Protein AF-A0A7C4WJW2-F1 (afdb_monomer)

Mean predicted aligned error: 5.15 Å

Foldseek 3Di:
DFWALLLLVLLQQFWDDDPLADIPGGRRVSVVCNVVVNGDDDDDDPDDPDDFDPLLVVLVVVLLVLLLPQPLLVVLQVQNQQQVVVLQQQLLWQCALLNQTSHDPCCCVQQHRVNVVVFQPDQDDPDVPDSRSNWTWGADPDDPLHGDIHIPLRHNQLCRLQCGRQVARHSSLSRVLVSLCSNLRGRSNQLSNLLSLVQVCQVVVLDDCVQLVHNGRHRNPSVSSSVLSVCLSNVNRLSVLSSHTQCSSDVVSDVVSQLSRFWFLRGHATDTHCLRFFPLQSLLCLVPLSIRDRVLQDQPCLQPDPVQNVSDPVNVVCQLVSQQVSLVLAPDDPVLQCQQQNVVGGDDRRDLRSSLSSSLQSNLFVQLCVVVVDDCVCVSSRSDGLQSSQSSVCSRVVHRGDSVNSSLNSLLSVLVSVVVVVVVPDWPVSSDGRCCQAPPAHCDDPRGRRGDDPVSSLVSLQVNLVSSCADSGGSHRDQVSCVVSVNDDD

Radius of gyration: 22.29 Å; Cα contacts (8 Å, |Δi|>4): 935; chains: 1; bounding box: 52×57×65 Å

pLDDT: mean 90.55, std 10.62, range [42.06, 98.88]

Sequence (490 aa):
MAIGPAGENLVAFACLINERCHAAARGGAGAVWGAKKLKAIAVDTQFRPLPASGRFRKVCAATAERIKTNETCQAYSRFGSLPVSDSWFEMGCLPGLNFQKGVLPRWRETRGTERIKSFVTKPDGTCYHCAMPCFNRVEVVGGDYDGLRITSGTFVQVVIEFGAKLGIESLPAIWRCKEICHRLGMDYGSTSGVIAFATELFQRGLLTGRDLEAEGLGWGDAEGIFHLLHKIAYRQGIGAVLAEGSARASAKLGPETSRFVMAVKGMEMIGADARSGPRAWCLGSLTSPRGGDNVRSTHMKGETIPDLSLLKEENVSSWDAYSRAFVSKLDIFPEMKRAIYGEPPRVDPFTFHGKALLTKWFEDLFAAVNALGVCTFPADKLALGPTDYAGMLSALLEEEISPKEFMTIGERIFNLQRLFNMREGVTRKDDSWPDRFFEEPLTEGPSRGAILSRETVENVLDEYYDTRGWDRLTGAPTRDTLKRLDLAAD

Structure (mmCIF, N/CA/C/O backbone):
data_AF-A0A7C4WJW2-F1
#
_entry.id   AF-A0A7C4WJW2-F1
#
loop_
_atom_site.group_PDB
_atom_site.id
_atom_site.type_symbol
_atom_site.label_atom_id
_atom_site.label_alt_id
_atom_site.label_comp_id
_atom_site.label_asym_id
_atom_site.label_entity_id
_atom_site.label_seq_id
_atom_site.pdbx_PDB_ins_code
_atom_site.Cartn_x
_atom_site.Cartn_y
_atom_site.Cartn_z
_atom_site.occupancy
_atom_site.B_iso_or_equiv
_atom_site.auth_seq_id
_atom_site.auth_comp_id
_atom_site.auth_asym_id
_atom_site.auth_atom_id
_atom_site.pdbx_PDB_model_num
ATOM 1 N N . MET A 1 1 ? -2.661 -22.440 -0.118 1.00 95.44 1 MET A N 1
ATOM 2 C CA . MET A 1 1 ? -3.346 -21.136 0.066 1.00 95.44 1 MET A CA 1
ATOM 3 C C . MET A 1 1 ? -4.802 -21.360 0.469 1.00 95.44 1 MET A C 1
ATOM 5 O O . MET A 1 1 ? -5.423 -22.267 -0.077 1.00 95.44 1 MET A O 1
ATOM 9 N N . ALA A 1 2 ? -5.339 -20.591 1.420 1.00 97.50 2 ALA A N 1
ATOM 10 C CA . ALA A 1 2 ? -6.694 -20.775 1.955 1.00 97.50 2 ALA A CA 1
ATOM 11 C C . ALA A 1 2 ? -7.349 -19.459 2.408 1.00 97.50 2 ALA A C 1
ATOM 13 O O . ALA A 1 2 ? -6.654 -18.475 2.671 1.00 97.50 2 ALA A O 1
ATOM 14 N N . ILE A 1 3 ? -8.677 -19.475 2.546 1.00 98.44 3 ILE A N 1
ATOM 15 C CA . ILE A 1 3 ? -9.451 -18.438 3.247 1.00 98.44 3 ILE A CA 1
ATOM 16 C C . ILE A 1 3 ? -9.677 -18.813 4.714 1.00 98.44 3 ILE A C 1
ATOM 18 O O . ILE A 1 3 ? -9.760 -19.994 5.063 1.00 98.44 3 ILE A O 1
ATOM 22 N N . GLY A 1 4 ? -9.822 -17.808 5.576 1.00 97.94 4 GLY A N 1
ATOM 23 C CA . GLY A 1 4 ? -10.349 -17.972 6.934 1.00 97.94 4 GLY A CA 1
ATOM 24 C C . GLY A 1 4 ? -11.865 -17.721 7.008 1.00 97.94 4 GLY A C 1
ATOM 25 O O . GLY A 1 4 ? -12.501 -17.525 5.967 1.00 97.94 4 GLY A O 1
ATOM 26 N N . PRO A 1 5 ? -12.442 -17.700 8.224 1.00 98.69 5 PRO A N 1
ATOM 27 C CA . PRO A 1 5 ? -13.852 -17.379 8.457 1.00 98.69 5 PRO A CA 1
ATOM 28 C C . PRO A 1 5 ? -14.348 -16.095 7.784 1.00 98.69 5 PRO A C 1
ATOM 30 O O . PRO A 1 5 ? -15.473 -16.054 7.301 1.00 98.69 5 PRO A O 1
ATOM 33 N N . ALA A 1 6 ? -13.517 -15.055 7.674 1.00 98.81 6 ALA A N 1
ATOM 34 C CA . ALA A 1 6 ? -13.921 -13.820 7.005 1.00 98.81 6 ALA A CA 1
ATOM 35 C C . ALA A 1 6 ? -14.213 -14.033 5.511 1.00 98.81 6 ALA A C 1
ATOM 37 O O . ALA A 1 6 ? -15.138 -13.431 4.971 1.00 98.81 6 ALA A O 1
ATOM 38 N N . GLY A 1 7 ? -13.458 -14.916 4.845 1.00 98.75 7 GLY A N 1
ATOM 39 C CA . GLY A 1 7 ? -13.741 -15.306 3.465 1.00 98.75 7 GLY A CA 1
ATOM 40 C C . GLY A 1 7 ? -15.034 -16.108 3.364 1.00 98.75 7 GLY A C 1
ATOM 41 O O . GLY A 1 7 ? -15.864 -15.799 2.518 1.00 98.75 7 GLY A O 1
ATOM 42 N N . GLU A 1 8 ? -15.246 -17.076 4.261 1.00 98.88 8 GLU A N 1
ATOM 43 C CA . GLU A 1 8 ? -16.479 -17.885 4.324 1.00 98.88 8 GLU A CA 1
ATOM 44 C C . GLU A 1 8 ? -17.726 -17.016 4.521 1.00 98.88 8 GLU A C 1
ATOM 46 O O . GLU A 1 8 ? -18.747 -17.240 3.875 1.00 98.88 8 GLU A O 1
ATOM 51 N N . ASN A 1 9 ? -17.606 -15.977 5.348 1.00 98.88 9 ASN A N 1
ATOM 52 C CA . ASN A 1 9 ? -18.666 -15.013 5.626 1.00 98.88 9 ASN A CA 1
ATOM 53 C C . ASN A 1 9 ? -18.677 -13.825 4.654 1.00 98.88 9 ASN A C 1
ATOM 55 O O . ASN A 1 9 ? -19.393 -12.859 4.891 1.00 98.88 9 ASN A O 1
ATOM 59 N N . LEU A 1 10 ? -17.915 -13.862 3.558 1.00 98.75 10 LEU A N 1
ATOM 60 C CA . LEU A 1 10 ? -17.925 -12.841 2.503 1.00 98.75 10 LEU A CA 1
ATOM 61 C C . LEU A 1 10 ? -17.602 -11.417 2.988 1.00 98.75 10 LEU A C 1
ATOM 63 O O . LEU A 1 10 ? -18.154 -10.451 2.463 1.00 98.75 10 LEU A O 1
ATOM 67 N N . VAL A 1 11 ? -16.752 -11.248 4.002 1.00 98.88 11 VAL A N 1
ATOM 68 C CA . VAL A 1 11 ? -16.260 -9.918 4.409 1.00 98.88 11 VAL A CA 1
ATOM 69 C C . VAL A 1 11 ? -15.578 -9.262 3.208 1.00 98.88 11 VAL A C 1
ATOM 71 O O . VAL A 1 11 ? -14.707 -9.872 2.594 1.00 98.88 11 VAL A O 1
ATOM 74 N N . ALA A 1 12 ? -15.943 -8.027 2.861 1.00 98.50 12 ALA A N 1
ATOM 75 C CA . ALA A 1 12 ? -15.556 -7.403 1.592 1.00 98.50 12 ALA A CA 1
ATOM 76 C C . ALA A 1 12 ? -14.036 -7.259 1.394 1.00 98.50 12 ALA A C 1
ATOM 78 O O . ALA A 1 12 ? -13.550 -7.200 0.267 1.00 98.50 12 ALA A O 1
ATOM 79 N N . PHE A 1 13 ? -13.285 -7.228 2.492 1.00 98.50 13 PHE A N 1
ATOM 80 C CA . PHE A 1 13 ? -11.825 -7.170 2.536 1.00 98.50 13 PHE A CA 1
ATOM 81 C C . PHE A 1 13 ? -11.205 -8.470 3.086 1.00 98.50 13 PHE A C 1
ATOM 83 O O . PHE A 1 13 ? -10.107 -8.468 3.647 1.00 98.50 13 PHE A O 1
ATOM 90 N N . ALA A 1 14 ? -11.894 -9.603 2.923 1.00 98.69 14 ALA A N 1
ATOM 91 C CA . ALA A 1 14 ? -11.327 -10.920 3.182 1.00 98.69 14 ALA A CA 1
ATOM 92 C C . ALA A 1 14 ? -10.203 -11.248 2.190 1.00 98.69 14 ALA A C 1
ATOM 94 O O . ALA A 1 14 ? -10.271 -10.930 0.997 1.00 98.69 14 ALA A O 1
ATOM 95 N N . CYS A 1 15 ? -9.182 -11.941 2.681 1.00 97.69 15 CYS A N 1
ATOM 96 C CA . CYS A 1 15 ? -7.950 -12.209 1.961 1.00 97.69 15 CYS A CA 1
ATOM 97 C C . CYS A 1 15 ? -7.596 -13.697 1.898 1.00 97.69 15 CYS A C 1
ATOM 99 O O . CYS A 1 15 ? -8.199 -14.539 2.568 1.00 97.69 15 CYS A O 1
ATOM 101 N N . LEU A 1 16 ? -6.599 -14.012 1.070 1.00 97.94 16 LEU A N 1
ATOM 102 C CA . LEU A 1 16 ? -6.036 -15.356 0.957 1.00 97.94 16 LEU A CA 1
ATOM 103 C C . LEU A 1 16 ? -4.733 -15.429 1.743 1.00 97.94 16 LEU A C 1
ATOM 105 O O . LEU A 1 16 ? -3.850 -14.594 1.544 1.00 97.94 16 LEU A O 1
ATOM 109 N N . ILE A 1 17 ? -4.586 -16.460 2.572 1.00 95.75 17 ILE A N 1
ATOM 110 C CA . ILE A 1 17 ? -3.381 -16.706 3.366 1.00 95.75 17 ILE A CA 1
ATOM 111 C C . ILE A 1 17 ? -2.662 -17.958 2.856 1.00 95.75 17 ILE A C 1
ATOM 113 O O . ILE A 1 17 ? -3.271 -18.995 2.574 1.00 95.75 17 ILE A O 1
ATOM 117 N N . ASN A 1 18 ? -1.340 -17.872 2.736 1.00 92.62 18 ASN A N 1
ATOM 118 C CA . ASN A 1 18 ? -0.455 -18.971 2.373 1.00 92.62 18 ASN A CA 1
ATOM 119 C C . ASN A 1 18 ? 0.685 -19.099 3.391 1.00 92.62 18 ASN A C 1
ATOM 121 O O . ASN A 1 18 ? 1.170 -18.094 3.904 1.00 92.62 18 ASN A O 1
ATOM 125 N N . GLU A 1 19 ? 1.074 -20.337 3.715 1.00 84.19 19 GLU A N 1
ATOM 126 C CA . GLU A 1 19 ? 2.169 -20.644 4.659 1.00 84.19 19 GLU A CA 1
ATOM 127 C C . GLU A 1 19 ? 2.080 -19.887 5.999 1.00 84.19 19 GLU A C 1
ATOM 129 O O . GLU A 1 19 ? 3.080 -19.563 6.628 1.00 84.19 19 GLU A O 1
ATOM 134 N N . ARG A 1 20 ? 0.851 -19.606 6.461 1.00 77.81 20 ARG A N 1
ATOM 135 C CA . ARG A 1 20 ? 0.521 -18.865 7.699 1.00 77.81 20 ARG A CA 1
ATOM 136 C C . ARG A 1 20 ? 0.930 -17.380 7.714 1.00 77.81 20 ARG A C 1
ATOM 138 O O . ARG A 1 20 ? 0.388 -16.625 8.522 1.00 77.81 20 ARG A O 1
ATOM 145 N N . CYS A 1 21 ? 1.837 -16.932 6.846 1.00 78.25 21 CYS A N 1
ATOM 146 C CA . CYS A 1 21 ? 2.416 -15.586 6.907 1.00 78.25 21 CYS A CA 1
ATOM 147 C C . CYS A 1 21 ? 2.311 -14.763 5.614 1.00 78.25 21 CYS A C 1
ATOM 149 O O . CYS A 1 21 ? 2.386 -13.536 5.704 1.00 78.25 21 CYS A O 1
ATOM 151 N N . HIS A 1 22 ? 2.095 -15.382 4.450 1.00 88.25 22 HIS A N 1
ATOM 152 C CA . HIS A 1 22 ? 1.947 -14.681 3.172 1.00 88.25 22 HIS A CA 1
ATOM 153 C C . HIS A 1 22 ? 0.479 -14.392 2.878 1.00 88.25 22 HIS A C 1
ATOM 155 O O . HIS A 1 22 ? -0.368 -15.267 3.049 1.00 88.25 22 HIS A O 1
ATOM 161 N N . ALA A 1 23 ? 0.180 -13.182 2.409 1.00 92.00 23 ALA A N 1
ATOM 162 C CA . ALA A 1 23 ? -1.186 -12.756 2.143 1.00 92.00 23 ALA A CA 1
ATOM 163 C C . ALA A 1 23 ? -1.328 -12.163 0.738 1.00 92.00 23 ALA A C 1
ATOM 165 O O . ALA A 1 23 ? -0.664 -11.180 0.408 1.00 92.00 23 ALA A O 1
ATOM 166 N N . ALA A 1 24 ? -2.260 -12.695 -0.057 1.00 94.75 24 ALA A N 1
ATOM 167 C CA . ALA A 1 24 ? -2.867 -11.927 -1.143 1.00 94.75 24 ALA A CA 1
ATOM 168 C C . ALA A 1 24 ? -3.985 -11.089 -0.509 1.00 94.75 24 ALA A C 1
ATOM 170 O O . ALA A 1 24 ? -5.140 -11.510 -0.437 1.00 94.75 24 ALA A O 1
ATOM 171 N N . ALA A 1 25 ? -3.564 -9.972 0.093 1.00 93.25 25 ALA A N 1
ATOM 172 C CA . ALA A 1 25 ? -4.319 -9.279 1.130 1.00 93.25 25 ALA A CA 1
ATOM 173 C C . ALA A 1 25 ? -5.552 -8.537 0.595 1.00 93.25 25 ALA A C 1
ATOM 175 O O . ALA A 1 25 ? -6.687 -8.879 0.911 1.00 93.25 25 ALA A O 1
ATOM 176 N N . ARG A 1 26 ? -5.334 -7.484 -0.190 1.00 94.50 26 ARG A N 1
ATOM 177 C CA . ARG A 1 26 ? -6.363 -6.461 -0.412 1.00 94.50 26 ARG A CA 1
ATOM 178 C C . ARG A 1 26 ? -7.189 -6.719 -1.667 1.00 94.50 26 ARG A C 1
ATOM 180 O O . ARG A 1 26 ? -6.755 -7.430 -2.569 1.00 94.50 26 ARG A O 1
ATOM 187 N N . GLY A 1 27 ? -8.364 -6.095 -1.730 1.00 92.88 27 GLY A N 1
ATOM 188 C CA . GLY A 1 27 ? -9.285 -6.201 -2.867 1.00 92.88 27 GLY A CA 1
ATOM 189 C C . GLY A 1 27 ? -10.307 -7.336 -2.761 1.00 92.88 27 GLY A C 1
ATOM 190 O O . GLY A 1 27 ? -11.027 -7.583 -3.720 1.00 92.88 27 GLY A O 1
ATOM 191 N N . GLY A 1 28 ? -10.388 -8.026 -1.617 1.00 97.19 28 GLY A N 1
ATOM 192 C CA . GLY A 1 28 ? -11.500 -8.942 -1.337 1.00 97.19 28 GLY A CA 1
ATOM 193 C C . GLY A 1 28 ? -11.416 -10.306 -2.025 1.00 97.19 28 GLY A C 1
ATOM 194 O O . GLY A 1 28 ? -12.428 -10.994 -2.150 1.00 97.19 28 GLY A O 1
ATOM 195 N N . ALA A 1 29 ? -10.228 -10.739 -2.463 1.00 97.62 29 ALA A N 1
ATOM 196 C CA . ALA A 1 29 ? -10.055 -12.037 -3.123 1.00 97.62 29 ALA A CA 1
ATOM 197 C C . ALA A 1 29 ? -10.553 -13.219 -2.263 1.00 97.62 29 ALA A C 1
ATOM 199 O O . ALA A 1 29 ? -11.083 -14.195 -2.798 1.00 97.62 29 ALA A O 1
ATOM 200 N N . GLY A 1 30 ? -10.442 -13.118 -0.933 1.00 98.50 30 GLY A N 1
ATOM 201 C CA . GLY A 1 30 ? -10.970 -14.125 -0.012 1.00 98.50 30 GLY A CA 1
ATOM 202 C C . GLY A 1 30 ? -12.499 -14.200 -0.013 1.00 98.50 30 GLY A C 1
ATOM 203 O O . GLY A 1 30 ? -13.051 -15.296 0.063 1.00 98.50 30 GLY A O 1
ATOM 204 N N . ALA A 1 31 ? -13.190 -13.071 -0.186 1.00 98.69 31 ALA A N 1
ATOM 205 C CA . ALA A 1 31 ? -14.648 -13.044 -0.316 1.00 98.69 31 ALA A CA 1
ATOM 206 C C . ALA A 1 31 ? -15.095 -13.702 -1.625 1.00 98.69 31 ALA A C 1
ATOM 208 O O . ALA A 1 31 ? -16.064 -14.455 -1.647 1.00 98.69 31 ALA A O 1
ATOM 209 N N . VAL A 1 32 ? -14.348 -13.479 -2.713 1.00 98.62 32 VAL A N 1
ATOM 210 C CA . VAL A 1 32 ? -14.602 -14.130 -4.007 1.00 98.62 32 VAL A CA 1
ATOM 211 C C . VAL A 1 32 ? -14.452 -15.650 -3.896 1.00 98.62 32 VAL A C 1
ATOM 213 O O . VAL A 1 32 ? -15.286 -16.389 -4.420 1.00 98.62 32 VAL A O 1
ATOM 216 N N . TRP A 1 33 ? -13.419 -16.134 -3.199 1.00 98.56 33 TRP A N 1
ATOM 217 C CA . TRP A 1 33 ? -13.245 -17.568 -2.932 1.00 98.56 33 TRP A CA 1
ATOM 218 C C . TRP A 1 33 ? -14.384 -18.131 -2.078 1.00 98.56 33 TRP A C 1
ATOM 220 O O . TRP A 1 33 ? -14.955 -19.165 -2.431 1.00 98.56 33 TRP A O 1
ATOM 230 N N . GLY A 1 34 ? -14.773 -17.429 -1.012 1.00 98.75 34 GLY A N 1
ATOM 231 C CA . GLY A 1 34 ? -15.903 -17.816 -0.167 1.00 98.75 34 GLY A CA 1
ATOM 232 C C . GLY A 1 34 ? -17.227 -17.886 -0.925 1.00 98.75 34 GLY A C 1
ATOM 233 O O . GLY A 1 34 ? -17.948 -18.875 -0.805 1.00 98.75 34 GLY A O 1
ATOM 234 N N . ALA A 1 35 ? -17.502 -16.914 -1.800 1.00 98.75 35 ALA A N 1
ATOM 235 C CA . ALA A 1 35 ? -18.701 -16.897 -2.643 1.00 98.75 35 ALA A CA 1
ATOM 236 C C . ALA A 1 35 ? -18.756 -18.101 -3.594 1.00 98.75 35 ALA A C 1
ATOM 238 O O . ALA A 1 35 ? -19.830 -18.600 -3.926 1.00 98.75 35 ALA A O 1
ATOM 239 N N . LYS A 1 36 ? -17.588 -18.607 -4.002 1.00 98.69 36 LYS A N 1
ATOM 240 C CA . LYS A 1 36 ? -17.440 -19.824 -4.812 1.00 98.69 36 LYS A CA 1
ATOM 241 C C . LYS A 1 36 ? -17.360 -21.105 -3.974 1.00 98.69 36 LYS A C 1
ATOM 243 O O . LYS A 1 36 ? -17.138 -22.172 -4.540 1.00 98.69 36 LYS A O 1
ATOM 248 N N . LYS A 1 37 ? -17.537 -21.017 -2.650 1.00 98.50 37 LYS A N 1
ATOM 249 C CA . LYS A 1 37 ? -17.386 -22.122 -1.687 1.00 98.50 37 LYS A CA 1
ATOM 250 C C . LYS A 1 37 ? -16.018 -22.818 -1.782 1.00 98.50 37 LYS A C 1
ATOM 252 O O . LYS A 1 37 ? -15.901 -24.014 -1.526 1.00 98.50 37 LYS A O 1
ATOM 257 N N . LEU A 1 38 ? -14.973 -22.069 -2.140 1.00 98.62 38 LEU A N 1
ATOM 258 C CA . LEU A 1 38 ? -13.604 -22.563 -2.262 1.00 98.62 38 LEU A CA 1
ATOM 259 C C . LEU A 1 38 ? -12.817 -22.260 -0.982 1.00 98.62 38 LEU A C 1
ATOM 261 O O . LEU A 1 38 ? -12.371 -21.135 -0.767 1.00 98.62 38 LEU A O 1
ATOM 265 N N . LYS A 1 39 ? -12.613 -23.276 -0.136 1.00 98.38 39 LYS A N 1
ATOM 266 C CA . LYS A 1 39 ? -11.882 -23.116 1.134 1.00 98.38 39 LYS A CA 1
ATOM 267 C C . LYS A 1 39 ? -10.372 -22.959 0.940 1.00 98.38 39 LYS A C 1
ATOM 269 O O . LYS A 1 39 ? -9.735 -22.131 1.592 1.00 98.38 39 LYS A O 1
ATOM 274 N N . ALA A 1 40 ? -9.786 -23.788 0.085 1.00 98.12 40 ALA A N 1
ATOM 275 C CA . ALA A 1 40 ? -8.348 -23.836 -0.115 1.00 98.12 40 ALA A CA 1
ATOM 276 C C . ALA A 1 40 ? -7.994 -24.416 -1.482 1.00 98.12 40 ALA A C 1
ATOM 278 O O . ALA A 1 40 ? -8.737 -25.223 -2.037 1.00 98.12 40 ALA A O 1
ATOM 279 N N . ILE A 1 41 ? -6.810 -24.047 -1.964 1.00 96.62 41 ILE A N 1
ATOM 280 C CA . ILE A 1 41 ? -6.099 -24.763 -3.020 1.00 96.62 41 ILE A CA 1
ATOM 281 C C . ILE A 1 41 ? -4.798 -25.278 -2.403 1.00 96.62 41 ILE A C 1
ATOM 283 O O . ILE A 1 41 ? -3.979 -24.498 -1.891 1.00 96.62 41 ILE A O 1
ATOM 287 N N . ALA A 1 42 ? -4.636 -26.599 -2.440 1.00 94.62 42 ALA A N 1
ATOM 288 C CA . ALA A 1 42 ? -3.402 -27.293 -2.117 1.00 94.62 42 ALA A CA 1
ATOM 289 C C . ALA A 1 42 ? -2.771 -27.766 -3.427 1.00 94.62 42 ALA A C 1
ATOM 291 O O . ALA A 1 42 ? -3.439 -28.394 -4.244 1.00 94.62 42 ALA A O 1
ATOM 292 N N . VAL A 1 43 ? -1.502 -27.424 -3.627 1.00 91.50 43 VAL A N 1
ATOM 293 C CA . VAL A 1 43 ? -0.732 -27.840 -4.796 1.00 91.50 43 VAL A CA 1
ATOM 294 C C . VAL A 1 43 ? 0.469 -28.607 -4.279 1.00 91.50 43 VAL A C 1
ATOM 296 O O . VAL A 1 43 ? 1.255 -28.062 -3.508 1.00 91.50 43 VAL A O 1
ATOM 299 N N . ASP A 1 44 ? 0.587 -29.855 -4.707 1.00 89.12 44 ASP A N 1
ATOM 300 C CA . ASP A 1 44 ? 1.813 -30.636 -4.627 1.00 89.12 44 ASP A CA 1
ATOM 301 C C . ASP A 1 44 ? 2.191 -30.992 -6.062 1.00 89.12 44 ASP A C 1
ATOM 303 O O . ASP A 1 44 ? 1.345 -31.433 -6.844 1.00 89.12 44 ASP A O 1
ATOM 307 N N . THR A 1 45 ? 3.430 -30.709 -6.443 1.00 82.62 45 THR A N 1
ATOM 308 C CA . THR A 1 45 ? 3.878 -30.890 -7.816 1.00 82.62 45 THR A CA 1
ATOM 309 C C . THR A 1 45 ? 5.217 -31.599 -7.850 1.00 82.62 45 THR A C 1
ATOM 311 O O . THR A 1 45 ? 6.188 -31.183 -7.224 1.00 82.62 45 THR A O 1
ATOM 314 N N . GLN A 1 46 ? 5.271 -32.668 -8.642 1.00 82.56 46 GLN A N 1
ATOM 315 C CA . GLN A 1 46 ? 6.516 -33.339 -9.015 1.00 82.56 46 GLN A CA 1
ATOM 316 C C . GLN A 1 46 ? 7.147 -32.714 -10.271 1.00 82.56 46 GLN A C 1
ATOM 318 O O . GLN A 1 46 ? 8.171 -33.196 -10.760 1.00 82.56 46 GLN A O 1
ATOM 323 N N . PHE A 1 47 ? 6.535 -31.652 -10.812 1.00 75.19 47 PHE A N 1
ATOM 324 C CA . PHE A 1 47 ? 7.016 -30.957 -11.997 1.00 75.19 47 PHE A CA 1
ATOM 325 C C . PHE A 1 47 ? 8.405 -30.372 -11.744 1.00 75.19 47 PHE A C 1
ATOM 327 O O . PHE A 1 47 ? 8.605 -29.547 -10.851 1.00 75.19 47 PHE A O 1
ATOM 334 N N . ARG A 1 48 ? 9.370 -30.783 -12.567 1.00 72.81 48 ARG A N 1
ATOM 335 C CA . ARG A 1 48 ? 10.684 -30.147 -12.615 1.00 72.81 48 ARG A CA 1
ATOM 336 C C . ARG A 1 48 ? 10.614 -28.985 -13.604 1.00 72.81 48 ARG A C 1
ATOM 338 O O . ARG A 1 48 ? 10.224 -29.223 -14.747 1.00 72.81 48 ARG A O 1
ATOM 345 N N . PRO A 1 49 ? 11.006 -27.760 -13.208 1.00 73.19 49 PRO A N 1
ATOM 346 C CA . PRO A 1 49 ? 11.137 -26.655 -14.147 1.00 73.19 49 PRO A CA 1
ATOM 347 C C . PRO A 1 49 ? 12.034 -27.048 -15.322 1.00 73.19 49 PRO A C 1
ATOM 349 O O . PRO A 1 49 ? 12.962 -27.849 -15.155 1.00 73.19 49 PRO A O 1
ATOM 352 N N . LEU A 1 50 ? 11.787 -26.456 -16.494 1.00 75.31 50 LEU A N 1
ATOM 353 C CA . LEU A 1 50 ? 12.690 -26.602 -17.633 1.00 75.31 50 LEU A CA 1
ATOM 354 C C . LEU A 1 50 ? 14.127 -26.244 -17.208 1.00 75.31 50 LEU A C 1
ATOM 356 O O . LEU A 1 50 ? 14.318 -25.298 -16.433 1.00 75.31 50 LEU A O 1
ATOM 360 N N . PRO A 1 51 ? 15.151 -26.985 -17.674 1.00 78.50 51 PRO A N 1
ATOM 361 C CA . PRO A 1 51 ? 16.530 -26.675 -17.339 1.00 78.50 51 PRO A CA 1
ATOM 362 C C . PRO A 1 51 ? 16.878 -25.244 -17.753 1.00 78.50 51 PRO A C 1
ATOM 364 O O . PRO A 1 51 ? 16.888 -24.911 -18.931 1.00 78.50 51 PRO A O 1
ATOM 367 N N . ALA A 1 52 ? 17.203 -24.409 -16.769 1.00 83.62 52 ALA A N 1
ATOM 368 C CA . ALA A 1 52 ? 17.703 -23.063 -17.011 1.00 83.62 52 ALA A CA 1
ATOM 369 C C . ALA A 1 52 ? 18.928 -23.078 -17.942 1.00 83.62 52 ALA A C 1
ATOM 371 O O . ALA A 1 52 ? 19.899 -23.800 -17.675 1.00 83.62 52 ALA A O 1
ATOM 372 N N . SER A 1 53 ? 18.916 -22.234 -18.977 1.00 91.19 53 SER A N 1
ATOM 373 C CA . SER A 1 53 ? 20.067 -22.042 -19.859 1.00 91.19 53 SER A CA 1
ATOM 374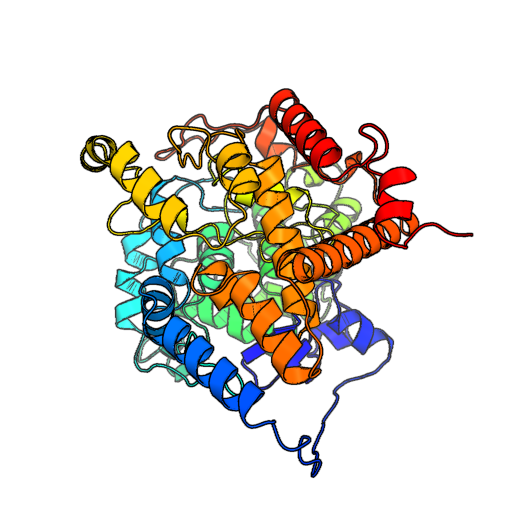 C C . SER A 1 53 ? 21.283 -21.528 -19.073 1.00 91.19 53 SER A C 1
ATOM 376 O O . SER A 1 53 ? 21.169 -20.905 -18.009 1.00 91.19 53 SER A O 1
ATOM 378 N N . GLY A 1 54 ? 22.492 -21.779 -19.588 1.00 93.69 54 GLY A N 1
ATOM 379 C CA . GLY A 1 54 ? 23.721 -21.267 -18.969 1.00 93.69 54 GLY A CA 1
ATOM 380 C C . GLY A 1 54 ? 23.739 -19.736 -18.887 1.00 93.69 54 GLY A C 1
ATOM 381 O O . GLY A 1 54 ? 24.230 -19.176 -17.906 1.00 93.69 54 GLY A O 1
ATOM 382 N N . ARG A 1 55 ? 23.147 -19.065 -19.886 1.00 94.12 55 ARG A N 1
ATOM 383 C CA . ARG A 1 55 ? 22.942 -17.612 -19.907 1.00 94.12 55 ARG A CA 1
ATOM 384 C C . ARG A 1 55 ? 22.004 -17.175 -18.782 1.00 94.12 55 ARG A C 1
ATOM 386 O O . ARG A 1 55 ? 22.388 -16.305 -18.006 1.00 94.12 55 ARG A O 1
ATOM 393 N N . PHE A 1 56 ? 20.839 -17.811 -18.641 1.00 94.12 56 PHE A N 1
ATOM 394 C CA . PHE A 1 56 ? 19.867 -17.477 -17.595 1.00 94.12 56 PHE A CA 1
ATOM 395 C C . PHE A 1 56 ? 20.465 -17.596 -16.192 1.00 94.12 56 PHE A C 1
ATOM 397 O O . PHE A 1 56 ? 20.397 -16.650 -15.411 1.00 94.12 56 PHE A O 1
ATOM 404 N N . ARG A 1 57 ? 21.163 -18.702 -15.894 1.00 93.69 57 ARG A N 1
ATOM 405 C CA . ARG A 1 57 ? 21.816 -18.883 -14.584 1.00 93.69 57 ARG A CA 1
ATOM 406 C C . ARG A 1 57 ? 22.833 -17.783 -14.273 1.00 93.69 57 ARG A C 1
ATOM 408 O O . ARG A 1 57 ? 22.874 -17.310 -13.141 1.00 93.69 57 ARG A O 1
ATOM 415 N N . LYS A 1 58 ? 23.641 -17.375 -15.260 1.00 95.81 58 LYS A N 1
ATOM 416 C CA . LYS A 1 58 ? 24.624 -16.291 -15.095 1.00 95.81 58 LYS A CA 1
ATOM 417 C C . LYS A 1 58 ? 23.944 -14.956 -14.795 1.00 95.81 58 LYS A C 1
ATOM 419 O O . LYS A 1 58 ? 24.372 -14.268 -13.872 1.00 95.81 58 LYS A O 1
ATOM 424 N N . VAL A 1 59 ? 22.880 -14.621 -15.530 1.00 95.44 59 VAL A N 1
ATOM 425 C CA . VAL A 1 59 ? 22.110 -13.389 -15.297 1.00 95.44 59 VAL A CA 1
ATOM 426 C C . VAL A 1 59 ? 21.483 -13.409 -13.903 1.00 95.44 59 VAL A C 1
ATOM 428 O O . VAL A 1 59 ? 21.723 -12.487 -13.131 1.00 95.44 59 VAL A O 1
ATOM 431 N N . CYS A 1 60 ? 20.791 -14.486 -13.518 1.00 93.75 60 CYS A N 1
ATOM 432 C CA . CYS A 1 60 ? 20.202 -14.604 -12.181 1.00 93.75 60 CYS A CA 1
ATOM 433 C C . CYS A 1 60 ? 21.242 -14.497 -11.057 1.00 93.75 60 CYS A C 1
ATOM 435 O O . CYS A 1 60 ? 20.965 -13.876 -10.032 1.00 93.75 60 CYS A O 1
ATOM 437 N N . ALA A 1 61 ? 22.435 -15.078 -11.231 1.00 94.88 61 ALA A N 1
ATOM 438 C CA . ALA A 1 61 ? 23.512 -14.971 -10.249 1.00 94.88 61 ALA A CA 1
ATOM 439 C C . ALA A 1 61 ? 23.997 -13.519 -10.091 1.00 94.88 61 ALA A C 1
ATOM 441 O O . ALA A 1 61 ? 24.136 -13.047 -8.964 1.00 94.88 61 ALA A O 1
ATOM 442 N N . ALA A 1 62 ? 24.185 -12.795 -11.199 1.00 95.38 62 ALA A N 1
ATOM 443 C CA . ALA A 1 62 ? 24.565 -11.383 -11.171 1.00 95.38 62 ALA A CA 1
ATOM 444 C C . ALA A 1 62 ? 23.472 -10.504 -10.534 1.00 95.38 62 ALA A C 1
ATOM 446 O O . ALA A 1 62 ? 23.768 -9.667 -9.681 1.00 95.38 62 ALA A O 1
ATOM 447 N N . THR A 1 63 ? 22.202 -10.734 -10.880 1.00 94.69 63 THR A N 1
ATOM 448 C CA . THR A 1 63 ? 21.053 -10.049 -10.269 1.00 94.69 63 THR A CA 1
ATOM 449 C C . THR A 1 63 ? 20.984 -10.308 -8.763 1.00 94.69 63 THR A C 1
ATOM 451 O O . THR A 1 63 ? 20.808 -9.375 -7.978 1.00 94.69 63 THR A O 1
ATOM 454 N N . ALA A 1 64 ? 21.156 -11.561 -8.334 1.00 94.50 64 ALA A N 1
ATOM 455 C CA . ALA A 1 64 ? 21.174 -11.912 -6.918 1.00 94.50 64 ALA A CA 1
ATOM 456 C C . ALA A 1 64 ? 22.321 -11.212 -6.176 1.00 94.50 64 ALA A C 1
ATOM 458 O O . ALA A 1 64 ? 22.125 -10.759 -5.050 1.00 94.50 64 ALA A O 1
ATOM 459 N N . GLU A 1 65 ? 23.491 -11.079 -6.801 1.00 95.19 65 GLU A N 1
ATOM 460 C CA . GLU A 1 65 ? 24.628 -10.375 -6.207 1.00 95.19 65 GLU A CA 1
ATOM 461 C C . GLU A 1 65 ? 24.376 -8.871 -6.067 1.00 95.19 65 GLU A C 1
ATOM 463 O O . GLU A 1 65 ? 24.663 -8.294 -5.017 1.00 95.19 65 GLU A O 1
ATOM 468 N N . ARG A 1 66 ? 23.738 -8.236 -7.058 1.00 92.88 66 ARG A N 1
ATOM 469 C CA . ARG A 1 66 ? 23.301 -6.832 -6.948 1.00 92.88 66 ARG A CA 1
ATOM 470 C C . ARG A 1 66 ? 22.358 -6.613 -5.768 1.00 92.88 66 ARG A C 1
ATOM 472 O O . ARG A 1 66 ? 22.491 -5.629 -5.049 1.00 92.88 66 ARG A O 1
ATOM 479 N N . ILE A 1 67 ? 21.425 -7.535 -5.535 1.00 92.25 67 ILE A N 1
ATOM 480 C CA . ILE A 1 67 ? 20.519 -7.472 -4.378 1.00 92.25 67 ILE A CA 1
ATOM 481 C C . ILE A 1 67 ? 21.301 -7.612 -3.063 1.00 92.25 67 ILE A C 1
ATOM 483 O O . ILE A 1 67 ? 21.078 -6.854 -2.117 1.00 92.25 67 ILE A O 1
ATOM 487 N N . LYS A 1 68 ? 22.228 -8.573 -2.994 1.00 91.06 68 LYS A N 1
ATOM 488 C CA . LYS A 1 68 ? 23.026 -8.851 -1.789 1.00 91.06 68 LYS A CA 1
ATOM 489 C C . LYS A 1 68 ? 23.978 -7.713 -1.422 1.00 91.06 68 LYS A C 1
ATOM 491 O O . LYS A 1 68 ? 24.201 -7.467 -0.243 1.00 91.06 68 LYS A O 1
ATOM 496 N N . THR A 1 69 ? 24.505 -7.008 -2.414 1.00 89.75 69 THR A N 1
ATOM 497 C CA . THR A 1 69 ? 25.458 -5.907 -2.214 1.00 89.75 69 THR A CA 1
ATOM 498 C C . THR A 1 69 ? 24.787 -4.538 -2.095 1.00 89.75 69 THR A C 1
ATOM 500 O O . THR A 1 69 ? 25.422 -3.583 -1.657 1.00 89.75 69 THR A O 1
ATOM 503 N N . ASN A 1 70 ? 23.495 -4.418 -2.423 1.00 86.50 70 ASN A N 1
ATOM 504 C CA . ASN A 1 70 ? 22.757 -3.167 -2.277 1.00 86.50 70 ASN A CA 1
ATOM 505 C C . ASN A 1 70 ? 22.429 -2.862 -0.802 1.00 86.50 70 ASN A C 1
ATOM 507 O O . ASN A 1 70 ? 21.664 -3.577 -0.152 1.00 86.50 70 ASN A O 1
ATOM 511 N N . GLU A 1 71 ? 22.940 -1.738 -0.298 1.00 80.88 71 GLU A N 1
ATOM 512 C CA . GLU A 1 71 ? 22.785 -1.287 1.095 1.00 80.88 71 GLU A CA 1
ATOM 513 C C . GLU A 1 71 ? 21.320 -1.177 1.542 1.00 80.88 71 GLU A C 1
ATOM 515 O O . GLU A 1 71 ? 20.957 -1.574 2.652 1.00 80.88 71 GLU A O 1
ATOM 520 N N . THR A 1 72 ? 20.443 -0.688 0.661 1.00 78.12 72 THR A N 1
ATOM 521 C CA . THR A 1 72 ? 19.022 -0.508 0.979 1.00 78.12 72 THR A CA 1
ATOM 522 C C . THR A 1 72 ? 18.307 -1.850 1.129 1.00 78.12 72 THR A C 1
ATOM 524 O O . THR A 1 72 ? 17.469 -2.003 2.027 1.00 78.12 72 THR A O 1
ATOM 527 N N . CYS A 1 73 ? 18.654 -2.828 0.289 1.00 82.12 73 CYS A N 1
ATOM 528 C CA . CYS A 1 73 ? 18.175 -4.200 0.423 1.00 82.12 73 CYS A CA 1
ATOM 529 C C . CYS A 1 73 ? 18.667 -4.825 1.733 1.00 82.12 73 CYS A C 1
ATOM 531 O O . CYS A 1 73 ? 17.864 -5.407 2.462 1.00 82.12 73 CYS A O 1
ATOM 533 N N . GLN A 1 74 ? 19.944 -4.641 2.085 1.00 80.62 74 GLN A N 1
ATOM 534 C CA . GLN A 1 74 ? 20.515 -5.189 3.322 1.00 80.62 74 GLN A CA 1
ATOM 535 C C . GLN A 1 74 ? 19.905 -4.582 4.591 1.00 80.62 74 GLN A C 1
ATOM 537 O O . GLN A 1 74 ? 19.624 -5.306 5.549 1.00 80.62 74 GLN A O 1
ATOM 542 N N . ALA A 1 75 ? 19.602 -3.282 4.591 1.00 76.94 75 ALA A N 1
ATOM 543 C CA . ALA A 1 75 ? 18.891 -2.646 5.700 1.00 76.94 75 ALA A CA 1
ATOM 544 C C . ALA A 1 75 ? 17.511 -3.289 5.944 1.00 76.94 75 ALA A C 1
ATOM 546 O O . ALA A 1 75 ? 17.122 -3.530 7.090 1.00 76.94 75 ALA A O 1
ATOM 547 N N . TYR A 1 76 ? 16.791 -3.618 4.867 1.00 78.31 76 TYR A N 1
ATOM 548 C CA . TYR A 1 76 ? 15.503 -4.311 4.941 1.00 78.31 76 TYR A CA 1
ATOM 549 C C . TYR A 1 76 ? 15.642 -5.770 5.367 1.00 78.31 76 TYR A C 1
ATOM 551 O O . TYR A 1 76 ? 14.795 -6.266 6.105 1.00 78.31 76 TYR A O 1
ATOM 559 N N . SER A 1 77 ? 16.708 -6.452 4.953 1.00 77.50 77 SER A N 1
ATOM 560 C CA . SER A 1 77 ? 16.990 -7.807 5.426 1.00 77.50 77 SER A CA 1
ATOM 561 C C . SER A 1 77 ? 17.146 -7.861 6.948 1.00 77.50 77 SER A C 1
ATOM 563 O O . SER A 1 77 ? 16.719 -8.812 7.592 1.00 77.50 77 SER A O 1
ATOM 565 N N . ARG A 1 78 ? 17.714 -6.808 7.549 1.00 73.38 78 ARG A N 1
ATOM 566 C CA . ARG A 1 78 ? 17.967 -6.754 8.995 1.00 73.38 78 ARG A CA 1
ATOM 567 C C . ARG A 1 78 ? 16.755 -6.329 9.827 1.00 73.38 78 ARG A C 1
ATOM 569 O O . ARG A 1 78 ? 16.566 -6.850 10.921 1.00 73.38 78 ARG A O 1
ATOM 576 N N . PHE A 1 79 ? 15.970 -5.363 9.349 1.00 71.56 79 PHE A N 1
ATOM 577 C CA . PHE A 1 79 ? 14.915 -4.727 10.156 1.00 71.56 79 PHE A CA 1
ATOM 578 C C . PHE A 1 79 ? 13.520 -4.793 9.526 1.00 71.56 79 PHE A C 1
ATOM 580 O O . PHE A 1 79 ? 12.546 -4.312 10.104 1.00 71.56 79 PHE A O 1
ATOM 587 N N . GLY A 1 80 ? 13.382 -5.406 8.352 1.00 78.50 80 GLY A N 1
ATOM 588 C CA . GLY A 1 80 ? 12.180 -5.295 7.537 1.00 78.50 80 GLY A CA 1
ATOM 589 C C . GLY A 1 80 ? 11.984 -3.854 7.070 1.00 78.50 80 GLY A C 1
ATOM 590 O O . GLY A 1 80 ? 12.931 -3.074 6.957 1.00 78.50 80 GLY A O 1
ATOM 591 N N . SER A 1 81 ? 10.736 -3.481 6.804 1.00 80.62 81 SER A N 1
ATOM 592 C CA . SER A 1 81 ? 10.410 -2.126 6.356 1.00 80.62 81 SER A CA 1
ATOM 593 C C . SER A 1 81 ? 10.257 -1.110 7.481 1.00 80.62 81 SER A C 1
ATOM 595 O O . SER A 1 81 ? 10.147 0.079 7.183 1.00 80.62 81 SER A O 1
ATOM 597 N N . LEU A 1 82 ? 10.277 -1.545 8.744 1.00 80.88 82 LEU A N 1
ATOM 598 C CA . LEU A 1 82 ? 9.983 -0.705 9.898 1.00 80.88 82 LEU A CA 1
ATOM 599 C C . LEU A 1 82 ? 10.709 0.644 9.941 1.00 80.88 82 LEU A C 1
ATOM 601 O O . LEU A 1 82 ? 10.014 1.601 10.247 1.00 80.88 82 LEU A O 1
ATOM 605 N N . PRO A 1 83 ? 12.012 0.787 9.616 1.00 80.12 83 PRO A N 1
ATOM 606 C CA . PRO A 1 83 ? 12.692 2.084 9.728 1.00 80.12 83 PRO A CA 1
ATOM 607 C C . PRO A 1 83 ? 11.990 3.255 9.022 1.00 80.12 83 PRO A C 1
ATOM 609 O O . PRO A 1 83 ? 12.182 4.409 9.389 1.00 80.12 83 PRO A O 1
ATOM 612 N N . VAL A 1 84 ? 11.121 2.964 8.048 1.00 80.94 84 VAL A N 1
ATOM 613 C CA . VAL A 1 84 ? 10.245 3.950 7.400 1.00 80.94 84 VAL A CA 1
ATOM 614 C C . VAL A 1 84 ? 9.302 4.659 8.392 1.00 80.94 84 VAL A C 1
ATOM 616 O O . VAL A 1 84 ? 9.001 5.834 8.191 1.00 80.94 84 VAL A O 1
ATOM 619 N N . SER A 1 85 ? 8.858 4.009 9.477 1.00 85.12 85 SER A N 1
ATOM 620 C CA . SER A 1 85 ? 7.979 4.629 10.482 1.00 85.12 85 SER A CA 1
ATOM 621 C C . SER A 1 85 ? 8.631 5.798 11.205 1.00 85.12 85 SER A C 1
ATOM 623 O O . SER A 1 85 ? 7.936 6.734 11.592 1.00 85.12 85 SER A O 1
ATOM 625 N N . ASP A 1 86 ? 9.948 5.745 11.405 1.00 84.50 86 ASP A N 1
ATOM 626 C CA . ASP A 1 86 ? 10.675 6.822 12.072 1.00 84.50 86 ASP A CA 1
ATOM 627 C C . ASP A 1 86 ? 10.763 8.038 11.149 1.00 84.50 86 ASP A C 1
ATOM 629 O O . ASP A 1 86 ? 10.471 9.148 11.586 1.00 84.50 86 ASP A O 1
ATOM 633 N N . SER A 1 87 ? 11.030 7.825 9.855 1.00 80.75 87 SER A N 1
ATOM 634 C CA . SER A 1 87 ? 10.983 8.889 8.845 1.00 80.75 87 SER A CA 1
ATOM 635 C C . SER A 1 87 ? 9.591 9.517 8.734 1.00 80.75 87 SER A C 1
ATOM 637 O O . SER A 1 87 ? 9.468 10.728 8.590 1.00 80.75 87 SER A O 1
ATOM 639 N N . TRP A 1 88 ? 8.522 8.723 8.825 1.00 87.00 88 TRP A N 1
ATOM 640 C CA . TRP A 1 88 ? 7.154 9.253 8.782 1.00 87.00 88 TRP A CA 1
ATOM 641 C C . TRP A 1 88 ? 6.788 10.048 10.031 1.00 87.00 88 TRP A C 1
ATOM 643 O O . TRP A 1 88 ? 6.096 11.059 9.936 1.00 87.00 88 TRP A O 1
ATOM 653 N N . PHE A 1 89 ? 7.281 9.627 11.195 1.00 89.12 89 PHE A N 1
ATOM 654 C CA . PHE A 1 89 ? 7.155 10.409 12.418 1.00 89.12 89 PHE A CA 1
ATOM 655 C C . PHE A 1 89 ? 7.935 11.731 12.329 1.00 89.12 89 PHE A C 1
ATOM 657 O O . PHE A 1 89 ? 7.397 12.768 12.705 1.00 89.12 89 PHE A O 1
ATOM 664 N N . GLU A 1 90 ? 9.158 11.718 11.783 1.00 85.62 90 GLU A N 1
ATOM 665 C CA . GLU A 1 90 ? 9.966 12.928 11.538 1.00 85.62 90 GLU A CA 1
ATOM 666 C C . GLU A 1 90 ? 9.298 13.901 10.567 1.00 85.62 90 GLU A C 1
ATOM 668 O O . GLU A 1 90 ? 9.321 15.103 10.803 1.00 85.62 90 GLU A O 1
ATOM 673 N N . MET A 1 91 ? 8.669 13.396 9.502 1.00 85.12 91 MET A N 1
ATOM 674 C CA . MET A 1 91 ? 7.891 14.229 8.578 1.00 85.12 91 MET A CA 1
ATOM 675 C C . MET A 1 91 ? 6.588 14.735 9.205 1.00 85.12 91 MET A C 1
ATOM 677 O O . MET A 1 91 ? 6.019 15.719 8.745 1.00 85.12 91 MET A O 1
ATOM 681 N N . GLY A 1 92 ? 6.076 14.072 10.242 1.00 91.81 92 GLY A N 1
ATOM 682 C CA . GLY A 1 92 ? 4.730 14.319 10.747 1.00 91.81 92 GLY A CA 1
ATOM 683 C C . GLY A 1 92 ? 3.650 13.863 9.764 1.00 91.81 92 GLY A C 1
ATOM 684 O O . GLY A 1 92 ? 2.683 14.587 9.530 1.00 91.81 92 GLY A O 1
ATOM 685 N N . CYS A 1 93 ? 3.829 12.685 9.163 1.00 92.94 93 CYS A N 1
ATOM 686 C CA . CYS A 1 93 ? 2.899 12.081 8.206 1.00 92.94 93 CYS A CA 1
ATOM 687 C C . CYS A 1 93 ? 2.403 10.690 8.635 1.00 92.94 93 CYS A C 1
ATOM 689 O O . CYS A 1 93 ? 2.058 9.862 7.790 1.00 92.94 93 CYS A O 1
ATOM 691 N N . LEU A 1 94 ? 2.380 10.387 9.937 1.00 95.31 94 LEU A N 1
ATOM 692 C CA . LEU A 1 94 ? 1.699 9.187 10.428 1.00 95.31 94 LEU A CA 1
ATOM 693 C C . LEU A 1 94 ? 0.183 9.297 10.171 1.00 95.31 94 LEU A C 1
ATOM 695 O O . LEU A 1 94 ? -0.366 10.386 10.300 1.00 95.31 94 LEU A O 1
ATOM 699 N N . PRO A 1 95 ? -0.530 8.195 9.884 1.00 96.44 95 PRO A N 1
ATOM 700 C CA . PRO A 1 95 ? -1.988 8.194 9.753 1.00 96.44 95 PRO A CA 1
ATOM 701 C C . PRO A 1 95 ? -2.672 8.127 11.129 1.00 96.44 95 PRO A C 1
ATOM 703 O O . PRO A 1 95 ? -3.546 7.293 11.354 1.00 96.44 95 PRO A O 1
ATOM 706 N N . GLY A 1 96 ? -2.230 8.937 12.090 1.00 97.56 96 GLY A N 1
ATOM 707 C CA . GLY A 1 96 ? -2.586 8.817 13.502 1.00 97.56 96 GLY A CA 1
ATOM 708 C C . GLY A 1 96 ? -4.077 9.015 13.769 1.00 97.56 96 GLY A C 1
ATOM 709 O O . GLY A 1 96 ? -4.636 10.028 13.356 1.00 97.56 96 GLY A O 1
ATOM 710 N N . LEU A 1 97 ? -4.694 8.075 14.494 1.00 98.12 97 LEU A N 1
ATOM 711 C CA . LEU A 1 97 ? -6.094 8.135 14.951 1.00 98.12 97 LEU A CA 1
ATOM 712 C C . LEU A 1 97 ? -7.077 8.429 13.805 1.00 98.12 97 LEU A C 1
ATOM 714 O O . LEU A 1 97 ? -7.702 9.485 13.763 1.00 98.12 97 LEU A O 1
ATOM 718 N N . ASN A 1 98 ? -7.151 7.527 12.822 1.00 98.31 98 ASN A N 1
ATOM 719 C CA . ASN A 1 98 ? -7.894 7.733 11.570 1.00 98.31 98 ASN A CA 1
ATOM 720 C C . ASN A 1 98 ? -7.502 9.029 10.825 1.00 98.31 98 ASN A C 1
ATOM 722 O O . ASN A 1 98 ? -8.354 9.798 10.379 1.00 98.31 98 ASN A O 1
ATOM 726 N N . PHE A 1 99 ? -6.194 9.282 10.690 1.00 98.12 99 PHE A N 1
ATOM 727 C CA . PHE A 1 99 ? -5.657 10.484 10.035 1.00 98.12 99 PHE A CA 1
ATOM 728 C C . PHE A 1 99 ? -6.088 11.809 10.697 1.00 98.12 99 PHE A C 1
ATOM 730 O O . PHE A 1 99 ? -6.170 12.843 10.041 1.00 98.12 99 PHE A O 1
ATOM 737 N N . GLN A 1 100 ? -6.357 11.830 12.000 1.00 97.88 100 GLN A N 1
ATOM 738 C CA . GLN A 1 100 ? -6.518 13.085 12.745 1.00 97.88 100 GLN A CA 1
ATOM 739 C C . GLN A 1 100 ? -5.162 13.732 13.065 1.00 97.88 100 GLN A C 1
ATOM 741 O O . GLN A 1 100 ? -5.074 14.952 13.200 1.00 97.88 100 GLN A O 1
ATOM 746 N N . LYS A 1 101 ? -4.096 12.929 13.197 1.00 97.12 101 LYS A N 1
ATOM 747 C CA . LYS A 1 101 ? -2.779 13.391 13.658 1.00 97.12 101 LYS A CA 1
ATOM 748 C C . LYS A 1 101 ? -1.631 12.846 12.815 1.00 97.12 101 LYS A C 1
ATOM 750 O O . LYS A 1 101 ? -1.535 11.645 12.610 1.00 97.12 101 LYS A O 1
ATOM 755 N N . GLY A 1 102 ? -0.697 13.725 12.445 1.00 95.38 102 GLY A N 1
ATOM 756 C CA . GLY A 1 102 ? 0.546 13.373 11.746 1.00 95.38 102 GLY A CA 1
ATOM 757 C C . GLY A 1 102 ? 1.663 12.849 12.659 1.00 95.38 102 GLY A C 1
ATOM 758 O O . GLY A 1 102 ? 2.633 12.261 12.185 1.00 95.38 102 GLY A O 1
ATOM 759 N N . VAL A 1 103 ? 1.531 13.044 13.973 1.00 95.50 103 VAL A N 1
ATOM 760 C CA . VAL A 1 103 ? 2.461 12.584 15.015 1.00 95.50 103 VAL A CA 1
ATOM 761 C C . VAL A 1 103 ? 1.685 12.035 16.210 1.00 95.50 103 VAL A C 1
ATOM 763 O O . VAL A 1 103 ? 0.545 12.424 16.450 1.00 95.50 103 VAL A O 1
ATOM 766 N N . LEU A 1 104 ? 2.307 11.141 16.980 1.00 95.81 104 LEU A N 1
ATOM 767 C CA . LEU A 1 104 ? 1.734 10.589 18.209 1.00 95.81 104 LEU A CA 1
ATOM 768 C C . LEU A 1 104 ? 2.743 10.662 19.359 1.00 95.81 104 LEU A C 1
ATOM 770 O O . LEU A 1 104 ? 3.947 10.511 19.123 1.00 95.81 104 LEU A O 1
ATOM 774 N N . PRO A 1 105 ? 2.282 10.874 20.604 1.00 93.62 105 PRO A N 1
ATOM 775 C CA . PRO A 1 105 ? 3.165 10.887 21.762 1.00 93.62 105 PRO A CA 1
ATOM 776 C C . PRO A 1 105 ? 3.877 9.540 21.909 1.00 93.62 105 PRO A C 1
ATOM 778 O O . PRO A 1 105 ? 3.335 8.492 21.557 1.00 93.62 105 PRO A O 1
ATOM 781 N N . ARG A 1 106 ? 5.113 9.573 22.423 1.00 94.19 106 ARG A N 1
ATOM 782 C CA . ARG A 1 106 ? 5.915 8.378 22.747 1.00 94.19 106 ARG A CA 1
ATOM 783 C C . ARG A 1 106 ? 6.122 7.398 21.584 1.00 94.19 106 ARG A C 1
ATOM 785 O O . ARG A 1 106 ? 6.501 6.247 21.812 1.00 94.19 106 ARG A O 1
ATOM 792 N N . TRP A 1 107 ? 5.902 7.823 20.335 1.00 93.25 107 TRP A N 1
ATOM 793 C CA . TRP A 1 107 ? 5.981 6.953 19.157 1.00 93.25 107 TRP A CA 1
ATOM 794 C C . TRP A 1 107 ? 7.318 6.210 19.085 1.00 93.25 107 TRP A C 1
ATOM 796 O O . TRP A 1 107 ? 7.348 4.981 19.055 1.00 93.25 107 TRP A O 1
ATOM 806 N N . ARG A 1 108 ? 8.436 6.945 19.160 1.00 90.12 108 ARG A N 1
ATOM 807 C CA . ARG A 1 108 ? 9.785 6.359 19.100 1.00 90.12 108 ARG A CA 1
ATOM 808 C C . ARG A 1 108 ? 10.070 5.381 20.242 1.00 90.12 108 ARG A C 1
ATOM 810 O O . ARG A 1 108 ? 10.679 4.345 20.006 1.00 90.12 108 ARG A O 1
ATOM 817 N N . GLU A 1 109 ? 9.604 5.692 21.450 1.00 92.75 109 GLU A N 1
ATOM 818 C CA . GLU A 1 109 ? 9.826 4.881 22.658 1.00 92.75 109 GLU A CA 1
ATOM 819 C C . GLU A 1 109 ? 9.109 3.528 22.598 1.00 92.75 109 GLU A C 1
ATOM 821 O O . GLU A 1 109 ? 9.612 2.519 23.086 1.00 92.75 109 GLU A O 1
ATOM 826 N N . THR A 1 110 ? 7.906 3.517 22.025 1.00 93.06 110 THR A N 1
ATOM 827 C CA . THR A 1 110 ? 6.970 2.388 22.144 1.00 93.06 110 THR A CA 1
ATOM 828 C C . THR A 1 110 ? 6.825 1.588 20.852 1.00 93.06 110 THR A C 1
ATOM 830 O O . THR A 1 110 ? 6.579 0.385 20.908 1.00 93.06 110 THR A O 1
ATOM 833 N N . ARG A 1 111 ? 7.012 2.229 19.694 1.00 91.56 111 ARG A N 1
ATOM 834 C CA . ARG A 1 111 ? 6.731 1.673 18.358 1.00 91.56 111 ARG A CA 1
ATOM 835 C C . ARG A 1 111 ? 7.839 1.932 17.330 1.00 91.56 111 ARG A C 1
ATOM 837 O O . ARG A 1 111 ? 7.802 1.343 16.254 1.00 91.56 111 ARG A O 1
ATOM 844 N N . GLY A 1 112 ? 8.806 2.796 17.645 1.00 85.50 112 GLY A N 1
ATOM 845 C CA . GLY A 1 112 ? 9.916 3.133 16.754 1.00 85.50 112 GLY A CA 1
ATOM 846 C C . GLY A 1 112 ? 10.915 1.993 16.552 1.00 85.50 112 GLY A C 1
ATOM 847 O O . GLY A 1 112 ? 10.856 0.949 17.215 1.00 85.50 112 GLY A O 1
ATOM 848 N N . THR A 1 113 ? 11.875 2.211 15.651 1.00 82.50 113 THR A N 1
ATOM 849 C CA . THR A 1 113 ? 12.834 1.169 15.246 1.00 82.50 113 THR A CA 1
ATOM 850 C C . THR A 1 113 ? 13.627 0.601 16.420 1.00 82.50 113 THR A C 1
ATOM 852 O O . THR A 1 113 ? 13.747 -0.620 16.531 1.00 82.50 113 THR A O 1
ATOM 855 N N . GLU A 1 114 ? 14.127 1.448 17.327 1.00 83.38 114 GLU A N 1
ATOM 856 C CA . GLU A 1 114 ? 14.911 0.992 18.489 1.00 83.38 114 GLU A CA 1
ATOM 857 C C . GLU A 1 114 ? 14.112 0.073 19.411 1.00 83.38 114 GLU A C 1
ATOM 859 O O . GLU A 1 114 ? 14.631 -0.938 19.884 1.00 83.38 114 GLU A O 1
ATOM 864 N N . ARG A 1 115 ? 12.826 0.366 19.620 1.00 86.75 115 ARG A N 1
ATOM 865 C CA . ARG A 1 115 ? 11.975 -0.465 20.468 1.00 86.75 115 ARG A CA 1
ATOM 866 C C . ARG A 1 115 ? 11.751 -1.844 19.861 1.00 86.75 115 ARG A C 1
ATOM 868 O O . ARG A 1 115 ? 11.782 -2.832 20.582 1.00 86.75 115 ARG A O 1
ATOM 875 N N . ILE A 1 116 ? 11.558 -1.948 18.550 1.00 81.00 116 ILE A N 1
ATOM 876 C CA . ILE A 1 116 ? 11.367 -3.257 17.911 1.00 81.00 116 ILE A CA 1
ATOM 877 C C . ILE A 1 116 ? 12.640 -4.106 17.959 1.00 81.00 116 ILE A C 1
ATOM 879 O O . ILE A 1 116 ? 12.533 -5.323 18.119 1.00 81.00 116 ILE A O 1
ATOM 883 N N . LYS A 1 117 ? 13.837 -3.502 17.902 1.00 78.62 117 LYS A N 1
ATOM 884 C CA . LYS A 1 117 ? 15.106 -4.246 18.018 1.00 78.62 117 LYS A CA 1
ATOM 885 C C . LYS A 1 117 ? 15.198 -5.075 19.302 1.00 78.62 117 LYS A C 1
ATOM 887 O O . LYS A 1 117 ? 15.862 -6.104 19.278 1.00 78.62 117 LYS A O 1
ATOM 892 N N . SER A 1 118 ? 14.505 -4.697 20.382 1.00 80.81 118 SER A N 1
ATOM 893 C CA . SER A 1 118 ? 14.481 -5.504 21.611 1.00 80.81 118 SER A CA 1
ATOM 894 C C . SER A 1 118 ? 13.685 -6.812 21.488 1.00 80.81 118 SER A C 1
ATOM 896 O O . SER A 1 118 ? 13.799 -7.660 22.363 1.00 80.81 118 SER A O 1
ATOM 898 N N . PHE A 1 119 ? 12.876 -6.982 20.436 1.00 78.69 119 PHE A N 1
ATOM 899 C CA . PHE A 1 119 ? 12.045 -8.172 20.192 1.00 78.69 119 PHE A CA 1
ATOM 900 C C . PHE A 1 119 ? 12.508 -9.017 19.002 1.00 78.69 119 PHE A C 1
ATOM 902 O O . PHE A 1 119 ? 12.070 -10.158 18.842 1.00 78.69 119 PHE A O 1
ATOM 909 N N . VAL A 1 120 ? 13.340 -8.464 18.116 1.00 69.94 120 VAL A N 1
ATOM 910 C CA . VAL A 1 120 ? 13.829 -9.198 16.945 1.00 69.94 120 VAL A CA 1
ATOM 911 C C . VAL A 1 120 ? 14.889 -10.182 17.408 1.00 69.94 120 VAL A C 1
ATOM 913 O O . VAL A 1 120 ? 16.029 -9.813 17.674 1.00 69.94 120 VAL A O 1
ATOM 916 N N . THR A 1 121 ? 14.507 -11.451 17.497 1.00 62.72 121 THR A N 1
ATOM 917 C CA . THR A 1 121 ? 15.403 -12.497 17.988 1.00 62.72 121 THR A CA 1
ATOM 918 C C . THR A 1 121 ? 16.140 -13.209 16.855 1.00 62.72 121 THR A C 1
ATOM 920 O O . THR A 1 121 ? 17.278 -13.622 17.077 1.00 62.72 121 THR A O 1
ATOM 923 N N . LYS A 1 122 ? 15.542 -13.358 15.651 1.00 65.19 122 LYS A N 1
ATOM 924 C CA . LYS A 1 122 ? 16.138 -14.060 14.486 1.00 65.19 122 LYS A CA 1
ATOM 925 C C . LYS A 1 122 ? 15.546 -13.604 13.126 1.00 65.19 122 LYS A C 1
ATOM 927 O O . LYS A 1 122 ? 14.321 -13.490 13.026 1.00 65.19 122 LYS A O 1
ATOM 932 N N . PRO A 1 123 ? 16.359 -13.435 12.059 1.00 65.38 123 PRO A N 1
ATOM 933 C CA . PRO A 1 123 ? 15.864 -13.424 10.675 1.00 65.38 123 PRO A CA 1
ATOM 934 C C . PRO A 1 123 ? 15.119 -14.736 10.360 1.00 65.38 123 PRO A C 1
ATOM 936 O O . PRO A 1 123 ? 15.587 -15.812 10.736 1.00 65.38 123 PRO A O 1
ATOM 939 N N . ASP A 1 124 ? 13.961 -14.663 9.702 1.00 66.19 124 ASP A N 1
ATOM 940 C CA . ASP A 1 124 ? 13.034 -15.791 9.498 1.00 66.19 124 ASP A CA 1
ATOM 941 C C . ASP A 1 124 ? 12.884 -16.109 8.010 1.00 66.19 124 ASP A C 1
ATOM 943 O O . ASP A 1 124 ? 11.871 -15.820 7.379 1.00 66.19 124 ASP A O 1
ATOM 947 N N . GLY A 1 125 ? 13.932 -16.707 7.446 1.00 72.44 125 GLY A N 1
ATOM 948 C CA . GLY A 1 125 ? 13.906 -17.269 6.100 1.00 72.44 125 GLY A CA 1
ATOM 949 C C . GLY A 1 125 ? 13.717 -16.250 4.972 1.00 72.44 125 GLY A C 1
ATOM 950 O O . GLY A 1 125 ? 14.042 -15.069 5.071 1.00 72.44 125 GLY A O 1
ATOM 951 N N . THR A 1 126 ? 13.247 -16.759 3.838 1.00 82.25 126 THR A N 1
ATOM 952 C CA . THR A 1 126 ? 13.079 -16.030 2.576 1.00 82.25 126 THR A CA 1
ATOM 953 C C . THR A 1 126 ? 11.789 -16.492 1.908 1.00 82.25 126 THR A C 1
ATOM 955 O O . THR A 1 126 ? 11.347 -17.616 2.140 1.00 82.25 126 THR A O 1
ATOM 958 N N . CYS A 1 127 ? 11.204 -15.664 1.035 1.00 87.62 127 CYS A N 1
ATOM 959 C CA . CYS A 1 127 ? 10.333 -16.212 -0.008 1.00 87.62 127 CYS A CA 1
ATOM 960 C C . CYS A 1 127 ? 11.136 -17.215 -0.848 1.00 87.62 127 CYS A C 1
ATOM 962 O O . CYS A 1 127 ? 12.364 -17.119 -0.928 1.00 87.62 127 CYS A O 1
ATOM 964 N N . TYR A 1 128 ? 10.442 -18.116 -1.540 1.00 87.75 128 TYR A N 1
ATOM 965 C CA . TYR A 1 128 ? 11.059 -19.075 -2.453 1.00 87.75 128 TYR A CA 1
ATOM 966 C C . TYR A 1 128 ? 12.117 -18.418 -3.365 1.00 87.75 128 TYR A C 1
ATOM 968 O O . TYR A 1 128 ? 11.817 -17.475 -4.095 1.00 87.75 128 TYR A O 1
ATOM 976 N N . HIS A 1 129 ? 13.365 -18.900 -3.286 1.00 87.50 129 HIS A N 1
ATOM 977 C CA . HIS A 1 129 ? 14.522 -18.437 -4.073 1.00 87.50 129 HIS A CA 1
ATOM 978 C C . HIS A 1 129 ? 14.876 -16.937 -3.948 1.00 87.50 129 HIS A C 1
ATOM 980 O O . HIS A 1 129 ? 15.591 -16.394 -4.793 1.00 87.50 129 HIS A O 1
ATOM 986 N N . CYS A 1 130 ? 14.427 -16.246 -2.896 1.00 89.31 130 CYS A N 1
ATOM 987 C CA . CYS A 1 130 ? 14.694 -14.817 -2.740 1.00 89.31 130 CYS A CA 1
ATOM 988 C C . CYS A 1 130 ? 16.137 -14.532 -2.282 1.00 89.31 130 CYS A C 1
ATOM 990 O O . CYS A 1 130 ? 16.618 -15.099 -1.303 1.00 89.31 130 CYS A O 1
ATOM 992 N N . ALA A 1 131 ? 16.801 -13.573 -2.937 1.00 89.62 131 ALA A N 1
ATOM 993 C CA . ALA A 1 131 ? 18.119 -13.062 -2.538 1.00 89.62 131 ALA A CA 1
ATOM 994 C C . ALA A 1 131 ? 18.058 -11.950 -1.465 1.00 89.62 131 ALA A C 1
ATOM 996 O O . ALA A 1 131 ? 19.096 -11.463 -1.022 1.00 89.62 131 ALA A O 1
ATOM 997 N N . MET A 1 132 ? 16.850 -11.549 -1.051 1.00 86.50 132 MET A N 1
ATOM 998 C CA . MET A 1 132 ? 16.576 -10.502 -0.063 1.00 86.50 132 MET A CA 1
ATOM 999 C C . MET A 1 132 ? 15.737 -11.077 1.096 1.00 86.50 132 MET A C 1
ATOM 1001 O O . MET A 1 132 ? 14.506 -11.108 0.997 1.00 86.50 132 MET A O 1
ATOM 1005 N N . PRO A 1 133 ? 16.357 -11.564 2.188 1.00 82.31 133 PRO A N 1
ATOM 1006 C CA . PRO A 1 133 ? 15.646 -12.113 3.347 1.00 82.31 133 PRO A CA 1
ATOM 1007 C C . PRO A 1 133 ? 14.971 -11.009 4.171 1.00 82.31 133 PRO A C 1
ATOM 1009 O O . PRO A 1 133 ? 15.454 -10.628 5.227 1.00 82.31 133 PRO A O 1
ATOM 1012 N N . CYS A 1 134 ? 13.848 -10.471 3.691 1.00 80.81 134 CYS A N 1
ATOM 1013 C CA . CYS A 1 134 ? 13.134 -9.371 4.353 1.00 80.81 134 CYS A CA 1
ATOM 1014 C C . CYS A 1 134 ? 12.243 -9.810 5.531 1.00 80.81 134 CYS A C 1
ATOM 1016 O O . CYS A 1 134 ? 11.670 -8.964 6.223 1.00 80.81 134 CYS A O 1
ATOM 1018 N N . PHE A 1 135 ? 12.091 -11.118 5.754 1.00 79.44 135 PHE A N 1
ATOM 1019 C CA . PHE A 1 135 ? 11.249 -11.651 6.814 1.00 79.44 135 PHE A CA 1
ATOM 1020 C C . PHE A 1 135 ? 11.988 -11.710 8.139 1.00 79.44 135 PHE A C 1
ATOM 1022 O O . PHE A 1 135 ? 12.993 -12.394 8.295 1.00 79.44 135 PHE A O 1
ATOM 1029 N N . ASN A 1 136 ? 11.414 -11.033 9.127 1.00 79.06 136 ASN A N 1
ATOM 1030 C CA . ASN A 1 136 ? 11.841 -11.128 10.511 1.00 79.06 136 ASN A CA 1
ATOM 1031 C C . ASN A 1 136 ? 10.725 -11.757 11.329 1.00 79.06 136 ASN A C 1
ATOM 1033 O O . ASN A 1 136 ? 9.558 -11.360 11.203 1.00 79.06 136 ASN A O 1
ATOM 1037 N N . ARG A 1 137 ? 11.083 -12.724 12.171 1.00 81.56 137 ARG A N 1
ATOM 1038 C CA . ARG A 1 137 ? 10.172 -13.261 13.175 1.00 81.56 137 ARG A CA 1
ATOM 1039 C C . ARG A 1 137 ? 10.386 -12.523 14.474 1.00 81.56 137 ARG A C 1
ATOM 1041 O O . ARG A 1 137 ? 11.505 -12.410 14.966 1.00 81.56 137 ARG A O 1
ATOM 1048 N N . VAL A 1 138 ? 9.280 -12.053 15.022 1.00 85.00 138 VAL A N 1
ATOM 1049 C CA . VAL A 1 138 ? 9.221 -11.545 16.386 1.00 85.00 138 VAL A CA 1
ATOM 1050 C C . VAL A 1 138 ? 8.628 -12.634 17.268 1.00 85.00 138 VAL A C 1
ATOM 1052 O O . VAL A 1 138 ? 7.702 -13.344 16.860 1.00 85.00 138 VAL A O 1
ATOM 1055 N N . GLU A 1 139 ? 9.202 -12.788 18.452 1.00 88.44 139 GLU A N 1
ATOM 1056 C CA . GLU A 1 139 ? 8.710 -13.676 19.499 1.00 88.44 139 GLU A CA 1
ATOM 1057 C C . GLU A 1 139 ? 8.580 -12.855 20.776 1.00 88.44 139 GLU A C 1
ATOM 1059 O O . GLU A 1 139 ? 9.526 -12.179 21.184 1.00 88.44 139 GLU A O 1
ATOM 1064 N N . VAL A 1 140 ? 7.387 -12.869 21.361 1.00 89.69 140 VAL A N 1
ATOM 1065 C CA . VAL A 1 140 ? 7.121 -12.217 22.642 1.00 89.69 140 VAL A CA 1
ATOM 1066 C C . VAL A 1 140 ? 7.517 -13.187 23.750 1.00 89.69 140 VAL A C 1
ATOM 1068 O O . VAL A 1 140 ? 7.073 -14.335 23.747 1.00 89.69 140 VAL A O 1
ATOM 1071 N N . VAL A 1 141 ? 8.368 -12.723 24.666 1.00 87.56 141 VAL A N 1
ATOM 1072 C CA . VAL A 1 141 ? 8.857 -13.494 25.814 1.00 87.56 141 VAL A CA 1
ATOM 1073 C C . VAL A 1 141 ? 8.519 -12.732 27.092 1.00 87.56 141 VAL A C 1
ATOM 1075 O O . VAL A 1 141 ? 9.023 -11.628 27.307 1.00 87.56 141 VAL A O 1
ATOM 1078 N N . GLY A 1 142 ? 7.694 -13.343 27.936 1.00 86.75 142 GLY A N 1
ATOM 1079 C CA . GLY A 1 142 ? 7.177 -12.783 29.179 1.00 86.75 142 GLY A CA 1
ATOM 1080 C C . GLY A 1 142 ? 6.098 -11.710 28.989 1.00 86.75 142 GLY A C 1
ATOM 1081 O O . GLY A 1 142 ? 5.939 -11.126 27.919 1.00 86.75 142 GLY A O 1
ATOM 1082 N N . GLY A 1 143 ? 5.378 -11.430 30.080 1.00 87.88 143 GLY A N 1
ATOM 1083 C CA . GLY A 1 143 ? 4.285 -10.457 30.112 1.00 87.88 143 GLY A CA 1
ATOM 1084 C C . GLY A 1 143 ? 3.033 -10.924 29.369 1.00 87.88 143 GLY A C 1
ATOM 1085 O O . GLY A 1 143 ? 2.847 -12.114 29.106 1.00 87.88 143 GLY A O 1
ATOM 1086 N N . ASP A 1 144 ? 2.169 -9.970 29.033 1.00 86.00 144 ASP A N 1
ATOM 1087 C CA . ASP A 1 144 ? 0.994 -10.244 28.213 1.00 86.00 144 ASP A CA 1
ATOM 1088 C C . ASP A 1 144 ? 1.432 -10.722 26.821 1.00 86.00 144 ASP A C 1
ATOM 1090 O O . ASP A 1 144 ? 2.402 -10.216 26.247 1.00 86.00 144 ASP A O 1
ATOM 1094 N N . TYR A 1 145 ? 0.694 -11.680 26.256 1.00 92.31 145 TYR A N 1
ATOM 1095 C CA . TYR A 1 145 ? 0.978 -12.296 24.951 1.00 92.31 145 TYR A CA 1
ATOM 1096 C C . TYR A 1 145 ? 2.261 -13.151 24.887 1.00 92.31 145 TYR A C 1
ATOM 1098 O O . TYR A 1 145 ? 2.771 -13.384 23.787 1.00 92.31 145 TYR A O 1
ATOM 1106 N N . ASP A 1 146 ? 2.769 -13.644 26.025 1.00 92.31 146 ASP A N 1
ATOM 1107 C CA . ASP A 1 146 ? 3.898 -14.585 26.067 1.00 92.31 146 ASP A CA 1
ATOM 1108 C C . ASP A 1 146 ? 3.711 -15.763 25.089 1.00 92.31 146 ASP A C 1
ATOM 1110 O O . ASP A 1 146 ? 2.629 -16.345 24.958 1.00 92.31 146 ASP A O 1
ATOM 1114 N N . GLY A 1 147 ? 4.771 -16.084 24.346 1.00 90.12 147 GLY A N 1
ATOM 1115 C CA . GLY A 1 147 ? 4.769 -17.135 23.328 1.00 90.12 147 GLY A CA 1
ATOM 1116 C C . GLY A 1 147 ? 4.159 -16.741 21.976 1.00 90.12 147 GLY A C 1
ATOM 1117 O O . GLY A 1 147 ? 4.157 -17.565 21.052 1.00 90.12 147 GLY A O 1
ATOM 1118 N N . LEU A 1 148 ? 3.671 -15.504 21.803 1.00 91.31 148 LEU A N 1
ATOM 1119 C CA . LEU A 1 148 ? 3.220 -15.007 20.501 1.00 91.31 148 LEU A CA 1
ATOM 1120 C C . LEU A 1 148 ? 4.393 -14.967 19.510 1.00 91.31 148 LEU A C 1
ATOM 1122 O O . LEU A 1 148 ? 5.398 -14.294 19.736 1.00 91.31 148 LEU A O 1
ATOM 1126 N N . ARG A 1 149 ? 4.239 -15.654 18.373 1.00 88.69 149 ARG A N 1
ATOM 1127 C CA . ARG A 1 149 ? 5.239 -15.720 17.295 1.00 88.69 149 ARG A CA 1
ATOM 1128 C C . ARG A 1 149 ? 4.661 -15.203 15.993 1.00 88.69 149 ARG A C 1
ATOM 1130 O O . ARG A 1 149 ? 3.677 -15.750 15.497 1.00 88.69 149 ARG A O 1
ATOM 1137 N N . ILE A 1 150 ? 5.301 -14.190 15.413 1.00 88.19 150 ILE A N 1
ATOM 1138 C CA . ILE A 1 150 ? 4.824 -13.537 14.192 1.00 88.19 150 ILE A CA 1
ATOM 1139 C C . ILE A 1 150 ? 5.958 -13.348 13.194 1.00 88.19 150 ILE A C 1
ATOM 1141 O O . ILE A 1 150 ? 6.869 -12.549 13.391 1.00 88.19 150 ILE A O 1
ATOM 1145 N N . THR A 1 151 ? 5.865 -14.042 12.062 1.00 85.69 151 THR A N 1
ATOM 1146 C CA . THR A 1 151 ? 6.676 -13.747 10.875 1.00 85.69 151 THR A CA 1
ATOM 1147 C C . THR A 1 151 ? 6.234 -12.414 10.278 1.00 85.69 151 THR A C 1
ATOM 1149 O O . THR A 1 151 ? 5.042 -12.089 10.286 1.00 85.69 151 THR A O 1
ATOM 1152 N N . SER A 1 152 ? 7.170 -11.644 9.724 1.00 80.25 152 SER A N 1
ATOM 1153 C CA . SER A 1 152 ? 6.906 -10.306 9.174 1.00 80.25 152 SER A CA 1
ATOM 1154 C C . SER A 1 152 ? 6.385 -9.305 10.216 1.00 80.25 152 SER A C 1
ATOM 1156 O O . SER A 1 152 ? 5.655 -8.379 9.870 1.00 80.25 152 SER A O 1
ATOM 1158 N N . GLY A 1 153 ? 6.728 -9.481 11.498 1.00 78.62 153 GLY A N 1
ATOM 1159 C CA . GLY A 1 153 ? 6.303 -8.567 12.569 1.00 78.62 153 GLY A CA 1
ATOM 1160 C C . GLY A 1 153 ? 6.891 -7.157 12.442 1.00 78.62 153 GLY A C 1
ATOM 1161 O O . GLY A 1 153 ? 6.307 -6.198 12.939 1.00 78.62 153 GLY A O 1
ATOM 1162 N N . THR A 1 154 ? 8.011 -7.019 11.727 1.00 79.25 154 THR A N 1
ATOM 1163 C CA . THR A 1 154 ? 8.705 -5.742 11.493 1.00 79.25 154 THR A CA 1
ATOM 1164 C C . THR A 1 154 ? 8.330 -5.080 10.161 1.00 79.25 154 THR A C 1
ATOM 1166 O O . THR A 1 154 ? 9.014 -4.170 9.691 1.00 79.25 154 THR A O 1
ATOM 1169 N N . PHE A 1 155 ? 7.251 -5.525 9.509 1.00 85.00 155 PHE A N 1
ATOM 1170 C CA . PHE A 1 155 ? 6.717 -4.790 8.367 1.00 85.00 155 PHE A CA 1
ATOM 1171 C C . PHE A 1 155 ? 6.042 -3.513 8.861 1.00 85.00 155 PHE A C 1
ATOM 1173 O O . PHE A 1 155 ? 5.099 -3.568 9.650 1.00 85.00 155 PHE A O 1
ATOM 1180 N N . VAL A 1 156 ? 6.503 -2.371 8.347 1.00 86.75 156 VAL A N 1
ATOM 1181 C CA . VAL A 1 156 ? 6.050 -1.032 8.745 1.00 86.75 156 VAL A CA 1
ATOM 1182 C C . VAL A 1 156 ? 4.537 -0.899 8.695 1.00 86.75 156 VAL A C 1
ATOM 1184 O O . VAL A 1 156 ? 3.949 -0.304 9.590 1.00 86.75 156 VAL A O 1
ATOM 1187 N N . GLN A 1 157 ? 3.897 -1.518 7.698 1.00 89.31 157 GLN A N 1
ATOM 1188 C CA . GLN A 1 157 ? 2.458 -1.405 7.518 1.00 89.31 157 GLN A CA 1
ATOM 1189 C C . GLN A 1 157 ? 1.711 -1.897 8.757 1.00 89.31 157 GLN A C 1
ATOM 1191 O O . GLN A 1 157 ? 0.826 -1.216 9.231 1.00 89.31 157 GLN A O 1
ATOM 1196 N N . VAL A 1 158 ? 2.106 -3.015 9.361 1.00 90.69 158 VAL A N 1
ATOM 1197 C CA . VAL A 1 158 ? 1.409 -3.559 10.539 1.00 90.69 158 VAL A CA 1
ATOM 1198 C C . VAL A 1 158 ? 1.476 -2.582 11.717 1.00 90.69 158 VAL A C 1
ATOM 1200 O O . VAL A 1 158 ? 0.472 -2.332 12.384 1.00 90.69 158 VAL A O 1
ATOM 1203 N N . VAL A 1 159 ? 2.658 -2.006 11.946 1.00 92.31 159 VAL A N 1
ATOM 1204 C CA . VAL A 1 159 ? 2.916 -1.074 13.051 1.00 92.31 159 VAL A CA 1
ATOM 1205 C C . VAL A 1 159 ? 2.216 0.259 12.830 1.00 92.31 159 VAL A C 1
ATOM 1207 O O . VAL A 1 159 ? 1.659 0.821 13.765 1.00 92.31 159 VAL A O 1
ATOM 1210 N N . ILE A 1 160 ? 2.182 0.755 11.598 1.00 93.81 160 ILE A N 1
ATOM 1211 C CA . ILE A 1 160 ? 1.463 1.984 11.269 1.00 93.81 160 ILE A CA 1
ATOM 1212 C C . ILE A 1 160 ? -0.053 1.775 11.354 1.00 93.81 160 ILE A C 1
ATOM 1214 O O . ILE A 1 160 ? -0.756 2.588 11.950 1.00 93.81 160 ILE A O 1
ATOM 1218 N N . GLU A 1 161 ? -0.559 0.674 10.807 1.00 95.56 161 GLU A N 1
ATOM 1219 C CA . GLU A 1 161 ? -1.994 0.417 10.711 1.00 95.56 161 GLU A CA 1
ATOM 1220 C C . GLU A 1 161 ? -2.653 0.189 12.074 1.00 95.56 161 GLU A C 1
ATOM 1222 O O . GLU A 1 161 ? -3.697 0.765 12.343 1.00 95.56 161 GLU A O 1
ATOM 1227 N N . PHE A 1 162 ? -2.052 -0.586 12.976 1.00 97.25 162 PHE A N 1
ATOM 1228 C CA . PHE A 1 162 ? -2.620 -0.756 14.322 1.00 97.25 162 PHE A CA 1
ATOM 1229 C C . PHE A 1 162 ? -2.024 0.213 15.348 1.00 97.25 162 PHE A C 1
ATOM 1231 O O . PHE A 1 162 ? -2.715 0.652 16.263 1.00 97.25 162 PHE A O 1
ATOM 1238 N N . GLY A 1 163 ? -0.753 0.585 15.209 1.00 96.44 163 GLY A N 1
ATOM 1239 C CA . GLY A 1 163 ? -0.092 1.463 16.171 1.00 96.44 163 GLY A CA 1
ATOM 1240 C C . GLY A 1 163 ? -0.419 2.937 15.969 1.00 96.44 163 GLY A C 1
ATOM 1241 O O . GLY A 1 163 ? -0.761 3.615 16.935 1.00 96.44 163 GLY A O 1
ATOM 1242 N N . ALA A 1 164 ? -0.329 3.453 14.736 1.00 96.69 164 ALA A N 1
ATOM 1243 C CA . ALA A 1 164 ? -0.641 4.859 14.470 1.00 96.69 164 ALA A CA 1
ATOM 1244 C C . ALA A 1 164 ? -2.142 5.069 14.286 1.00 96.69 164 ALA A C 1
ATOM 1246 O O . ALA A 1 164 ? -2.756 5.850 15.014 1.00 96.69 164 ALA A O 1
ATOM 1247 N N . LYS A 1 165 ? -2.750 4.345 13.342 1.00 97.62 165 LYS A N 1
ATOM 1248 C CA . LYS A 1 165 ? -4.143 4.591 12.953 1.00 97.62 165 LYS A CA 1
ATOM 1249 C C . LYS A 1 165 ? -5.143 4.292 14.062 1.00 97.62 165 LYS A C 1
ATOM 1251 O O . LYS A 1 165 ? -6.140 4.998 14.155 1.00 97.62 165 LYS A O 1
ATOM 1256 N N . LEU A 1 166 ? -4.850 3.310 14.915 1.00 98.31 166 LEU A N 1
ATOM 1257 C CA . LEU A 1 166 ? -5.688 2.931 16.056 1.00 98.31 166 LEU A CA 1
ATOM 1258 C C . LEU A 1 166 ? -5.110 3.343 17.414 1.00 98.31 166 LEU A C 1
ATOM 1260 O O . LEU A 1 166 ? -5.775 3.172 18.429 1.00 98.31 166 LEU A O 1
ATOM 1264 N N . GLY A 1 167 ? -3.900 3.907 17.455 1.00 97.62 167 GLY A N 1
ATOM 1265 C CA . GLY A 1 167 ? -3.294 4.437 18.679 1.00 97.62 167 GLY A CA 1
ATOM 1266 C C . GLY A 1 167 ? -2.724 3.394 19.648 1.00 97.62 167 GLY A C 1
ATOM 1267 O O . GLY A 1 167 ? -2.325 3.770 20.748 1.00 97.62 167 GLY A O 1
ATOM 1268 N N . ILE A 1 168 ? -2.649 2.107 19.283 1.00 97.81 168 ILE A N 1
ATOM 1269 C CA . ILE A 1 168 ? -2.119 1.058 20.172 1.00 97.81 168 ILE A CA 1
ATOM 1270 C C . ILE A 1 168 ? -0.633 1.312 20.457 1.00 97.81 168 ILE A C 1
ATOM 1272 O O . ILE A 1 168 ? 0.161 1.433 19.528 1.00 97.81 168 ILE A O 1
ATOM 1276 N N . GLU A 1 169 ? -0.227 1.360 21.731 1.00 96.19 169 GLU A N 1
ATOM 1277 C CA . GLU A 1 169 ? 1.187 1.562 22.101 1.00 96.19 169 GLU A CA 1
ATOM 1278 C C . GLU A 1 169 ? 1.991 0.262 22.214 1.00 96.19 169 GLU A C 1
ATOM 1280 O O . GLU A 1 169 ? 3.209 0.260 22.033 1.00 96.19 169 GLU A O 1
ATOM 1285 N N . SER A 1 170 ? 1.320 -0.849 22.515 1.00 95.06 170 SER A N 1
ATOM 1286 C CA . SER A 1 170 ? 1.955 -2.146 22.739 1.00 95.06 170 SER A CA 1
ATOM 1287 C C . SER A 1 170 ? 2.223 -2.877 21.422 1.00 95.06 170 SER A C 1
ATOM 1289 O O . SER A 1 170 ? 1.298 -3.282 20.718 1.00 95.06 170 SER A O 1
ATOM 1291 N N . LEU A 1 171 ? 3.501 -3.101 21.105 1.00 93.75 171 LEU A N 1
ATOM 1292 C CA . LEU A 1 171 ? 3.913 -3.922 19.961 1.00 93.75 171 LEU A CA 1
ATOM 1293 C C . LEU A 1 171 ? 3.374 -5.361 20.017 1.00 93.75 171 LEU A C 1
ATOM 1295 O O . LEU A 1 171 ? 2.835 -5.806 19.003 1.00 93.75 171 LEU A O 1
ATOM 1299 N N . PRO A 1 172 ? 3.429 -6.080 21.160 1.00 95.00 172 PRO A N 1
ATOM 1300 C CA . PRO A 1 172 ? 2.745 -7.365 21.299 1.00 95.00 172 PRO A CA 1
ATOM 1301 C C . PRO A 1 172 ? 1.257 -7.322 20.928 1.00 95.00 172 PRO A C 1
ATOM 1303 O O . PRO A 1 172 ? 0.794 -8.188 20.186 1.00 95.00 172 PRO A O 1
ATOM 1306 N N . ALA A 1 173 ? 0.523 -6.284 21.346 1.00 96.81 173 ALA A N 1
ATOM 1307 C CA . ALA A 1 173 ? -0.891 -6.134 20.996 1.00 96.81 173 ALA A CA 1
ATOM 1308 C C . ALA A 1 173 ? -1.097 -5.856 19.492 1.00 96.81 173 ALA A C 1
ATOM 1310 O O . ALA A 1 173 ? -1.954 -6.469 18.856 1.00 96.81 173 ALA A O 1
ATOM 1311 N N . ILE A 1 174 ? -0.259 -5.011 18.880 1.00 96.12 174 ILE A N 1
ATOM 1312 C CA . ILE A 1 174 ? -0.243 -4.778 17.421 1.00 96.12 174 ILE A CA 1
ATOM 1313 C C . ILE A 1 174 ? -0.015 -6.092 16.656 1.00 96.12 174 ILE A C 1
ATOM 1315 O O . ILE A 1 174 ? -0.693 -6.392 15.668 1.00 96.12 174 ILE A O 1
ATOM 1319 N N . TRP A 1 175 ? 0.938 -6.906 17.108 1.00 95.06 175 TRP A N 1
ATOM 1320 C CA . TRP A 1 175 ? 1.225 -8.205 16.506 1.00 95.06 175 TRP A CA 1
ATOM 1321 C C . TRP A 1 175 ? 0.097 -9.207 16.720 1.00 95.06 175 TRP A C 1
ATOM 1323 O O . TRP A 1 175 ? -0.177 -10.005 15.820 1.00 95.06 175 TRP A O 1
ATOM 1333 N N . ARG A 1 176 ? -0.606 -9.127 17.853 1.00 96.75 176 ARG A N 1
ATOM 1334 C CA . ARG A 1 176 ? -1.820 -9.901 18.097 1.00 96.75 176 ARG A CA 1
ATOM 1335 C C . ARG A 1 176 ? -2.938 -9.519 17.123 1.00 96.75 176 ARG A C 1
ATOM 1337 O O . ARG A 1 176 ? -3.547 -10.425 16.560 1.00 96.75 176 ARG A O 1
ATOM 1344 N N . CYS A 1 177 ? -3.137 -8.234 16.809 1.00 97.19 177 CYS A N 1
ATOM 1345 C CA . CYS A 1 177 ? -4.079 -7.817 15.758 1.00 97.19 177 CYS A CA 1
ATOM 1346 C C . CYS A 1 177 ? -3.757 -8.468 14.403 1.00 97.19 177 CYS A C 1
ATOM 1348 O O . CYS A 1 177 ? -4.645 -9.005 13.736 1.00 97.19 177 CYS A O 1
ATOM 1350 N N . LYS A 1 178 ? -2.477 -8.459 13.998 1.00 95.25 178 LYS A N 1
ATOM 1351 C CA . LYS A 1 178 ? -2.026 -9.122 12.761 1.00 95.25 178 LYS A CA 1
ATOM 1352 C C . LYS A 1 178 ? -2.309 -10.619 12.785 1.00 95.25 178 LYS A C 1
ATOM 1354 O O . LYS A 1 178 ? -2.772 -11.169 11.788 1.00 95.25 178 LYS A O 1
ATOM 1359 N N . GLU A 1 179 ? -2.005 -11.273 13.899 1.00 95.31 179 GLU A N 1
ATOM 1360 C CA . GLU A 1 179 ? -2.225 -12.705 14.085 1.00 95.31 179 GLU A CA 1
ATOM 1361 C C . GLU A 1 179 ? -3.701 -13.076 13.918 1.00 95.31 179 GLU A C 1
ATOM 1363 O O . GLU A 1 179 ? -4.021 -13.972 13.134 1.00 95.31 179 GLU A O 1
ATOM 1368 N N . ILE A 1 180 ? -4.589 -12.312 14.559 1.00 97.00 180 ILE A N 1
ATOM 1369 C CA . ILE A 1 180 ? -6.040 -12.464 14.453 1.00 97.00 180 ILE A CA 1
ATOM 1370 C C . ILE A 1 180 ? -6.493 -12.250 13.002 1.00 97.00 180 ILE A C 1
ATOM 1372 O O . ILE A 1 180 ? -7.184 -13.107 12.452 1.00 97.00 180 ILE A O 1
ATOM 1376 N N . CYS A 1 181 ? -6.052 -11.175 12.336 1.00 96.88 181 CYS A N 1
ATOM 1377 C CA . CYS A 1 181 ? -6.389 -10.918 10.929 1.00 96.88 181 CYS A CA 1
ATOM 1378 C C . CYS A 1 181 ? -5.955 -12.071 10.015 1.00 96.88 181 CYS A C 1
ATOM 1380 O O . CYS A 1 181 ? -6.732 -12.520 9.176 1.00 96.88 181 CYS A O 1
ATOM 1382 N N . HIS A 1 182 ? -4.741 -12.595 10.195 1.00 95.19 182 HIS A N 1
ATOM 1383 C CA . HIS A 1 182 ? -4.238 -13.719 9.404 1.00 95.19 182 HIS A CA 1
ATOM 1384 C C . HIS A 1 182 ? -5.029 -15.007 9.665 1.00 95.19 182 HIS A C 1
ATOM 1386 O O . HIS A 1 182 ? -5.362 -15.717 8.720 1.00 95.19 182 HIS A O 1
ATOM 1392 N N . ARG A 1 183 ? -5.369 -15.318 10.922 1.00 95.62 183 ARG A N 1
ATOM 1393 C CA . ARG A 1 183 ? -6.199 -16.495 11.234 1.00 95.62 183 ARG A CA 1
ATOM 1394 C C . ARG A 1 183 ? -7.604 -16.384 10.664 1.00 95.62 183 ARG A C 1
ATOM 1396 O O . ARG A 1 183 ? -8.143 -17.373 10.171 1.00 95.62 183 ARG A O 1
ATOM 1403 N N . LEU A 1 184 ? -8.189 -15.193 10.745 1.00 97.94 184 LEU A N 1
ATOM 1404 C CA . LEU A 1 184 ? -9.538 -14.928 10.260 1.00 97.94 184 LEU A CA 1
ATOM 1405 C C . LEU A 1 184 ? -9.588 -14.766 8.734 1.00 97.94 184 LEU A C 1
ATOM 1407 O O . LEU A 1 184 ? -10.653 -14.945 8.147 1.00 97.94 184 LEU A O 1
ATOM 1411 N N . GLY A 1 185 ? -8.451 -14.504 8.085 1.00 97.75 185 GLY A N 1
ATOM 1412 C CA . GLY A 1 185 ? -8.355 -14.269 6.646 1.00 97.75 185 GLY A CA 1
ATOM 1413 C C . GLY A 1 185 ? -8.853 -12.881 6.250 1.00 97.75 185 GLY A C 1
ATOM 1414 O O . GLY A 1 185 ? -9.667 -12.767 5.338 1.00 97.75 185 GLY A O 1
ATOM 1415 N N . MET A 1 186 ? -8.401 -11.834 6.945 1.00 97.94 186 MET A N 1
ATOM 1416 C CA . MET A 1 186 ? -8.741 -10.433 6.670 1.00 97.94 186 MET A CA 1
ATOM 1417 C C . MET A 1 186 ? -7.511 -9.611 6.278 1.00 97.94 186 MET A C 1
ATOM 1419 O O . MET A 1 186 ? -6.424 -9.786 6.834 1.00 97.94 186 MET A O 1
ATOM 1423 N N . ASP A 1 187 ? -7.685 -8.684 5.336 1.00 96.94 187 ASP A N 1
ATOM 1424 C CA . ASP A 1 187 ? -6.714 -7.623 5.062 1.00 96.94 187 ASP A CA 1
ATOM 1425 C C . ASP A 1 187 ? -6.591 -6.704 6.280 1.00 96.94 187 ASP A C 1
ATOM 1427 O O . ASP A 1 187 ? -7.521 -5.960 6.592 1.00 96.94 187 ASP A O 1
ATOM 1431 N N . TYR A 1 188 ? -5.440 -6.715 6.953 1.00 95.06 188 TYR A N 1
ATOM 1432 C CA . TYR A 1 188 ? -5.245 -5.871 8.127 1.00 95.06 188 TYR A CA 1
ATOM 1433 C C . TYR A 1 188 ? -5.259 -4.368 7.810 1.00 95.06 188 TYR A C 1
ATOM 1435 O O . TYR A 1 188 ? -5.582 -3.598 8.704 1.00 95.06 188 TYR A O 1
ATOM 1443 N N . GLY A 1 189 ? -4.932 -3.940 6.583 1.00 95.75 189 GLY A N 1
ATOM 1444 C CA . GLY A 1 189 ? -4.912 -2.519 6.216 1.00 95.75 189 GLY A CA 1
ATOM 1445 C C . GLY A 1 189 ? -6.314 -1.937 6.050 1.00 95.75 189 GLY A C 1
ATOM 1446 O O . GLY A 1 189 ? -6.595 -0.832 6.508 1.00 95.75 189 GLY A O 1
ATOM 1447 N N . SER A 1 190 ? -7.221 -2.705 5.445 1.00 98.06 190 SER A N 1
ATOM 1448 C CA . SER A 1 190 ? -8.636 -2.323 5.384 1.00 98.06 190 SER A CA 1
ATOM 1449 C C . SER A 1 190 ? -9.325 -2.520 6.731 1.00 98.06 190 SER A C 1
ATOM 1451 O O . SER A 1 190 ? -10.081 -1.664 7.177 1.00 98.06 190 SER A O 1
ATOM 1453 N N . THR A 1 191 ? -8.984 -3.592 7.448 1.00 98.25 191 THR A N 1
ATOM 1454 C CA . THR A 1 191 ? -9.541 -3.856 8.779 1.00 98.25 191 THR A CA 1
ATOM 1455 C C . THR A 1 191 ? -9.181 -2.755 9.782 1.00 98.25 191 THR A C 1
ATOM 1457 O O . THR A 1 191 ? -10.062 -2.281 10.495 1.00 98.25 191 THR A O 1
ATOM 1460 N N . SER A 1 192 ? -7.923 -2.298 9.825 1.00 98.25 192 SER A N 1
ATOM 1461 C CA . SER A 1 192 ? -7.522 -1.176 10.685 1.00 98.25 192 SER A CA 1
ATOM 1462 C C . SER A 1 192 ? -8.260 0.114 10.323 1.00 98.25 192 SER A C 1
ATOM 1464 O O . SER A 1 192 ? -8.684 0.830 11.223 1.00 98.25 192 SER A O 1
ATOM 1466 N N . GLY A 1 193 ? -8.450 0.404 9.030 1.00 98.38 193 GLY A N 1
ATOM 1467 C CA . GLY A 1 193 ? -9.193 1.576 8.563 1.00 98.38 193 GLY A CA 1
ATOM 1468 C C . GLY A 1 19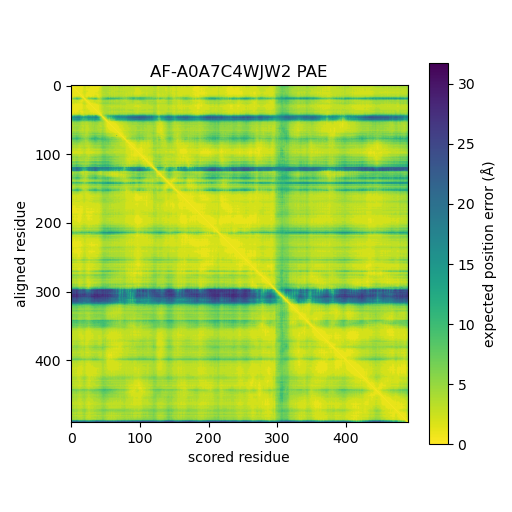3 ? -10.666 1.547 8.967 1.00 98.38 193 GLY A C 1
ATOM 1469 O O . GLY A 1 193 ? -11.179 2.536 9.481 1.00 98.38 193 GLY A O 1
ATOM 1470 N N . VAL A 1 194 ? -11.326 0.398 8.818 1.00 98.69 194 VAL A N 1
ATOM 1471 C CA . VAL A 1 194 ? -12.726 0.201 9.226 1.00 98.69 194 VAL A CA 1
ATOM 1472 C C . VAL A 1 194 ? -12.903 0.333 10.738 1.00 98.69 194 VAL A C 1
ATOM 1474 O O . VAL A 1 194 ? -13.857 0.964 11.192 1.00 98.69 194 VAL A O 1
ATOM 1477 N N . ILE A 1 195 ? -11.991 -0.241 11.526 1.00 98.75 195 ILE A N 1
ATOM 1478 C CA . ILE A 1 195 ? -12.036 -0.114 12.986 1.00 98.75 195 ILE A CA 1
ATOM 1479 C C . ILE A 1 195 ? -11.751 1.334 13.391 1.00 98.75 195 ILE A C 1
ATOM 1481 O O . ILE A 1 195 ? -12.467 1.859 14.230 1.00 98.75 195 ILE A O 1
ATOM 1485 N N . ALA A 1 196 ? -10.787 2.010 12.760 1.00 98.81 196 ALA A N 1
ATOM 1486 C CA . ALA A 1 196 ? -10.461 3.399 13.081 1.00 98.81 196 ALA A CA 1
ATOM 1487 C C . ALA A 1 196 ? -11.624 4.346 12.752 1.00 98.81 196 ALA A C 1
ATOM 1489 O O . ALA A 1 196 ? -11.914 5.252 13.528 1.00 98.81 196 ALA A O 1
ATOM 1490 N N . PHE A 1 197 ? -12.336 4.086 11.653 1.00 98.81 197 PHE A N 1
ATOM 1491 C CA . PHE A 1 197 ? -13.605 4.735 11.340 1.00 98.81 197 PHE A CA 1
ATOM 1492 C C . PHE A 1 197 ? -14.628 4.527 12.466 1.00 98.81 197 PHE A C 1
ATOM 1494 O O . PHE A 1 197 ? -15.153 5.505 12.991 1.00 98.81 197 PHE A O 1
ATOM 1501 N N . ALA A 1 198 ? -14.864 3.285 12.905 1.00 98.62 198 ALA A N 1
ATOM 1502 C CA . ALA A 1 198 ? -15.799 2.996 13.997 1.00 98.62 198 ALA A CA 1
ATOM 1503 C C . ALA A 1 198 ? -15.388 3.647 15.335 1.00 98.62 198 ALA A C 1
ATOM 1505 O O . ALA A 1 198 ? -16.238 4.201 16.032 1.00 98.62 198 ALA A O 1
ATOM 1506 N N . THR A 1 199 ? -14.095 3.631 15.675 1.00 98.75 199 THR A N 1
ATOM 1507 C CA . THR A 1 199 ? -13.545 4.301 16.864 1.00 98.75 199 THR A CA 1
ATOM 1508 C C . THR A 1 199 ? -13.770 5.809 16.800 1.00 98.75 199 THR A C 1
ATOM 1510 O O . THR A 1 199 ? -14.185 6.407 17.792 1.00 98.75 199 THR A O 1
ATOM 1513 N N . GLU A 1 200 ? -13.563 6.436 15.637 1.00 98.69 200 GLU A N 1
ATOM 1514 C CA . GLU A 1 200 ? -13.845 7.862 15.477 1.00 98.69 200 GLU A CA 1
ATOM 1515 C C . GLU A 1 200 ? -15.347 8.157 15.569 1.00 98.69 200 GLU A C 1
ATOM 1517 O O . GLU A 1 200 ? -15.732 9.104 16.250 1.00 98.69 200 GLU A O 1
ATOM 1522 N N . LEU A 1 201 ? -16.220 7.342 14.972 1.00 98.56 201 LEU A N 1
ATOM 1523 C CA . LEU A 1 201 ? -17.666 7.531 15.127 1.00 98.56 201 LEU A CA 1
ATOM 1524 C C . LEU A 1 201 ? -18.099 7.452 16.596 1.00 98.56 201 LEU A C 1
ATOM 1526 O O . LEU A 1 201 ? -18.898 8.279 17.035 1.00 98.56 201 LEU A O 1
ATOM 1530 N N . PHE A 1 202 ? -17.543 6.517 17.368 1.00 98.19 202 PHE A N 1
ATOM 1531 C CA . PHE A 1 202 ? -17.793 6.433 18.807 1.00 98.19 202 PHE A CA 1
ATOM 1532 C C . PHE A 1 202 ? -17.265 7.670 19.550 1.00 98.19 202 PHE A C 1
ATOM 1534 O O . PHE A 1 202 ? -18.002 8.285 20.319 1.00 98.19 202 PHE A O 1
ATOM 1541 N N . GLN A 1 203 ? -16.035 8.114 19.256 1.00 98.00 203 GLN A N 1
ATOM 1542 C CA . GLN A 1 203 ? -15.459 9.357 19.794 1.00 98.00 203 GLN A CA 1
ATOM 1543 C C . GLN A 1 203 ? -16.362 10.578 19.534 1.00 98.00 203 GLN A C 1
ATOM 1545 O O . GLN A 1 203 ? -16.411 11.497 20.352 1.00 98.00 203 GLN A O 1
ATOM 1550 N N . ARG A 1 204 ? -17.062 10.607 18.394 1.00 97.62 204 ARG A N 1
ATOM 1551 C CA . ARG A 1 204 ? -17.974 11.692 17.993 1.00 97.62 204 ARG A CA 1
ATOM 1552 C C . ARG A 1 204 ? -19.414 11.504 18.489 1.00 97.62 204 ARG A C 1
ATOM 1554 O O . ARG A 1 204 ? -20.238 12.375 18.231 1.00 97.62 204 ARG A O 1
ATOM 1561 N N . GLY A 1 205 ? -19.725 10.400 19.172 1.00 96.94 205 GLY A N 1
ATOM 1562 C CA . GLY A 1 205 ? -21.080 10.070 19.628 1.00 96.94 205 GLY A CA 1
ATOM 1563 C C . GLY A 1 205 ? -22.044 9.637 18.515 1.00 96.94 205 GLY A C 1
ATOM 1564 O O . GLY A 1 205 ? -23.250 9.624 18.734 1.00 96.94 205 GLY A O 1
ATOM 1565 N N . LEU A 1 206 ? -21.523 9.298 17.330 1.00 97.31 206 LEU A N 1
ATOM 1566 C CA . LEU A 1 206 ? -22.289 8.776 16.188 1.00 97.31 206 LEU A CA 1
ATOM 1567 C C . LEU A 1 206 ? -22.467 7.252 16.247 1.00 97.31 206 LEU A C 1
ATOM 1569 O O . LEU A 1 206 ? -23.345 6.705 15.590 1.00 97.31 206 LEU A O 1
ATOM 1573 N N . LEU A 1 207 ? -21.641 6.571 17.045 1.00 96.75 207 LEU A N 1
ATOM 1574 C CA . LEU A 1 207 ? -21.887 5.212 17.522 1.00 96.75 207 LEU A CA 1
ATOM 1575 C C . LEU A 1 207 ? -21.939 5.224 19.048 1.00 96.75 207 LEU A C 1
ATOM 1577 O O . LEU A 1 207 ? -21.204 5.967 19.700 1.00 96.75 207 LEU A O 1
ATOM 1581 N N . THR A 1 208 ? -22.779 4.370 19.618 1.00 96.06 208 THR A N 1
ATOM 1582 C CA . THR A 1 208 ? -22.935 4.201 21.065 1.00 96.06 208 THR A CA 1
ATOM 1583 C C . THR A 1 208 ? -22.446 2.826 21.518 1.00 96.06 208 THR A C 1
ATOM 1585 O O . THR A 1 208 ? -22.274 1.909 20.714 1.00 96.06 208 THR A O 1
ATOM 1588 N N . GLY A 1 209 ? -22.269 2.639 22.831 1.00 92.94 209 GLY A N 1
ATOM 1589 C CA . GLY A 1 209 ? -21.929 1.323 23.389 1.00 92.94 209 GLY A CA 1
ATOM 1590 C C . GLY A 1 209 ? -22.991 0.260 23.080 1.00 92.94 209 GLY A C 1
ATOM 1591 O O . GLY A 1 209 ? -22.678 -0.913 22.895 1.00 92.94 209 GLY A O 1
ATOM 1592 N N . ARG A 1 210 ? -24.252 0.682 22.911 1.00 93.88 210 ARG A N 1
ATOM 1593 C CA . ARG A 1 210 ? -25.339 -0.201 22.479 1.00 93.88 210 ARG A CA 1
ATOM 1594 C C . ARG A 1 210 ? -25.127 -0.713 21.055 1.00 93.88 210 ARG A C 1
ATOM 1596 O O . ARG A 1 210 ? -25.340 -1.896 20.825 1.00 93.88 210 ARG A O 1
ATOM 1603 N N . ASP A 1 211 ? -24.699 0.148 20.133 1.00 93.69 211 ASP A N 1
ATOM 1604 C CA . ASP A 1 211 ? -24.423 -0.247 18.744 1.00 93.69 211 ASP A CA 1
ATOM 1605 C C . ASP A 1 211 ? -23.231 -1.206 18.672 1.00 93.69 211 ASP A C 1
ATOM 1607 O O . ASP A 1 211 ? -23.233 -2.163 17.901 1.00 93.69 211 ASP A O 1
ATOM 1611 N N . LEU A 1 212 ? -22.220 -0.967 19.511 1.00 91.88 212 LEU A N 1
ATOM 1612 C CA . LEU A 1 212 ? -21.020 -1.797 19.604 1.00 91.88 212 LEU A CA 1
ATOM 1613 C C . LEU A 1 212 ? -21.243 -3.113 20.365 1.00 91.88 212 LEU A C 1
ATOM 1615 O O . LEU A 1 212 ? -20.428 -4.028 20.233 1.00 91.88 212 LEU A O 1
ATOM 1619 N N . GLU A 1 213 ? -22.332 -3.212 21.135 1.00 91.62 213 GLU A N 1
ATOM 1620 C CA . GLU A 1 213 ? -22.558 -4.258 22.141 1.00 91.62 213 GLU A CA 1
ATOM 1621 C C . GLU A 1 213 ? -21.371 -4.365 23.121 1.00 91.62 213 GLU A C 1
ATOM 1623 O O . GLU A 1 213 ? -20.920 -5.458 23.462 1.00 91.62 213 GLU A O 1
ATOM 1628 N N . ALA A 1 214 ? -20.839 -3.213 23.537 1.00 89.88 214 ALA A N 1
ATOM 1629 C CA . ALA A 1 214 ? -19.669 -3.079 24.402 1.00 89.88 214 ALA A CA 1
ATOM 1630 C C . ALA A 1 214 ? -19.774 -1.812 25.270 1.00 89.88 214 ALA A C 1
ATOM 1632 O O . ALA A 1 214 ? -20.543 -0.902 24.963 1.00 89.88 214 ALA A O 1
ATOM 1633 N N . GLU A 1 215 ? -18.978 -1.720 26.338 1.00 84.81 215 GLU A N 1
ATOM 1634 C CA . GLU A 1 215 ? -18.936 -0.515 27.187 1.00 84.81 215 GLU A CA 1
ATOM 1635 C C . GLU A 1 215 ? -18.429 0.720 26.420 1.00 84.81 215 GLU A C 1
ATOM 1637 O O . GLU A 1 215 ? -18.870 1.841 26.675 1.00 84.81 215 GLU A O 1
ATOM 1642 N N . GLY A 1 216 ? -17.560 0.517 25.426 1.00 89.69 216 GLY A N 1
ATOM 1643 C CA . GLY A 1 216 ? -17.095 1.553 24.511 1.00 89.69 216 GLY A CA 1
ATOM 1644 C C . GLY A 1 216 ? -16.033 1.043 23.539 1.00 89.69 216 GLY A C 1
ATOM 1645 O O . GLY A 1 216 ? -15.735 -0.148 23.505 1.00 89.69 216 GLY A O 1
ATOM 1646 N N . LEU A 1 217 ? -15.478 1.956 22.737 1.00 94.62 217 LEU A N 1
ATOM 1647 C CA . LEU A 1 217 ? -14.348 1.691 21.842 1.00 94.62 217 LEU A CA 1
ATOM 1648 C C . LEU A 1 217 ? -13.431 2.918 21.803 1.00 94.62 217 LEU A C 1
ATOM 1650 O O . LEU A 1 217 ? -13.773 3.940 21.208 1.00 94.62 217 LEU A O 1
ATOM 1654 N N . GLY A 1 218 ? -12.277 2.823 22.463 1.00 95.56 218 GLY A N 1
ATOM 1655 C CA . GLY A 1 218 ? -11.311 3.919 22.580 1.00 95.56 218 GLY A CA 1
ATOM 1656 C C . GLY A 1 218 ? -10.105 3.791 21.647 1.00 95.56 218 GLY A C 1
ATOM 1657 O O . GLY A 1 218 ? -9.769 2.711 21.164 1.00 95.56 218 GLY A O 1
ATOM 1658 N N . TRP A 1 219 ? -9.394 4.900 21.431 1.00 98.19 219 TRP A N 1
ATOM 1659 C CA . TRP A 1 219 ? -8.066 4.856 20.816 1.00 98.19 219 TRP A CA 1
ATOM 1660 C C . TRP A 1 219 ? -7.087 4.106 21.724 1.00 98.19 219 TRP A C 1
ATOM 1662 O O . TRP A 1 219 ? -7.002 4.388 22.917 1.00 98.19 219 TRP A O 1
ATOM 1672 N N . GLY A 1 220 ? -6.335 3.168 21.155 1.00 97.31 220 GLY A N 1
ATOM 1673 C CA . GLY A 1 220 ? -5.385 2.326 21.881 1.00 97.31 220 GLY A CA 1
ATOM 1674 C C . GLY A 1 220 ? -6.005 1.163 22.662 1.00 97.31 220 GLY A C 1
ATOM 1675 O O . GLY A 1 220 ? -5.251 0.391 23.253 1.00 97.31 220 GLY A O 1
ATOM 1676 N N . ASP A 1 221 ? -7.332 0.998 22.636 1.00 96.75 221 ASP A N 1
ATOM 1677 C CA . ASP A 1 221 ? -8.046 -0.104 23.294 1.00 96.75 221 ASP A CA 1
ATOM 1678 C C . ASP A 1 221 ? -7.861 -1.426 22.533 1.00 96.75 221 ASP A C 1
ATOM 1680 O O . ASP A 1 221 ? -8.644 -1.793 21.655 1.00 96.75 221 ASP A O 1
ATOM 1684 N N . ALA A 1 222 ? -6.782 -2.141 22.850 1.00 96.69 222 ALA A N 1
ATOM 1685 C CA . ALA A 1 222 ? -6.436 -3.386 22.173 1.00 96.69 222 ALA A CA 1
ATOM 1686 C C . ALA A 1 222 ? -7.517 -4.472 22.316 1.00 96.69 222 ALA A C 1
ATOM 1688 O O . ALA A 1 222 ? -7.822 -5.146 21.332 1.00 96.69 222 ALA A O 1
ATOM 1689 N N . GLU A 1 223 ? -8.124 -4.623 23.495 1.00 95.69 223 GLU A N 1
ATOM 1690 C CA . GLU A 1 223 ? -9.120 -5.672 23.750 1.00 95.69 223 GLU A CA 1
ATOM 1691 C C . GLU A 1 223 ? -10.428 -5.402 22.997 1.00 95.69 223 GLU A C 1
ATOM 1693 O O . GLU A 1 223 ? -10.950 -6.299 22.323 1.00 95.69 223 GLU A O 1
ATOM 1698 N N . GLY A 1 224 ? -10.914 -4.154 23.011 1.00 96.56 224 GLY A N 1
ATOM 1699 C CA . GLY A 1 224 ? -12.065 -3.745 22.201 1.00 96.56 224 GLY A CA 1
ATOM 1700 C C . GLY A 1 224 ? -11.819 -3.953 20.703 1.00 96.56 224 GLY A C 1
ATOM 1701 O O . GLY A 1 224 ? -12.682 -4.468 19.983 1.00 96.56 224 GLY A O 1
ATOM 1702 N N . ILE A 1 225 ? -10.603 -3.653 20.234 1.00 97.94 225 ILE A N 1
ATOM 1703 C CA . ILE A 1 225 ? -10.183 -3.902 18.848 1.00 97.94 225 ILE A CA 1
ATOM 1704 C C . ILE A 1 225 ? -10.188 -5.405 18.536 1.00 97.94 225 ILE A C 1
ATOM 1706 O O . ILE A 1 225 ? -10.735 -5.799 17.504 1.00 97.94 225 ILE A O 1
ATOM 1710 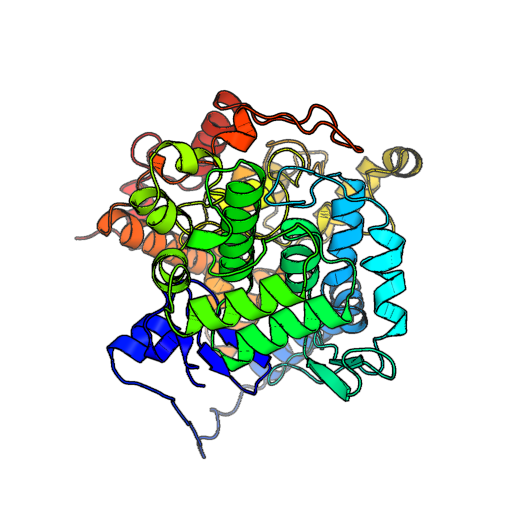N N . PHE A 1 226 ? -9.642 -6.265 19.404 1.00 97.88 226 PHE A N 1
ATOM 1711 C CA . PHE A 1 226 ? -9.675 -7.719 19.201 1.00 97.88 226 PHE A CA 1
ATOM 1712 C C . PHE A 1 226 ? -11.103 -8.250 19.109 1.00 97.88 226 PHE A C 1
ATOM 1714 O O . PHE A 1 226 ? -11.405 -9.055 18.223 1.00 97.88 226 PHE A O 1
ATOM 1721 N N . HIS A 1 227 ? -11.994 -7.777 19.980 1.00 97.12 227 HIS A N 1
ATOM 1722 C CA . HIS A 1 227 ? -13.398 -8.162 19.940 1.00 97.12 227 HIS A CA 1
ATOM 1723 C C . HIS A 1 227 ? -14.045 -7.771 18.603 1.00 97.12 227 HIS A C 1
ATOM 1725 O O . HIS A 1 227 ? -14.693 -8.598 17.950 1.00 97.12 227 HIS A O 1
ATOM 1731 N N . LEU A 1 228 ? -13.803 -6.543 18.135 1.00 98.12 228 LEU A N 1
ATOM 1732 C CA . LEU A 1 228 ? -14.371 -6.054 16.882 1.00 98.12 228 LEU A CA 1
ATOM 1733 C C . LEU A 1 228 ? -13.818 -6.791 15.651 1.00 98.12 228 LEU A C 1
ATOM 1735 O O . LEU A 1 228 ? -14.584 -7.069 14.728 1.00 98.12 228 LEU A O 1
ATOM 1739 N N . LEU A 1 229 ? -12.539 -7.194 15.654 1.00 98.56 229 LEU A N 1
ATOM 1740 C CA . LEU A 1 229 ? -11.963 -8.063 14.615 1.00 98.56 229 LEU A CA 1
ATOM 1741 C C . LEU A 1 229 ? -12.785 -9.349 14.443 1.00 98.56 229 LEU A C 1
ATOM 1743 O O . LEU A 1 229 ? -13.115 -9.739 13.320 1.00 98.56 229 LEU A O 1
ATOM 1747 N N . HIS A 1 230 ? -13.150 -9.996 15.552 1.00 98.62 230 HIS A N 1
ATOM 1748 C CA . HIS A 1 230 ? -13.974 -11.201 15.522 1.00 98.62 230 HIS A CA 1
ATOM 1749 C C . HIS A 1 230 ? -15.405 -10.909 15.060 1.00 98.62 230 HIS A C 1
ATOM 1751 O O . HIS A 1 230 ? -15.901 -11.610 14.173 1.00 98.62 230 HIS A O 1
ATOM 1757 N N . LYS A 1 231 ? -16.051 -9.855 15.580 1.00 98.62 231 LYS A N 1
ATOM 1758 C CA . LYS A 1 231 ? -17.403 -9.468 15.138 1.00 98.62 231 LYS A CA 1
ATOM 1759 C C . LYS A 1 231 ? -17.454 -9.194 13.634 1.00 98.62 231 LYS A C 1
ATOM 1761 O O . LYS A 1 231 ? -18.403 -9.621 12.984 1.00 98.62 231 LYS A O 1
ATOM 1766 N N . ILE A 1 232 ? -16.445 -8.526 13.071 1.00 98.81 232 ILE A N 1
ATOM 1767 C CA . ILE A 1 232 ? -16.338 -8.271 11.626 1.00 98.81 232 ILE A CA 1
ATOM 1768 C C . ILE A 1 232 ? -16.211 -9.590 10.858 1.00 98.81 232 ILE A C 1
ATOM 1770 O O . ILE A 1 232 ? -17.013 -9.855 9.963 1.00 98.81 232 ILE A O 1
ATOM 1774 N N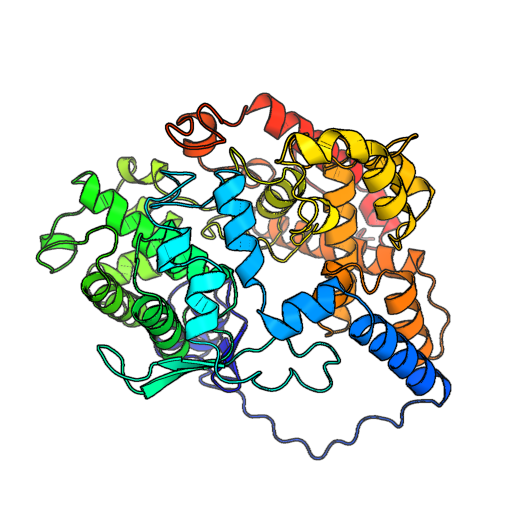 . ALA A 1 233 ? -15.253 -10.446 11.229 1.00 98.81 233 ALA A N 1
ATOM 1775 C CA . ALA A 1 233 ? -15.001 -11.708 10.528 1.00 98.81 233 ALA A CA 1
ATOM 1776 C C . ALA A 1 233 ? -16.210 -12.656 10.515 1.00 98.81 233 ALA A C 1
ATOM 1778 O O . ALA A 1 233 ? -16.409 -13.389 9.545 1.00 98.81 233 ALA A O 1
ATOM 1779 N N . TYR A 1 234 ? -17.009 -12.640 11.584 1.00 98.81 234 TYR A N 1
ATOM 1780 C CA . TYR A 1 234 ? -18.219 -13.453 11.723 1.00 98.81 234 TYR A CA 1
ATOM 1781 C C . TYR A 1 234 ? -19.514 -12.697 11.405 1.00 98.81 234 TYR A C 1
ATOM 1783 O O . TYR A 1 234 ? -20.592 -13.265 11.561 1.00 98.81 234 TYR A O 1
ATOM 1791 N N . ARG A 1 235 ? -19.426 -11.434 10.961 1.00 98.56 235 ARG A N 1
ATOM 1792 C CA . ARG A 1 235 ? -20.573 -10.552 10.682 1.00 98.56 235 ARG A CA 1
ATOM 1793 C C . ARG A 1 235 ? -21.611 -10.524 11.817 1.00 98.56 235 ARG A C 1
ATOM 1795 O O . ARG A 1 235 ? -22.807 -10.657 11.583 1.00 98.56 235 ARG A O 1
ATOM 1802 N N . GLN A 1 236 ? -21.155 -10.349 13.054 1.00 98.25 236 GLN A N 1
ATOM 1803 C CA . GLN A 1 236 ? -22.001 -10.305 14.252 1.00 98.25 236 GLN A CA 1
ATOM 1804 C C . GLN A 1 236 ? -22.286 -8.860 14.677 1.00 98.25 236 GLN A C 1
ATOM 1806 O O . GLN A 1 236 ? -21.353 -8.065 14.817 1.00 98.25 236 GLN A O 1
ATOM 1811 N N . GLY A 1 237 ? -23.558 -8.522 14.917 1.00 97.00 237 GLY A N 1
ATOM 1812 C CA . GLY A 1 237 ? -23.979 -7.173 15.321 1.00 97.00 237 GLY A CA 1
ATOM 1813 C C . GLY A 1 237 ? -23.468 -6.101 14.349 1.00 97.00 237 GLY A C 1
ATOM 1814 O O . GLY A 1 237 ? -23.530 -6.277 13.127 1.00 97.00 237 GLY A O 1
ATOM 1815 N N . ILE A 1 238 ? -22.868 -5.030 14.879 1.00 97.69 238 ILE A N 1
ATOM 1816 C CA . ILE A 1 238 ? -22.214 -3.976 14.078 1.00 97.69 238 ILE A CA 1
ATOM 1817 C C . ILE A 1 238 ? -21.133 -4.509 13.123 1.00 97.69 238 ILE A C 1
ATOM 1819 O O . ILE A 1 238 ? -20.893 -3.931 12.061 1.00 97.69 238 ILE A O 1
ATOM 1823 N N . GLY A 1 239 ? -20.524 -5.656 13.437 1.00 98.44 239 GLY A N 1
ATOM 1824 C CA . GLY A 1 239 ? -19.550 -6.321 12.578 1.00 98.44 239 GLY A CA 1
ATOM 1825 C C . GLY A 1 239 ? -20.103 -6.668 11.195 1.00 98.44 239 GLY A C 1
ATOM 1826 O O . GLY A 1 239 ? -19.354 -6.634 10.224 1.00 98.44 239 GLY A O 1
ATOM 1827 N N . ALA A 1 240 ? -21.412 -6.918 11.060 1.00 98.62 240 ALA A N 1
ATOM 1828 C CA . ALA A 1 240 ? -22.050 -7.148 9.761 1.00 98.62 240 ALA A CA 1
ATOM 1829 C C . ALA A 1 240 ? -22.048 -5.900 8.863 1.00 98.62 240 ALA A C 1
ATOM 1831 O O . ALA A 1 240 ? -21.941 -6.021 7.642 1.00 98.62 240 ALA A O 1
ATOM 1832 N N . VAL A 1 241 ? -22.170 -4.712 9.462 1.00 98.56 241 VAL A N 1
ATOM 1833 C CA . VAL A 1 241 ? -22.124 -3.420 8.762 1.00 98.56 241 VAL A CA 1
ATOM 1834 C C . VAL A 1 241 ? -20.682 -3.087 8.395 1.00 98.56 241 VAL A C 1
ATOM 1836 O O . VAL A 1 241 ? -20.394 -2.778 7.241 1.00 98.56 241 VAL A O 1
ATOM 1839 N N . LEU A 1 242 ? -19.768 -3.223 9.357 1.00 98.62 242 LEU A N 1
ATOM 1840 C CA . LEU A 1 242 ? -18.345 -2.924 9.187 1.00 98.62 242 LEU A CA 1
ATOM 1841 C C . LEU A 1 242 ? -17.640 -3.883 8.215 1.00 98.62 242 LEU A C 1
ATOM 1843 O O . LEU A 1 242 ? -16.732 -3.469 7.500 1.00 98.62 242 LEU A O 1
ATOM 1847 N N . ALA A 1 243 ? -18.094 -5.134 8.107 1.00 98.81 243 ALA A N 1
ATOM 1848 C CA . ALA A 1 243 ? -17.587 -6.109 7.138 1.00 98.81 243 ALA A CA 1
ATOM 1849 C C . ALA A 1 243 ? -17.749 -5.686 5.666 1.00 98.81 243 ALA A C 1
ATOM 1851 O O . ALA A 1 243 ? -17.141 -6.298 4.787 1.00 98.81 243 ALA A O 1
ATOM 1852 N N . GLU A 1 244 ? -18.537 -4.647 5.379 1.00 98.50 244 GLU A N 1
ATOM 1853 C CA . GLU A 1 244 ? -18.677 -4.084 4.034 1.00 98.50 244 GLU A CA 1
ATOM 1854 C C . GLU A 1 244 ? -17.555 -3.110 3.645 1.00 98.50 244 GLU A C 1
ATOM 1856 O O . GLU A 1 244 ? -17.460 -2.760 2.468 1.00 98.50 244 GLU A O 1
ATOM 1861 N N . GLY A 1 245 ? -16.706 -2.685 4.585 1.00 98.44 245 GLY A N 1
ATOM 1862 C CA . GLY A 1 245 ? -15.756 -1.581 4.399 1.00 98.44 245 GLY A CA 1
ATOM 1863 C C . GLY A 1 245 ? -16.366 -0.234 4.799 1.00 98.44 245 GLY A C 1
ATOM 1864 O O . GLY A 1 245 ? -17.587 -0.076 4.816 1.00 98.44 245 GLY A O 1
ATOM 1865 N N . SER A 1 246 ? -15.527 0.749 5.119 1.00 98.38 246 SER A N 1
ATOM 1866 C CA . SER A 1 246 ? -15.929 2.036 5.710 1.00 98.38 246 SER A CA 1
ATOM 1867 C C . SER A 1 246 ? -16.857 2.842 4.801 1.00 98.38 246 SER A C 1
ATOM 1869 O O . SER A 1 246 ? -17.865 3.361 5.271 1.00 98.38 246 SER A O 1
ATOM 1871 N N . ALA A 1 247 ? -16.600 2.866 3.489 1.00 97.12 247 ALA A N 1
ATOM 1872 C CA . ALA A 1 247 ? -17.439 3.579 2.524 1.00 97.12 247 ALA A CA 1
ATOM 1873 C C . ALA A 1 247 ? -18.885 3.044 2.485 1.00 97.12 247 ALA A C 1
ATOM 1875 O O . ALA A 1 247 ? -19.846 3.809 2.552 1.00 97.12 247 ALA A O 1
ATOM 1876 N N . ARG A 1 248 ? -19.058 1.716 2.428 1.00 98.19 248 ARG A N 1
ATOM 1877 C CA . ARG A 1 248 ? -20.390 1.086 2.433 1.00 98.19 248 ARG A CA 1
ATOM 1878 C C . ARG A 1 248 ? -21.027 1.067 3.820 1.00 98.19 248 ARG A C 1
ATOM 1880 O O . ARG A 1 248 ? -22.247 1.171 3.918 1.00 98.19 248 ARG A O 1
ATOM 1887 N N . ALA A 1 249 ? -20.229 0.942 4.878 1.00 98.31 249 ALA A N 1
ATOM 1888 C CA . ALA A 1 249 ? -20.704 1.066 6.251 1.00 98.31 249 ALA A CA 1
ATOM 1889 C C . ALA A 1 249 ? -21.271 2.470 6.502 1.00 98.31 249 ALA A C 1
ATOM 1891 O O . ALA A 1 249 ? -22.382 2.590 7.004 1.00 98.31 249 ALA A O 1
ATOM 1892 N N . SER A 1 250 ? -20.568 3.518 6.067 1.00 98.31 250 SER A N 1
ATOM 1893 C CA . SER A 1 250 ? -21.020 4.907 6.172 1.00 98.31 250 SER A CA 1
ATOM 1894 C C . SER A 1 250 ? -22.374 5.132 5.496 1.00 98.31 250 SER A C 1
ATOM 1896 O O . SER A 1 250 ? -23.279 5.690 6.112 1.00 98.31 250 SER A O 1
ATOM 1898 N N . ALA A 1 251 ? -22.571 4.596 4.286 1.00 96.50 251 ALA A N 1
ATOM 1899 C CA . ALA A 1 251 ? -23.856 4.682 3.587 1.00 96.50 251 ALA A CA 1
ATOM 1900 C C . ALA A 1 251 ? -25.029 4.041 4.360 1.00 96.50 251 ALA A C 1
ATOM 1902 O O . ALA A 1 251 ? -26.174 4.442 4.169 1.00 96.50 251 ALA A O 1
ATOM 1903 N N . LYS A 1 252 ? -24.757 3.053 5.227 1.00 96.75 252 LYS A N 1
ATOM 1904 C CA . LYS A 1 252 ? -25.762 2.420 6.101 1.00 96.75 252 LYS A CA 1
ATOM 1905 C C . LYS A 1 252 ? -25.947 3.152 7.431 1.00 96.75 252 LYS A C 1
ATOM 1907 O O . LYS A 1 252 ? -27.043 3.113 7.976 1.00 96.75 252 LYS A O 1
ATOM 1912 N N . LEU A 1 253 ? -24.881 3.751 7.962 1.00 96.81 253 LEU A N 1
ATOM 1913 C CA . LEU A 1 253 ? -24.875 4.402 9.275 1.00 96.81 253 LEU A CA 1
ATOM 1914 C C . LEU A 1 253 ? -25.413 5.835 9.232 1.00 96.81 253 LEU A C 1
ATOM 1916 O O . LEU A 1 253 ? -25.961 6.282 10.228 1.00 96.81 253 LEU A O 1
ATOM 1920 N N . GLY A 1 254 ? -25.299 6.522 8.094 1.00 96.44 254 GLY A N 1
ATOM 1921 C CA . GLY A 1 254 ? -25.860 7.859 7.899 1.00 96.44 254 GLY A CA 1
ATOM 1922 C C . GLY A 1 254 ? -24.882 8.824 7.218 1.00 96.44 254 GLY A C 1
ATOM 1923 O O . GLY A 1 254 ? -23.661 8.660 7.334 1.00 96.44 254 GLY A O 1
ATOM 1924 N N . PRO A 1 255 ? -25.385 9.835 6.483 1.00 95.06 255 PRO A N 1
ATOM 1925 C CA . PRO A 1 255 ? -24.563 10.775 5.715 1.00 95.06 255 PRO A CA 1
ATOM 1926 C C . PRO A 1 255 ? -23.560 11.571 6.566 1.00 95.06 255 PRO A C 1
ATOM 1928 O O . PRO A 1 255 ? -22.486 11.926 6.081 1.00 95.06 255 PRO A O 1
ATOM 1931 N N . GLU A 1 256 ? -23.857 11.808 7.840 1.00 96.44 256 GLU A N 1
ATOM 1932 C CA . GLU A 1 256 ? -22.991 12.477 8.815 1.00 96.44 256 GLU A CA 1
ATOM 1933 C C . GLU A 1 256 ? -21.689 11.715 9.098 1.00 96.44 256 GLU A C 1
ATOM 1935 O O . GLU A 1 256 ? -20.706 12.308 9.545 1.00 96.44 256 GLU A O 1
ATOM 1940 N N . THR A 1 257 ? -21.654 10.416 8.789 1.00 97.69 257 THR A N 1
ATOM 1941 C CA . THR A 1 257 ? -20.465 9.576 8.970 1.00 97.69 257 THR A CA 1
ATOM 1942 C C . THR A 1 257 ? -19.471 9.686 7.807 1.00 97.69 257 THR A C 1
ATOM 1944 O O . THR A 1 257 ? -18.297 9.360 7.973 1.00 97.69 257 THR A O 1
ATOM 1947 N N . SER A 1 258 ? -19.906 10.174 6.640 1.00 96.69 258 SER A N 1
ATOM 1948 C CA . SER A 1 258 ? -19.138 10.123 5.381 1.00 96.69 258 SER A CA 1
ATOM 1949 C C . SER A 1 258 ? -17.772 10.806 5.453 1.00 96.69 258 SER A C 1
ATOM 1951 O O . SER A 1 258 ? -16.791 10.280 4.932 1.00 96.69 258 SER A O 1
ATOM 1953 N N . ARG A 1 259 ? -17.668 11.920 6.184 1.00 95.94 259 ARG A N 1
ATOM 1954 C CA . ARG A 1 259 ? -16.413 12.674 6.363 1.00 95.94 259 ARG A CA 1
ATOM 1955 C C . ARG A 1 259 ? -15.304 11.922 7.104 1.00 95.94 259 ARG A C 1
ATOM 1957 O O . ARG A 1 259 ? -14.156 12.349 7.061 1.00 95.94 259 ARG A O 1
ATOM 1964 N N . PHE A 1 260 ? -15.632 10.829 7.792 1.00 97.88 260 PHE A N 1
ATOM 1965 C CA . PHE A 1 260 ? -14.664 10.019 8.540 1.00 97.88 260 PHE A CA 1
ATOM 1966 C C . PHE A 1 260 ? -14.166 8.806 7.737 1.00 97.88 260 PHE A C 1
ATOM 1968 O O . PHE A 1 260 ? -13.326 8.042 8.221 1.00 97.88 260 PHE A O 1
ATOM 1975 N N . VAL A 1 261 ? -14.674 8.617 6.513 1.00 98.31 261 VAL A N 1
ATOM 1976 C CA . VAL A 1 261 ? -14.260 7.551 5.598 1.00 98.31 261 VAL A CA 1
ATOM 1977 C C . VAL A 1 261 ? -12.927 7.918 4.951 1.00 98.31 261 VAL A C 1
ATOM 1979 O O . VAL A 1 261 ? -12.853 8.751 4.052 1.00 98.31 261 VAL A O 1
ATOM 1982 N N . MET A 1 262 ? -11.863 7.237 5.370 1.00 98.31 262 MET A N 1
ATOM 1983 C CA . MET A 1 262 ? -10.515 7.441 4.836 1.00 98.31 262 MET A CA 1
ATOM 1984 C C . MET A 1 262 ? -10.190 6.382 3.776 1.00 98.31 262 MET A C 1
ATOM 1986 O O . MET A 1 262 ? -9.414 5.453 4.015 1.00 98.31 262 MET A O 1
ATOM 1990 N N . ALA A 1 263 ? -10.820 6.503 2.605 1.00 97.31 263 ALA A N 1
ATOM 1991 C CA . ALA A 1 263 ? -10.726 5.547 1.501 1.00 97.31 263 ALA A CA 1
ATOM 1992 C C . ALA A 1 263 ? -10.546 6.241 0.140 1.00 97.31 263 ALA A C 1
ATOM 1994 O O . ALA A 1 263 ? -11.045 7.340 -0.074 1.00 97.31 263 ALA A O 1
ATOM 1995 N N . VAL A 1 264 ? -9.883 5.559 -0.798 1.00 96.81 264 VAL A N 1
ATOM 1996 C CA . VAL A 1 264 ? -9.771 5.963 -2.213 1.00 96.81 264 VAL A CA 1
ATOM 1997 C C . VAL A 1 264 ? -10.359 4.843 -3.066 1.00 96.81 264 VAL A C 1
ATOM 1999 O O . VAL A 1 264 ? -10.011 3.672 -2.881 1.00 96.81 264 VAL A O 1
ATOM 2002 N N . LYS A 1 265 ? -11.287 5.186 -3.971 1.00 96.06 265 LYS A N 1
ATOM 2003 C CA . LYS A 1 265 ? -12.103 4.227 -4.750 1.00 96.06 265 LYS A CA 1
ATOM 2004 C C . LYS A 1 265 ? -12.799 3.170 -3.873 1.00 96.06 265 LYS A C 1
ATOM 2006 O O . LYS A 1 265 ? -12.882 1.999 -4.229 1.00 96.06 265 LYS A O 1
ATOM 2011 N N . GLY A 1 266 ? -13.240 3.571 -2.678 1.00 94.88 266 GLY A N 1
ATOM 2012 C CA . GLY A 1 266 ? -13.925 2.695 -1.719 1.00 94.88 266 GLY A CA 1
ATOM 2013 C C . GLY A 1 266 ? -13.038 1.681 -0.986 1.00 94.88 266 GLY A C 1
ATOM 2014 O O . GLY A 1 266 ? -13.564 0.903 -0.196 1.00 94.88 266 GLY A O 1
ATOM 2015 N N . MET A 1 267 ? -11.720 1.687 -1.213 1.00 96.88 267 MET A N 1
ATOM 2016 C CA . MET A 1 267 ? -10.750 0.888 -0.460 1.00 96.88 267 MET A CA 1
ATOM 2017 C C . MET A 1 267 ? -10.042 1.773 0.566 1.00 96.88 267 MET A C 1
ATOM 2019 O O . MET A 1 267 ? -9.518 2.831 0.205 1.00 96.88 267 MET A O 1
ATOM 2023 N N . GLU A 1 268 ? -9.996 1.336 1.825 1.00 97.94 268 GLU A N 1
ATOM 2024 C CA . GLU A 1 268 ? -9.341 2.070 2.913 1.00 97.94 268 GLU A CA 1
ATOM 2025 C C . GLU A 1 268 ? -7.908 2.452 2.543 1.00 97.94 268 GLU A C 1
ATOM 2027 O O . GLU A 1 268 ? -7.152 1.659 1.982 1.00 97.94 268 GLU A O 1
ATOM 2032 N N . MET A 1 269 ? -7.508 3.666 2.886 1.00 95.38 269 MET A N 1
ATOM 2033 C CA . MET A 1 269 ? -6.150 4.121 2.648 1.00 95.38 269 MET A CA 1
ATOM 2034 C C . MET A 1 269 ? -5.164 3.431 3.583 1.00 95.38 269 MET A C 1
ATOM 2036 O O . MET A 1 269 ? -5.411 3.316 4.785 1.00 95.38 269 MET A O 1
ATOM 2040 N N . ILE A 1 270 ? -4.006 3.051 3.049 1.00 92.62 270 ILE A N 1
ATOM 2041 C CA . ILE A 1 270 ? -2.879 2.557 3.839 1.00 92.62 270 ILE A CA 1
ATOM 2042 C C . ILE A 1 270 ? -1.659 3.468 3.683 1.00 92.62 270 ILE A C 1
ATOM 2044 O O . ILE A 1 270 ? -1.383 3.991 2.602 1.00 92.62 270 ILE A O 1
ATOM 2048 N N . GLY A 1 271 ? -0.878 3.609 4.750 1.00 87.38 271 GLY A N 1
ATOM 2049 C CA . GLY A 1 271 ? 0.382 4.352 4.718 1.00 87.38 271 GLY A CA 1
ATOM 2050 C C . GLY A 1 271 ? 0.296 5.782 5.258 1.00 87.38 271 GLY A C 1
ATOM 2051 O O . GLY A 1 271 ? -0.396 6.020 6.240 1.00 87.38 271 GLY A O 1
ATOM 2052 N N . ALA A 1 272 ? 1.076 6.694 4.674 1.00 89.44 272 ALA A N 1
ATOM 2053 C CA . ALA A 1 272 ? 1.274 8.047 5.188 1.00 89.44 272 ALA A CA 1
ATOM 2054 C C . ALA A 1 272 ? 0.047 8.955 5.007 1.00 89.44 272 ALA A C 1
ATOM 2056 O O . ALA A 1 272 ? -0.768 8.762 4.103 1.00 89.44 272 ALA A O 1
ATOM 2057 N N . ASP A 1 273 ? -0.041 9.983 5.847 1.00 94.88 273 ASP A N 1
ATOM 2058 C CA . ASP A 1 273 ? -0.978 11.091 5.689 1.00 94.88 273 ASP A CA 1
ATOM 2059 C C . ASP A 1 273 ? -0.645 11.913 4.437 1.00 94.88 273 ASP A C 1
ATOM 2061 O O . ASP A 1 273 ? 0.481 12.390 4.287 1.00 94.88 273 ASP A O 1
ATOM 2065 N N . ALA A 1 274 ? -1.613 12.096 3.538 1.00 93.81 274 ALA A N 1
ATOM 2066 C CA . ALA A 1 274 ? -1.365 12.748 2.254 1.00 93.81 274 ALA A CA 1
ATOM 2067 C C . ALA A 1 274 ? -1.050 14.248 2.382 1.00 93.81 274 ALA A C 1
ATOM 2069 O O . ALA A 1 274 ? -0.416 14.813 1.485 1.00 93.81 274 ALA A O 1
ATOM 2070 N N . ARG A 1 275 ? -1.443 14.902 3.488 1.00 95.56 275 ARG A N 1
ATOM 2071 C CA . ARG A 1 275 ? -1.185 16.338 3.709 1.00 95.56 275 ARG A CA 1
ATOM 2072 C C . ARG A 1 275 ? 0.313 16.635 3.774 1.00 95.56 275 ARG A C 1
ATOM 2074 O O . ARG A 1 275 ? 0.759 17.625 3.188 1.00 95.56 275 ARG A O 1
ATOM 2081 N N . SER A 1 276 ? 1.080 15.751 4.409 1.00 91.56 276 SER A N 1
ATOM 2082 C CA . SER A 1 276 ? 2.511 15.921 4.699 1.00 91.56 276 SER A CA 1
ATOM 2083 C C . SER A 1 276 ? 3.424 14.835 4.125 1.00 91.56 276 SER A C 1
ATOM 2085 O O . SER A 1 276 ? 4.643 14.992 4.140 1.00 91.56 276 SER A O 1
ATOM 2087 N N . GLY A 1 277 ? 2.867 13.731 3.627 1.00 88.50 277 GLY A N 1
ATOM 2088 C CA . GLY A 1 277 ? 3.638 12.626 3.070 1.00 88.50 277 GLY A CA 1
ATOM 2089 C C . GLY A 1 277 ? 4.332 12.960 1.738 1.00 88.50 277 GLY A C 1
ATOM 2090 O O . GLY A 1 277 ? 3.967 13.929 1.064 1.00 88.50 277 GLY A O 1
ATOM 2091 N N . PRO A 1 278 ? 5.304 12.129 1.309 1.00 85.94 278 PRO A N 1
ATOM 2092 C CA . PRO A 1 278 ? 6.008 12.316 0.041 1.00 85.94 278 PRO A CA 1
ATOM 2093 C C . PRO A 1 278 ? 5.047 12.369 -1.153 1.00 85.94 278 PRO A C 1
ATOM 2095 O O . PRO A 1 278 ? 4.197 11.487 -1.323 1.00 85.94 278 PRO A O 1
ATOM 2098 N N . ARG A 1 279 ? 5.184 13.388 -2.007 1.00 88.44 279 ARG A N 1
ATOM 2099 C CA . ARG A 1 279 ? 4.171 13.738 -3.015 1.00 88.44 279 ARG A CA 1
ATOM 2100 C C . ARG A 1 279 ? 3.922 12.655 -4.055 1.00 88.44 279 ARG A C 1
ATOM 2102 O O . ARG A 1 279 ? 2.762 12.340 -4.295 1.00 88.44 279 ARG A O 1
ATOM 2109 N N . ALA A 1 280 ? 4.954 12.029 -4.621 1.00 84.38 280 ALA A N 1
ATOM 2110 C CA . ALA A 1 280 ? 4.731 10.952 -5.596 1.00 84.38 280 ALA A CA 1
ATOM 2111 C C . ALA A 1 280 ? 4.213 9.645 -4.958 1.00 84.38 280 ALA A C 1
ATOM 2113 O O . ALA A 1 280 ? 3.524 8.872 -5.625 1.00 84.38 280 ALA A O 1
ATOM 2114 N N . TRP A 1 281 ? 4.465 9.417 -3.659 1.00 85.81 281 TRP A N 1
ATOM 2115 C CA . TRP A 1 281 ? 3.929 8.261 -2.933 1.00 85.81 281 TRP A CA 1
ATOM 2116 C C . TRP A 1 281 ? 2.428 8.460 -2.786 1.00 85.81 281 TRP A C 1
ATOM 2118 O O . TRP A 1 281 ? 1.640 7.585 -3.138 1.00 85.81 281 TRP A O 1
ATOM 2128 N N . CYS A 1 282 ? 2.038 9.641 -2.308 1.00 90.25 282 CYS A N 1
ATOM 2129 C CA . CYS A 1 282 ? 0.642 10.017 -2.167 1.00 90.25 282 CYS A CA 1
ATOM 2130 C C . CYS A 1 282 ? -0.058 9.989 -3.531 1.00 90.25 282 CYS A C 1
ATOM 2132 O O . CYS A 1 282 ? -1.098 9.350 -3.651 1.00 90.25 282 CYS A O 1
ATOM 2134 N N . LEU A 1 283 ? 0.536 10.585 -4.572 1.00 92.06 283 LEU A N 1
ATOM 2135 C CA . LEU A 1 283 ? -0.038 10.584 -5.918 1.00 92.06 283 LEU A CA 1
ATOM 2136 C C . LEU A 1 283 ? -0.305 9.166 -6.425 1.00 92.06 283 LEU A C 1
ATOM 2138 O O . LEU A 1 283 ? -1.399 8.894 -6.898 1.00 92.06 283 LEU A O 1
ATOM 2142 N N . GLY A 1 284 ? 0.635 8.235 -6.270 1.00 91.94 284 GLY A N 1
ATOM 2143 C CA . GLY A 1 284 ? 0.381 6.880 -6.747 1.00 91.94 284 GLY A CA 1
ATOM 2144 C C . GLY A 1 284 ? -0.601 6.074 -5.880 1.00 91.94 284 GLY A C 1
ATOM 2145 O O . GLY A 1 284 ? -1.312 5.226 -6.409 1.00 91.94 284 GLY A O 1
ATOM 2146 N N . SER A 1 285 ? -0.749 6.388 -4.585 1.00 91.81 285 SER A N 1
ATOM 2147 C CA . SER A 1 285 ? -1.880 5.878 -3.788 1.00 91.81 285 SER A CA 1
ATOM 2148 C C . SER A 1 285 ? -3.233 6.406 -4.290 1.00 91.81 285 SER A C 1
ATOM 2150 O O . SER A 1 285 ? -4.232 5.690 -4.216 1.00 91.81 285 SER A O 1
ATOM 2152 N N . LEU A 1 286 ? -3.272 7.642 -4.801 1.00 93.88 286 LEU A N 1
ATOM 2153 C CA . LEU A 1 286 ? -4.465 8.274 -5.370 1.00 93.88 286 LEU A CA 1
ATOM 2154 C C . LEU A 1 286 ? -4.851 7.645 -6.716 1.00 93.88 286 LEU A C 1
ATOM 2156 O O . LEU A 1 286 ? -6.007 7.270 -6.917 1.00 93.88 286 LEU A O 1
ATOM 2160 N N . THR A 1 287 ? -3.875 7.481 -7.614 1.00 94.12 287 THR A N 1
ATOM 2161 C CA . THR A 1 287 ? -4.063 6.994 -8.996 1.00 94.12 287 THR A CA 1
ATOM 2162 C C . THR A 1 287 ? -4.079 5.473 -9.113 1.00 94.12 287 THR A C 1
ATOM 2164 O O . THR A 1 287 ? -4.430 4.933 -10.164 1.00 94.12 287 THR A O 1
ATOM 2167 N N . SER A 1 288 ? -3.747 4.760 -8.034 1.00 93.62 288 SER A N 1
ATOM 2168 C CA . SER A 1 288 ? -3.700 3.301 -7.998 1.00 93.62 288 SER A CA 1
ATOM 2169 C C . SER A 1 288 ? -4.992 2.672 -8.550 1.00 93.62 288 SER A C 1
ATOM 2171 O O . SER A 1 288 ? -6.102 3.011 -8.106 1.00 93.62 288 SER A O 1
ATOM 2173 N N . PRO A 1 289 ? -4.883 1.699 -9.479 1.00 92.69 289 PRO A N 1
ATOM 2174 C CA . PRO A 1 289 ? -6.043 1.061 -10.093 1.00 92.69 289 PRO A CA 1
ATOM 2175 C C . PRO A 1 289 ? -6.810 0.161 -9.116 1.00 92.69 289 PRO A C 1
ATOM 2177 O O . PRO A 1 289 ? -7.928 -0.241 -9.402 1.00 92.69 289 PRO A O 1
ATOM 2180 N N . ARG A 1 290 ? -6.246 -0.177 -7.955 1.00 90.62 290 ARG A N 1
ATOM 2181 C CA . ARG A 1 290 ? -6.916 -1.027 -6.954 1.00 90.62 290 ARG A CA 1
ATOM 2182 C C . ARG A 1 290 ? -7.566 -0.241 -5.812 1.00 90.62 290 ARG A C 1
ATOM 2184 O O . ARG A 1 290 ? -8.131 -0.870 -4.928 1.00 90.62 290 ARG A O 1
ATOM 2191 N N . GLY A 1 291 ? -7.487 1.091 -5.822 1.00 93.31 291 GLY A N 1
ATOM 2192 C CA . GLY A 1 291 ? -7.944 1.963 -4.732 1.00 93.31 291 GLY A CA 1
ATOM 2193 C C . GLY A 1 291 ? -6.803 2.386 -3.808 1.00 93.31 291 GLY A C 1
ATOM 2194 O O . GLY A 1 291 ? -5.656 2.363 -4.248 1.00 93.31 291 GLY A O 1
ATOM 2195 N N . GLY A 1 292 ? -7.117 2.766 -2.561 1.00 92.06 292 GLY A N 1
ATOM 2196 C CA . GLY A 1 292 ? -6.207 3.353 -1.556 1.00 92.06 292 GLY A CA 1
ATOM 2197 C C . GLY A 1 292 ? -5.043 2.465 -1.101 1.00 92.06 292 GLY A C 1
ATOM 2198 O O . GLY A 1 292 ? -4.890 2.161 0.081 1.00 92.06 292 GLY A O 1
ATOM 2199 N N . ASP A 1 293 ? -4.222 2.017 -2.040 1.00 90.69 293 ASP A N 1
ATOM 2200 C CA . ASP A 1 293 ? -3.090 1.124 -1.866 1.00 90.69 293 ASP A CA 1
ATOM 2201 C C . ASP A 1 293 ? -1.805 1.808 -2.278 1.00 90.69 293 ASP A C 1
ATOM 2203 O O . ASP A 1 293 ? -1.745 2.435 -3.331 1.00 90.69 293 ASP A O 1
ATOM 2207 N N . ASN A 1 294 ? -0.769 1.617 -1.472 1.00 83.94 294 ASN A N 1
ATOM 2208 C CA . ASN A 1 294 ? 0.515 2.215 -1.750 1.00 83.94 294 ASN A CA 1
ATOM 2209 C C . ASN A 1 294 ? 1.328 1.343 -2.735 1.00 83.94 294 ASN A C 1
ATOM 2211 O O . ASN A 1 294 ? 1.840 1.843 -3.721 1.00 83.94 294 ASN A O 1
ATOM 2215 N N . VAL A 1 295 ? 1.372 0.018 -2.612 1.00 81.06 295 VAL A N 1
ATOM 2216 C CA . VAL A 1 295 ? 2.406 -0.847 -3.244 1.00 81.06 295 VAL A CA 1
ATOM 2217 C C . VAL A 1 295 ? 2.563 -0.762 -4.785 1.00 81.06 295 VAL A C 1
ATOM 2219 O O . VAL A 1 295 ? 3.556 -1.245 -5.329 1.00 81.06 295 VAL A O 1
ATOM 2222 N N . ARG A 1 296 ? 1.635 -0.142 -5.525 1.00 77.44 296 ARG A N 1
ATOM 2223 C CA . ARG A 1 296 ? 1.745 0.076 -6.982 1.00 77.44 296 ARG A CA 1
ATOM 2224 C C . ARG A 1 296 ? 2.728 1.174 -7.397 1.00 77.44 296 ARG A C 1
ATOM 2226 O O . ARG A 1 296 ? 3.128 1.173 -8.555 1.00 77.44 296 ARG A O 1
ATOM 2233 N N . SER A 1 297 ? 3.159 2.033 -6.478 1.00 73.00 297 SER A N 1
ATOM 2234 C CA . SER A 1 297 ? 4.083 3.138 -6.782 1.00 73.00 297 SER A CA 1
ATOM 2235 C C . SER A 1 297 ? 5.078 3.456 -5.653 1.00 73.00 297 SER A C 1
ATOM 2237 O O . SER A 1 297 ? 5.815 4.439 -5.737 1.00 73.00 297 SER A O 1
ATOM 2239 N N . THR A 1 298 ? 5.092 2.679 -4.558 1.00 57.47 298 THR A N 1
ATOM 2240 C CA . THR A 1 298 ? 5.387 3.270 -3.239 1.00 57.47 298 THR A CA 1
ATOM 2241 C C . THR A 1 298 ? 6.619 2.856 -2.480 1.00 57.47 298 THR A C 1
ATOM 2243 O O . THR A 1 298 ? 6.543 2.767 -1.259 1.00 57.47 298 THR A O 1
ATOM 2246 N N . HIS A 1 299 ? 7.796 2.737 -3.067 1.00 56.81 299 HIS A N 1
ATOM 2247 C CA . HIS A 1 299 ? 8.954 2.983 -2.203 1.00 56.81 299 HIS A CA 1
ATOM 2248 C C . HIS A 1 299 ? 10.102 3.684 -2.923 1.00 56.81 299 HIS A C 1
ATOM 2250 O O . HIS A 1 299 ? 11.227 3.214 -3.034 1.00 56.81 299 HIS A O 1
ATOM 2256 N N . MET A 1 300 ? 9.809 4.938 -3.270 1.00 53.75 300 MET A N 1
ATOM 2257 C CA . MET A 1 300 ? 10.742 6.008 -3.635 1.00 53.75 300 MET A CA 1
ATOM 2258 C C . MET A 1 300 ? 11.717 6.362 -2.495 1.00 53.75 300 MET A C 1
ATOM 2260 O O . MET A 1 300 ? 11.772 7.487 -1.995 1.00 53.75 300 MET A O 1
ATOM 2264 N N . LYS A 1 301 ? 12.508 5.389 -2.043 1.00 49.38 301 LYS A N 1
ATOM 2265 C CA . LYS A 1 301 ? 13.434 5.552 -0.916 1.00 49.38 301 LYS A CA 1
ATOM 2266 C C . LYS A 1 301 ? 14.531 6.582 -1.172 1.00 49.38 301 LYS A C 1
ATOM 2268 O O . LYS A 1 301 ? 15.160 7.037 -0.224 1.00 49.38 301 LYS A O 1
ATOM 2273 N N . GLY A 1 302 ? 14.713 6.983 -2.428 1.00 45.19 302 GLY A N 1
ATOM 2274 C CA . GLY A 1 302 ? 15.580 8.091 -2.802 1.00 45.19 302 GLY A CA 1
ATOM 2275 C C . GLY A 1 302 ? 15.327 9.401 -2.090 1.00 45.19 302 GLY A C 1
ATOM 2276 O O . GLY A 1 302 ? 16.203 10.252 -2.052 1.00 45.19 302 GLY A O 1
ATOM 2277 N N . GLU A 1 303 ? 14.151 9.563 -1.503 1.00 48.81 303 GLU A N 1
ATOM 2278 C CA . GLU A 1 303 ? 13.784 10.785 -0.804 1.00 48.81 303 GLU A CA 1
ATOM 2279 C C . GLU A 1 303 ? 13.921 10.659 0.727 1.00 48.81 303 GLU A C 1
ATOM 2281 O O . GLU A 1 303 ? 13.727 11.642 1.433 1.00 48.81 303 GLU A O 1
ATOM 2286 N N . THR A 1 304 ? 14.243 9.469 1.265 1.00 49.34 304 THR A N 1
ATOM 2287 C CA . THR A 1 304 ? 14.196 9.168 2.717 1.00 49.34 304 THR A CA 1
ATOM 2288 C C . THR A 1 304 ? 15.279 8.173 3.184 1.00 49.34 304 THR A C 1
ATOM 2290 O O . THR A 1 304 ? 14.993 7.200 3.889 1.00 49.34 304 THR A O 1
ATOM 2293 N N . ILE A 1 305 ? 16.549 8.370 2.806 1.00 49.53 305 ILE A N 1
ATOM 2294 C CA . ILE A 1 305 ? 17.650 7.551 3.352 1.00 49.53 305 ILE A CA 1
ATOM 2295 C C . ILE A 1 305 ? 17.937 7.981 4.810 1.00 49.53 305 ILE A C 1
ATOM 2297 O O . ILE A 1 305 ? 18.194 9.159 5.031 1.00 49.53 305 ILE A O 1
ATOM 2301 N N . PRO A 1 306 ? 17.921 7.068 5.808 1.00 45.94 306 PRO A N 1
ATOM 2302 C CA . PRO A 1 306 ? 17.980 7.413 7.238 1.00 45.94 306 PRO A CA 1
ATOM 2303 C C . PRO A 1 306 ? 19.207 8.221 7.685 1.00 45.94 306 PRO A C 1
ATOM 2305 O O . PRO A 1 306 ? 19.064 9.152 8.475 1.00 45.94 306 PRO A O 1
ATOM 2308 N N . ASP A 1 307 ? 20.394 7.917 7.154 1.00 42.06 307 ASP A N 1
ATOM 2309 C CA . ASP A 1 307 ? 21.633 8.627 7.521 1.00 42.06 307 ASP A CA 1
ATOM 2310 C C . ASP A 1 307 ? 21.721 10.026 6.880 1.00 42.06 307 ASP A C 1
ATOM 2312 O O . ASP A 1 307 ? 22.553 10.846 7.259 1.00 42.06 307 ASP A O 1
ATOM 2316 N N . LEU A 1 308 ? 20.820 10.313 5.935 1.00 42.66 308 LEU A N 1
ATOM 2317 C CA . LEU A 1 308 ? 20.704 11.549 5.166 1.00 42.66 308 LEU A CA 1
ATOM 2318 C C . LEU A 1 308 ? 19.246 12.019 5.148 1.00 42.66 308 LEU A C 1
ATOM 2320 O O . LEU A 1 308 ? 18.746 12.450 4.110 1.00 42.66 308 LEU A O 1
ATOM 2324 N N . SER A 1 309 ? 18.537 11.906 6.279 1.00 50.22 309 SER A N 1
ATOM 2325 C CA . SER A 1 309 ? 17.215 12.522 6.416 1.00 50.22 309 SER A CA 1
ATOM 2326 C C . SER A 1 309 ? 17.366 14.001 6.046 1.00 50.22 309 SER A C 1
ATOM 2328 O O . SER A 1 309 ? 17.978 14.773 6.789 1.00 50.22 309 SER A O 1
ATOM 2330 N N . LEU A 1 310 ? 16.872 14.384 4.861 1.00 49.03 310 LEU A N 1
ATOM 2331 C CA . LEU A 1 310 ? 16.941 15.750 4.318 1.00 49.03 310 LEU A CA 1
ATOM 2332 C C . LEU A 1 310 ? 16.101 16.735 5.154 1.00 49.03 310 LEU A C 1
ATOM 2334 O O . LEU A 1 310 ? 16.091 17.931 4.892 1.00 49.03 310 LEU A O 1
ATOM 2338 N N . LEU A 1 311 ? 15.417 16.218 6.179 1.00 49.56 311 LEU A N 1
ATOM 2339 C CA . LEU A 1 311 ? 14.705 16.955 7.216 1.00 49.56 311 LEU A CA 1
ATOM 2340 C C . LEU A 1 311 ? 15.636 17.571 8.270 1.00 49.56 311 LEU A C 1
ATOM 2342 O O . LEU A 1 311 ? 15.173 18.362 9.087 1.00 49.56 311 LEU A O 1
ATOM 2346 N N . LYS A 1 312 ? 16.925 17.204 8.291 1.00 54.72 312 LYS A N 1
ATOM 2347 C CA . LYS A 1 312 ? 17.919 17.816 9.181 1.00 54.72 312 LYS A CA 1
ATOM 2348 C C . LYS A 1 312 ? 18.648 18.944 8.461 1.00 54.72 312 LYS A C 1
ATOM 2350 O O . LYS A 1 312 ? 19.203 18.739 7.384 1.00 54.72 312 LYS A O 1
ATOM 2355 N N . GLU A 1 313 ? 18.693 20.112 9.091 1.00 56.22 313 GLU A N 1
ATOM 2356 C CA . GLU A 1 313 ? 19.281 21.342 8.544 1.00 56.22 313 GLU A CA 1
ATOM 2357 C C . GLU A 1 313 ? 20.764 21.168 8.155 1.00 56.22 313 GLU A C 1
ATOM 2359 O O . GLU A 1 313 ? 21.201 21.643 7.109 1.00 56.22 313 GLU A O 1
ATOM 2364 N N . GLU A 1 314 ? 21.512 20.368 8.920 1.00 58.59 314 GLU A N 1
ATOM 2365 C CA . GLU A 1 314 ? 22.906 19.994 8.635 1.00 58.59 314 GLU A CA 1
ATOM 2366 C C . GLU A 1 314 ? 23.098 19.253 7.294 1.00 58.59 314 GLU A C 1
ATOM 2368 O O . GLU A 1 314 ? 24.111 19.445 6.615 1.00 58.59 314 GLU A O 1
ATOM 2373 N N . ASN A 1 315 ? 22.100 18.477 6.854 1.00 60.03 315 ASN A N 1
ATOM 2374 C CA . ASN A 1 315 ? 22.160 17.685 5.621 1.00 60.03 315 ASN A CA 1
ATOM 2375 C C . ASN A 1 315 ? 21.815 18.505 4.367 1.00 60.03 315 ASN A C 1
ATOM 2377 O O . ASN A 1 315 ? 22.210 18.119 3.262 1.00 60.03 315 ASN A O 1
ATOM 2381 N N . VAL A 1 316 ? 21.136 19.651 4.519 1.00 60.62 316 VAL A N 1
ATOM 2382 C CA . VAL A 1 316 ? 20.721 20.537 3.411 1.00 60.62 316 VAL A CA 1
ATOM 2383 C C . VAL A 1 316 ? 21.929 21.049 2.623 1.00 60.62 316 VAL A C 1
ATOM 2385 O O . VAL A 1 316 ? 21.880 21.124 1.397 1.00 60.62 316 VAL A O 1
ATOM 2388 N N . SER A 1 317 ? 23.050 21.302 3.306 1.00 65.88 317 SER A N 1
ATOM 2389 C CA . SER A 1 317 ? 24.319 21.718 2.685 1.00 65.88 317 SER A CA 1
ATOM 2390 C C . SER A 1 317 ? 24.874 20.707 1.664 1.00 65.88 317 SER A C 1
ATOM 2392 O O . SER A 1 317 ? 25.658 21.071 0.788 1.00 65.88 317 SER A O 1
ATOM 2394 N N . SER A 1 318 ? 24.438 19.445 1.740 1.00 71.56 318 SER A N 1
ATOM 2395 C CA . SER A 1 318 ? 24.859 18.352 0.859 1.00 71.56 318 SER A CA 1
ATOM 2396 C C . SER A 1 318 ? 23.807 17.946 -0.182 1.00 71.56 318 SER A C 1
ATOM 2398 O O . SER A 1 318 ? 24.068 17.046 -0.983 1.00 71.56 318 SER A O 1
ATOM 2400 N N . TRP A 1 319 ? 22.641 18.607 -0.217 1.00 74.50 319 TRP A N 1
ATOM 2401 C CA . TRP A 1 319 ? 21.475 18.186 -1.010 1.00 74.50 319 TRP A CA 1
ATOM 2402 C C . TRP A 1 319 ? 21.793 18.026 -2.501 1.00 74.50 319 TRP A C 1
ATOM 2404 O O . TRP A 1 319 ? 21.417 17.030 -3.123 1.00 74.50 319 TRP A O 1
ATOM 2414 N N . ASP A 1 320 ? 22.533 18.963 -3.086 1.00 79.06 320 ASP A N 1
ATOM 2415 C CA . ASP A 1 320 ? 22.901 18.909 -4.502 1.00 79.06 320 ASP A CA 1
ATOM 2416 C C . ASP A 1 320 ? 23.840 17.739 -4.814 1.00 79.06 320 ASP A C 1
ATOM 2418 O O . ASP A 1 320 ? 23.676 17.033 -5.814 1.00 79.06 320 ASP A O 1
ATOM 2422 N N . ALA A 1 321 ? 24.837 17.514 -3.952 1.00 79.06 321 ALA A N 1
ATOM 2423 C CA . ALA A 1 321 ? 25.758 16.390 -4.084 1.00 79.06 321 ALA A CA 1
ATOM 2424 C C . ALA A 1 321 ? 25.013 15.060 -3.918 1.00 79.06 321 ALA A C 1
ATOM 2426 O O . ALA A 1 321 ? 25.217 14.136 -4.708 1.00 79.06 321 ALA A O 1
ATOM 2427 N N . TYR A 1 322 ? 24.092 15.004 -2.956 1.00 77.56 322 TYR A N 1
ATOM 2428 C CA . TYR A 1 322 ? 23.189 13.885 -2.745 1.00 77.56 322 TYR A CA 1
ATOM 2429 C C . TYR A 1 322 ? 22.323 13.614 -3.975 1.00 77.56 322 TYR A C 1
ATOM 2431 O O . TYR A 1 322 ? 22.329 12.498 -4.483 1.00 77.56 322 TYR A O 1
ATOM 2439 N N . SER A 1 323 ? 21.632 14.628 -4.502 1.00 80.62 323 SER A N 1
ATOM 2440 C CA . SER A 1 323 ? 20.730 14.478 -5.650 1.00 80.62 323 SER A CA 1
ATOM 2441 C C . SER A 1 323 ? 21.483 13.976 -6.877 1.00 80.62 323 SER A C 1
ATOM 2443 O O . SER A 1 323 ? 21.026 13.044 -7.538 1.00 80.62 323 SER A O 1
ATOM 2445 N N . ARG A 1 324 ? 22.688 14.501 -7.138 1.00 84.06 324 ARG A N 1
ATOM 2446 C CA . ARG A 1 324 ? 23.560 13.998 -8.211 1.00 84.06 324 ARG A CA 1
ATOM 2447 C C . ARG A 1 324 ? 23.978 12.544 -7.989 1.00 84.06 324 ARG A C 1
ATOM 2449 O O . ARG A 1 324 ? 23.866 11.737 -8.911 1.00 84.06 324 ARG A O 1
ATOM 2456 N N . ALA A 1 325 ? 24.445 12.200 -6.789 1.00 81.19 325 ALA A N 1
ATOM 2457 C CA . ALA A 1 325 ? 24.893 10.847 -6.458 1.00 81.19 325 ALA A CA 1
ATOM 2458 C C . ALA A 1 325 ? 23.747 9.824 -6.446 1.00 81.19 325 ALA A C 1
ATOM 2460 O O . ALA A 1 325 ? 23.950 8.658 -6.779 1.00 81.19 325 ALA A O 1
ATOM 2461 N N . PHE A 1 326 ? 22.549 10.251 -6.062 1.00 80.94 326 PHE A N 1
ATOM 2462 C CA . PHE A 1 326 ? 21.351 9.431 -6.059 1.00 80.94 326 PHE A CA 1
ATOM 2463 C C . PHE A 1 326 ? 20.864 9.175 -7.489 1.00 80.94 326 PHE A C 1
ATOM 2465 O O . PHE A 1 326 ? 20.774 8.023 -7.915 1.00 80.94 326 PHE A O 1
ATOM 2472 N N . VAL A 1 327 ? 20.620 10.239 -8.263 1.00 84.75 327 VAL A N 1
ATOM 2473 C CA . VAL A 1 327 ? 20.078 10.142 -9.629 1.00 84.75 327 VAL A CA 1
ATOM 2474 C C . VAL A 1 327 ? 21.043 9.418 -10.573 1.00 84.75 327 VAL A C 1
ATOM 2476 O O . VAL A 1 327 ? 20.599 8.714 -11.485 1.00 84.75 327 VAL A O 1
ATOM 2479 N N . SER A 1 328 ? 22.359 9.507 -10.353 1.00 85.12 328 SER A N 1
ATOM 2480 C CA . SER A 1 328 ? 23.341 8.776 -11.166 1.00 85.12 328 SER A CA 1
ATOM 2481 C C . SER A 1 328 ? 23.221 7.253 -11.028 1.00 85.12 328 SER A C 1
ATOM 2483 O O . SER A 1 328 ? 23.381 6.555 -12.027 1.00 85.12 328 SER A O 1
ATOM 2485 N N . LYS A 1 329 ? 22.850 6.746 -9.845 1.00 82.44 329 LYS A N 1
ATOM 2486 C CA . LYS A 1 329 ? 22.708 5.307 -9.550 1.00 82.44 329 LYS A CA 1
ATOM 2487 C C . LYS A 1 329 ? 21.395 4.694 -10.044 1.00 82.44 329 LYS A C 1
ATOM 2489 O O . LYS A 1 329 ? 21.274 3.474 -10.080 1.00 82.44 329 LYS A O 1
ATOM 2494 N N . LEU A 1 330 ? 20.410 5.517 -10.402 1.00 86.38 330 LEU A N 1
ATOM 2495 C CA . LEU A 1 330 ? 19.110 5.037 -10.862 1.00 86.38 330 LEU A CA 1
ATOM 2496 C C . LEU A 1 330 ? 19.211 4.367 -12.234 1.00 86.38 330 LEU A C 1
ATOM 2498 O O . LEU A 1 330 ? 19.740 4.956 -13.175 1.00 86.38 330 LEU A O 1
ATOM 2502 N N . ASP A 1 331 ? 18.623 3.188 -12.388 1.00 91.56 331 ASP A N 1
ATOM 2503 C CA . ASP A 1 331 ? 18.385 2.587 -13.703 1.00 91.56 331 ASP A CA 1
ATOM 2504 C C . ASP A 1 331 ? 17.090 3.174 -14.294 1.00 91.56 331 ASP A C 1
ATOM 2506 O O . ASP A 1 331 ? 16.012 2.590 -14.242 1.00 91.56 331 ASP A O 1
ATOM 2510 N N . ILE A 1 332 ? 17.193 4.421 -14.756 1.00 91.44 332 ILE A N 1
ATOM 2511 C CA . ILE A 1 332 ? 16.140 5.193 -15.428 1.00 91.44 332 ILE A CA 1
ATOM 2512 C C . ILE A 1 332 ? 16.741 5.763 -16.712 1.00 91.44 332 ILE A C 1
ATOM 2514 O O . ILE A 1 332 ? 17.911 6.152 -16.724 1.00 91.44 332 ILE A O 1
ATOM 2518 N N . PHE A 1 333 ? 15.965 5.838 -17.795 1.00 95.06 333 PHE A N 1
ATOM 2519 C CA . PHE A 1 333 ? 16.479 6.362 -19.063 1.00 95.06 333 PHE A CA 1
ATOM 2520 C C . PHE A 1 333 ? 16.972 7.813 -18.914 1.00 95.06 333 PHE A C 1
ATOM 2522 O O . PHE A 1 333 ? 16.329 8.592 -18.205 1.00 95.06 333 PHE A O 1
ATOM 2529 N N . PRO A 1 334 ? 18.087 8.215 -19.553 1.00 93.62 334 PRO A N 1
ATOM 2530 C CA . PRO A 1 334 ? 18.653 9.558 -19.388 1.00 93.62 334 PRO A CA 1
ATOM 2531 C C . PRO A 1 334 ? 17.660 10.695 -19.658 1.00 93.62 334 PRO A C 1
ATOM 2533 O O . PRO A 1 334 ? 17.615 11.670 -18.907 1.00 93.62 334 PRO A O 1
ATOM 2536 N N . GLU A 1 335 ? 16.834 10.557 -20.696 1.00 93.81 335 GLU A N 1
ATOM 2537 C CA . GLU A 1 335 ? 15.754 11.488 -21.029 1.00 93.81 335 GLU A CA 1
ATOM 2538 C C . GLU A 1 335 ? 14.734 11.620 -19.894 1.00 93.81 335 GLU A C 1
ATOM 2540 O O . GLU A 1 335 ? 14.316 12.722 -19.546 1.00 93.81 335 GLU A O 1
ATOM 2545 N N . MET A 1 336 ? 14.408 10.498 -19.260 1.00 92.44 336 MET A N 1
ATOM 2546 C CA . MET A 1 336 ? 13.438 10.416 -18.181 1.00 92.44 336 MET A CA 1
ATOM 2547 C C . MET A 1 336 ? 14.011 10.969 -16.871 1.00 92.44 336 MET A C 1
ATOM 2549 O O . MET A 1 336 ? 13.323 11.686 -16.152 1.00 92.44 336 MET A O 1
ATOM 2553 N N . LYS A 1 337 ? 15.300 10.727 -16.587 1.00 91.19 337 LYS A N 1
ATOM 2554 C CA . LYS A 1 337 ? 15.995 11.335 -15.440 1.00 91.19 337 LYS A CA 1
ATOM 2555 C C . LYS A 1 337 ? 15.964 12.859 -15.507 1.00 91.19 337 LYS A C 1
ATOM 2557 O O . LYS A 1 337 ? 15.642 13.489 -14.504 1.00 91.19 337 LYS A O 1
ATOM 2562 N N . ARG A 1 338 ? 16.273 13.440 -16.673 1.00 92.31 338 ARG A N 1
ATOM 2563 C CA . ARG A 1 338 ? 16.227 14.899 -16.869 1.00 92.31 338 ARG A CA 1
ATOM 2564 C C . ARG A 1 338 ? 14.812 15.447 -16.713 1.00 92.31 338 ARG A C 1
ATOM 2566 O O . ARG A 1 338 ? 14.643 16.473 -16.072 1.00 92.31 338 ARG A O 1
ATOM 2573 N N . ALA A 1 339 ? 13.808 14.754 -17.249 1.00 91.62 339 ALA A N 1
ATOM 2574 C CA . ALA A 1 339 ? 12.416 15.183 -17.133 1.00 91.62 339 ALA A CA 1
ATOM 2575 C C . ALA A 1 339 ? 11.883 15.125 -15.687 1.00 91.62 339 ALA A C 1
ATOM 2577 O O . ALA A 1 339 ? 11.118 15.993 -15.285 1.00 91.62 339 ALA A O 1
ATOM 2578 N N . ILE A 1 340 ? 12.293 14.122 -14.904 1.00 89.69 340 ILE A N 1
ATOM 2579 C CA . ILE A 1 340 ? 11.830 13.939 -13.520 1.00 89.69 340 ILE A CA 1
ATOM 2580 C C . ILE A 1 340 ? 12.587 14.838 -12.535 1.00 89.69 340 ILE A C 1
ATOM 2582 O O . ILE A 1 340 ? 11.976 15.408 -11.635 1.00 89.69 340 ILE A O 1
ATOM 2586 N N . TYR A 1 341 ? 13.915 14.912 -12.655 1.00 88.06 341 TYR A N 1
ATOM 2587 C CA . TYR A 1 341 ? 14.772 15.538 -11.643 1.00 88.06 341 TYR A CA 1
ATOM 2588 C C . TYR A 1 341 ? 15.358 16.884 -12.083 1.00 88.06 341 TYR A C 1
ATOM 2590 O O . TYR A 1 341 ? 15.908 17.590 -11.244 1.00 88.06 341 TYR A O 1
ATOM 2598 N N . GLY A 1 342 ? 15.260 17.253 -13.361 1.00 89.56 342 GLY A N 1
ATOM 2599 C CA . GLY A 1 342 ? 15.868 18.467 -13.906 1.00 89.56 342 GLY A CA 1
ATOM 2600 C C . GLY A 1 342 ? 17.374 18.351 -14.168 1.00 89.56 342 GLY A C 1
ATOM 2601 O O . GLY A 1 342 ? 17.993 17.295 -14.005 1.00 89.56 342 GLY A O 1
ATOM 2602 N N . GLU A 1 343 ? 17.967 19.466 -14.597 1.00 88.50 343 GLU A N 1
ATOM 2603 C CA . GLU A 1 343 ? 19.402 19.616 -14.850 1.00 88.50 343 GLU A CA 1
ATOM 2604 C C . GLU A 1 343 ? 19.872 20.984 -14.305 1.00 88.50 343 GLU A C 1
ATOM 2606 O O . GLU A 1 343 ? 19.525 22.012 -14.889 1.00 88.50 343 GLU A O 1
ATOM 2611 N N . PRO A 1 344 ? 20.611 21.033 -13.171 1.00 86.69 344 PRO A N 1
ATOM 2612 C CA . PRO A 1 344 ? 21.094 19.901 -12.369 1.00 86.69 344 PRO A CA 1
ATOM 2613 C C . PRO A 1 344 ? 19.959 19.132 -11.657 1.00 86.69 344 PRO A C 1
ATOM 2615 O O . PRO A 1 344 ? 18.924 19.722 -11.351 1.00 86.69 344 PRO A O 1
ATOM 2618 N N . PRO A 1 345 ? 20.145 17.828 -11.368 1.00 87.19 345 PRO A N 1
ATOM 2619 C CA . PRO A 1 345 ? 19.101 17.012 -10.759 1.00 87.19 345 PRO A CA 1
ATOM 2620 C C . PRO A 1 345 ? 18.805 17.442 -9.319 1.00 87.19 345 PRO A C 1
ATOM 2622 O O . PRO A 1 345 ? 19.731 17.604 -8.520 1.00 87.19 345 PRO A O 1
ATOM 2625 N N . ARG A 1 346 ? 17.518 17.523 -8.966 1.00 83.69 346 ARG A N 1
ATOM 2626 C CA . ARG A 1 346 ? 17.021 17.836 -7.623 1.00 83.69 346 ARG A CA 1
ATOM 2627 C C . ARG A 1 346 ? 15.977 16.818 -7.169 1.00 83.69 346 ARG A C 1
ATOM 2629 O O . ARG A 1 346 ? 14.954 16.612 -7.816 1.00 83.69 346 ARG A O 1
ATOM 2636 N N . VAL A 1 347 ? 16.232 16.196 -6.022 1.00 79.19 347 VAL A N 1
ATOM 2637 C CA . VAL A 1 347 ? 15.314 15.242 -5.384 1.00 79.19 347 VAL A CA 1
ATOM 2638 C C . VAL A 1 347 ? 14.571 15.954 -4.259 1.00 79.19 347 VAL A C 1
ATOM 2640 O O . VAL A 1 347 ? 15.169 16.214 -3.226 1.00 79.19 347 VAL A O 1
ATOM 2643 N N . ASP A 1 348 ? 13.293 16.285 -4.449 1.00 79.06 348 ASP A N 1
ATOM 2644 C CA . ASP A 1 348 ? 12.470 16.950 -3.427 1.00 79.06 348 ASP A CA 1
ATOM 2645 C C . ASP A 1 348 ? 11.160 16.178 -3.179 1.00 79.06 348 ASP A C 1
ATOM 2647 O O . ASP A 1 348 ? 10.334 16.111 -4.093 1.00 79.06 348 ASP A O 1
ATOM 2651 N N . PRO A 1 349 ? 10.953 15.571 -1.991 1.00 78.31 349 PRO A N 1
ATOM 2652 C CA . PRO A 1 349 ? 9.738 14.811 -1.692 1.00 78.31 349 PRO A CA 1
ATOM 2653 C C . PRO A 1 349 ? 8.484 15.658 -1.486 1.00 78.31 349 PRO A C 1
ATOM 2655 O O . PRO A 1 349 ? 7.387 15.099 -1.518 1.00 78.31 349 PRO A O 1
ATOM 2658 N N . PHE A 1 350 ? 8.605 16.963 -1.238 1.00 79.50 350 PHE A N 1
ATOM 2659 C CA . PHE A 1 350 ? 7.489 17.802 -0.784 1.00 79.50 350 PHE A CA 1
ATOM 2660 C C . PHE A 1 350 ? 6.818 18.589 -1.909 1.00 79.50 350 PHE A C 1
ATOM 2662 O O . PHE A 1 350 ? 5.713 19.110 -1.719 1.00 79.50 350 PHE A O 1
ATOM 2669 N N . THR A 1 351 ? 7.433 18.612 -3.092 1.00 83.88 351 THR A N 1
ATOM 2670 C CA . THR A 1 351 ? 6.888 19.255 -4.292 1.00 83.88 351 THR A CA 1
ATOM 2671 C C . THR A 1 351 ? 6.304 18.235 -5.266 1.00 83.88 351 THR A C 1
ATOM 2673 O O . THR A 1 351 ? 6.705 17.072 -5.293 1.00 83.88 351 THR A O 1
ATOM 2676 N N . PHE A 1 352 ? 5.352 18.679 -6.090 1.00 87.81 352 PHE A N 1
ATOM 2677 C CA . PHE A 1 352 ? 4.786 17.870 -7.173 1.00 87.81 352 PHE A CA 1
ATOM 2678 C C . PHE A 1 352 ? 5.613 17.913 -8.469 1.00 87.81 352 PHE A C 1
ATOM 2680 O O . PHE A 1 352 ? 5.301 17.189 -9.409 1.00 87.81 352 PHE A O 1
ATOM 2687 N N . HIS A 1 353 ? 6.706 18.683 -8.507 1.00 87.69 353 HIS A N 1
ATOM 2688 C CA . HIS A 1 353 ? 7.570 18.776 -9.681 1.00 87.69 353 HIS A CA 1
ATOM 2689 C C . HIS A 1 353 ? 8.123 17.400 -10.086 1.00 87.69 353 HIS A C 1
ATOM 2691 O O . HIS A 1 353 ? 8.719 16.695 -9.265 1.00 87.69 353 HIS A O 1
ATOM 2697 N N . GLY A 1 354 ? 7.880 17.004 -11.341 1.00 89.19 354 GLY A N 1
ATOM 2698 C CA . GLY A 1 354 ? 8.318 15.724 -11.907 1.00 89.19 354 GLY A CA 1
ATOM 2699 C C . GLY A 1 354 ? 7.631 14.489 -11.308 1.00 89.19 354 GLY A C 1
ATOM 2700 O O . GLY A 1 354 ? 7.951 13.360 -11.691 1.00 89.19 354 GLY A O 1
ATOM 2701 N N . LYS A 1 355 ? 6.691 14.663 -10.366 1.00 90.06 355 LYS A N 1
ATOM 2702 C CA . LYS A 1 355 ? 6.087 13.557 -9.608 1.00 90.06 355 LYS A CA 1
ATOM 2703 C C . LYS A 1 355 ? 5.079 12.767 -10.420 1.00 90.06 355 LYS A C 1
ATOM 2705 O O . LYS A 1 355 ? 5.053 11.553 -10.277 1.00 90.06 355 LYS A O 1
ATOM 2710 N N . ALA A 1 356 ? 4.325 13.416 -11.301 1.00 93.38 356 ALA A N 1
ATOM 2711 C CA . ALA A 1 356 ? 3.434 12.737 -12.236 1.00 93.38 356 ALA A CA 1
ATOM 2712 C C . ALA A 1 356 ? 4.188 11.682 -13.066 1.00 93.38 356 ALA A C 1
ATOM 2714 O O . ALA A 1 356 ? 3.842 10.498 -13.069 1.00 93.38 356 ALA A O 1
ATOM 2715 N N . LEU A 1 357 ? 5.290 12.103 -13.687 1.00 93.25 357 LEU A N 1
ATOM 2716 C CA . LEU A 1 357 ? 6.115 11.241 -14.525 1.00 93.25 357 LEU A CA 1
ATOM 2717 C C . LEU A 1 357 ? 6.865 10.168 -13.719 1.00 93.25 357 LEU A C 1
ATOM 2719 O O . LEU A 1 357 ? 6.957 9.020 -14.157 1.00 93.25 357 LEU A O 1
ATOM 2723 N N . LEU A 1 358 ? 7.353 10.510 -12.523 1.00 91.19 358 LEU A N 1
ATOM 2724 C CA . LEU A 1 358 ? 7.969 9.556 -11.597 1.00 91.19 358 LEU A CA 1
ATOM 2725 C C . LEU A 1 358 ? 6.986 8.465 -11.153 1.00 91.19 358 LEU A C 1
ATOM 2727 O O . LEU A 1 358 ? 7.332 7.282 -11.163 1.00 91.19 358 LEU A O 1
ATOM 2731 N N . THR A 1 359 ? 5.760 8.850 -10.792 1.00 92.38 359 THR A N 1
ATOM 2732 C CA . THR A 1 359 ? 4.692 7.917 -10.421 1.00 92.38 359 THR A CA 1
ATOM 2733 C C . THR A 1 359 ? 4.377 6.987 -11.589 1.00 92.38 359 THR A C 1
ATOM 2735 O O . THR A 1 359 ? 4.420 5.770 -11.404 1.00 92.38 359 THR A O 1
ATOM 2738 N N . LYS A 1 360 ? 4.182 7.526 -12.804 1.00 94.75 360 LYS A N 1
ATOM 2739 C CA . LYS A 1 360 ? 3.985 6.718 -14.019 1.00 94.75 360 LYS A CA 1
ATOM 2740 C C . LYS A 1 360 ? 5.118 5.709 -14.224 1.00 94.75 360 LYS A C 1
ATOM 2742 O O . LYS A 1 360 ? 4.851 4.536 -14.473 1.00 94.75 360 LYS A O 1
ATOM 2747 N N . TRP A 1 361 ? 6.372 6.154 -14.113 1.00 94.00 361 TRP A N 1
ATOM 2748 C CA . TRP A 1 361 ? 7.546 5.304 -14.317 1.00 94.00 361 TRP A CA 1
ATOM 2749 C C . TRP A 1 361 ? 7.534 4.073 -13.404 1.00 94.00 361 TRP A C 1
ATOM 2751 O O . TRP A 1 361 ? 7.698 2.947 -13.875 1.00 94.00 361 TRP A O 1
ATOM 2761 N N . PHE A 1 362 ? 7.320 4.269 -12.102 1.00 92.69 362 PHE A N 1
ATOM 2762 C CA . PHE A 1 362 ? 7.309 3.158 -11.150 1.00 92.69 362 PHE A CA 1
ATOM 2763 C C . PHE A 1 362 ? 6.077 2.269 -11.287 1.00 92.69 362 PHE A C 1
ATOM 2765 O O . PHE A 1 362 ? 6.201 1.054 -11.153 1.00 92.69 362 PHE A O 1
ATOM 2772 N N . GLU A 1 363 ? 4.916 2.838 -11.598 1.00 94.75 363 GLU A N 1
ATOM 2773 C CA . GLU A 1 363 ? 3.709 2.063 -11.887 1.00 94.75 363 GLU A CA 1
ATOM 2774 C C . GLU A 1 363 ? 3.905 1.138 -13.101 1.00 94.75 363 GLU A C 1
ATOM 2776 O O . GLU A 1 363 ? 3.529 -0.035 -13.036 1.00 94.75 363 GLU A O 1
ATOM 2781 N N . ASP A 1 364 ? 4.548 1.624 -14.170 1.00 96.50 364 ASP A N 1
ATOM 2782 C CA . ASP A 1 364 ? 4.877 0.825 -15.359 1.00 96.50 364 ASP A CA 1
ATOM 2783 C C . ASP A 1 364 ? 5.897 -0.270 -15.015 1.00 96.50 364 ASP A C 1
ATOM 2785 O O . ASP A 1 364 ? 5.659 -1.454 -15.273 1.00 96.50 364 ASP A O 1
ATOM 2789 N N . LEU A 1 365 ? 6.997 0.093 -14.346 1.00 95.31 365 LEU A N 1
ATOM 2790 C CA . LEU A 1 365 ? 8.014 -0.866 -13.907 1.00 95.31 365 LEU A CA 1
ATOM 2791 C C . LEU A 1 365 ? 7.398 -1.963 -13.030 1.00 95.31 365 LEU A C 1
ATOM 2793 O O . LEU A 1 365 ? 7.629 -3.150 -13.254 1.00 95.31 365 LEU A O 1
ATOM 2797 N N . PHE A 1 366 ? 6.588 -1.593 -12.039 1.00 94.25 366 PHE A N 1
ATOM 2798 C CA . PHE A 1 366 ? 5.981 -2.551 -11.120 1.00 94.25 366 PHE A CA 1
ATOM 2799 C C . PHE A 1 366 ? 4.905 -3.391 -11.801 1.00 94.25 366 PHE A C 1
ATOM 2801 O O . PHE A 1 366 ? 4.756 -4.561 -11.444 1.00 94.25 366 PHE A O 1
ATOM 2808 N N . ALA A 1 367 ? 4.158 -2.857 -12.768 1.00 95.81 367 ALA A N 1
ATOM 2809 C CA . ALA A 1 367 ? 3.224 -3.653 -13.559 1.00 95.81 367 ALA A CA 1
ATOM 2810 C C . ALA A 1 367 ? 3.959 -4.760 -14.334 1.00 95.81 367 ALA A C 1
ATOM 2812 O O . ALA A 1 367 ? 3.554 -5.923 -14.248 1.00 95.81 367 ALA A O 1
ATOM 2813 N N . ALA A 1 368 ? 5.079 -4.430 -14.987 1.00 96.88 368 ALA A N 1
ATOM 2814 C CA . ALA A 1 368 ? 5.910 -5.405 -15.694 1.00 96.88 368 ALA A CA 1
ATOM 2815 C C . ALA A 1 368 ? 6.548 -6.430 -14.736 1.00 96.88 368 ALA A C 1
ATOM 2817 O O . ALA A 1 368 ? 6.454 -7.636 -14.959 1.00 96.88 368 ALA A O 1
ATOM 2818 N N . VAL A 1 369 ? 7.130 -5.975 -13.621 1.00 95.38 369 VAL A N 1
ATOM 2819 C CA . VAL A 1 369 ? 7.752 -6.851 -12.608 1.00 95.38 369 VAL A CA 1
ATOM 2820 C C . VAL A 1 369 ? 6.736 -7.817 -11.988 1.00 95.38 369 VAL A C 1
ATOM 2822 O O . VAL A 1 369 ? 7.029 -9.001 -11.836 1.00 95.38 369 VAL A O 1
ATOM 2825 N N . ASN A 1 370 ? 5.521 -7.353 -11.680 1.00 93.81 370 ASN A N 1
ATOM 2826 C CA . ASN A 1 370 ? 4.468 -8.229 -11.160 1.00 93.81 370 ASN A CA 1
ATOM 2827 C C . ASN A 1 370 ? 4.044 -9.296 -12.181 1.00 93.81 370 ASN A C 1
ATOM 2829 O O . ASN A 1 370 ? 3.736 -10.416 -11.779 1.00 93.81 370 ASN A O 1
ATOM 2833 N N . ALA A 1 371 ? 4.047 -8.979 -13.480 1.00 95.56 371 ALA A N 1
ATOM 2834 C CA . ALA A 1 371 ? 3.732 -9.947 -14.531 1.00 95.56 371 ALA A CA 1
ATOM 2835 C C . ALA A 1 371 ? 4.788 -11.058 -14.656 1.00 95.56 371 ALA A C 1
ATOM 2837 O O . ALA A 1 371 ? 4.441 -12.182 -15.007 1.00 95.56 371 ALA A O 1
ATOM 2838 N N . LEU A 1 372 ? 6.049 -10.780 -14.297 1.00 93.81 372 LEU A N 1
ATOM 2839 C CA . LEU A 1 372 ? 7.099 -11.802 -14.193 1.00 93.81 372 LEU A CA 1
ATOM 2840 C C . LEU A 1 372 ? 6.900 -12.760 -13.006 1.00 93.81 372 LEU A C 1
ATOM 2842 O O . LEU A 1 372 ? 7.563 -13.793 -12.939 1.00 93.81 372 LEU A O 1
ATOM 2846 N N . GLY A 1 373 ? 6.044 -12.413 -12.039 1.00 92.50 373 GLY A N 1
ATOM 2847 C CA . GLY A 1 373 ? 5.861 -13.191 -10.811 1.00 92.50 373 GLY A CA 1
ATOM 2848 C C . GLY A 1 373 ? 7.013 -13.064 -9.808 1.00 92.50 373 GLY A C 1
ATOM 2849 O O . GLY A 1 373 ? 7.125 -13.888 -8.900 1.00 92.50 373 GLY A O 1
ATOM 2850 N N . VAL A 1 374 ? 7.868 -12.045 -9.945 1.00 92.94 374 VAL A N 1
ATOM 2851 C CA . VAL A 1 374 ? 8.968 -11.764 -9.007 1.00 92.94 374 VAL A CA 1
ATOM 2852 C C . VAL A 1 374 ? 8.615 -10.607 -8.069 1.00 92.94 374 VAL A C 1
ATOM 2854 O O . VAL A 1 374 ? 7.734 -9.794 -8.343 1.00 92.94 374 VAL A O 1
ATOM 2857 N N . CYS A 1 375 ? 9.289 -10.537 -6.920 1.00 91.56 375 CYS A N 1
ATOM 285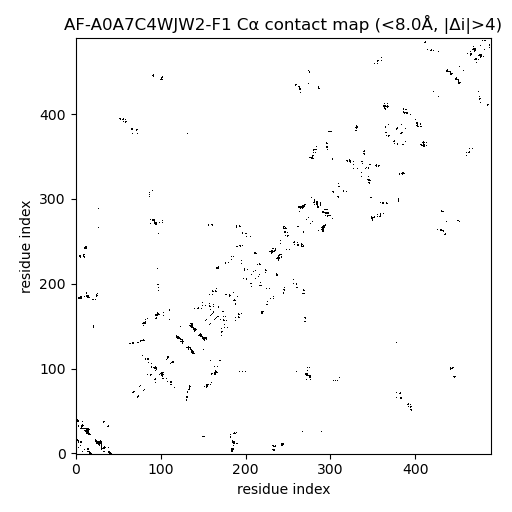8 C CA . CYS A 1 375 ? 9.029 -9.501 -5.922 1.00 91.56 375 CYS A CA 1
ATOM 2859 C C . CYS A 1 375 ? 9.423 -8.109 -6.442 1.00 91.56 375 CYS A C 1
ATOM 2861 O O . CYS A 1 375 ? 10.486 -7.945 -7.033 1.00 91.56 375 CYS A O 1
ATOM 2863 N N . THR A 1 376 ? 8.613 -7.090 -6.145 1.00 91.31 376 THR A N 1
ATOM 2864 C CA . THR A 1 376 ? 8.911 -5.692 -6.492 1.00 91.31 376 THR A CA 1
ATOM 2865 C C . THR A 1 376 ? 9.968 -5.053 -5.589 1.00 91.31 376 THR A C 1
ATOM 2867 O O . THR A 1 376 ? 10.547 -4.045 -5.976 1.00 91.31 376 THR A O 1
ATOM 2870 N N . PHE A 1 377 ? 10.276 -5.629 -4.418 1.00 87.81 377 PHE A N 1
ATOM 2871 C CA . PHE A 1 377 ? 11.187 -5.023 -3.435 1.00 87.81 377 PHE A CA 1
ATOM 2872 C C . PHE A 1 377 ? 12.581 -4.686 -3.988 1.00 87.81 377 PHE A C 1
ATOM 2874 O O . PHE A 1 377 ? 13.074 -3.605 -3.689 1.00 87.81 377 PHE A O 1
ATOM 2881 N N . PRO A 1 378 ? 13.240 -5.519 -4.810 1.00 89.25 378 PRO A N 1
ATOM 2882 C CA . PRO A 1 378 ? 14.510 -5.125 -5.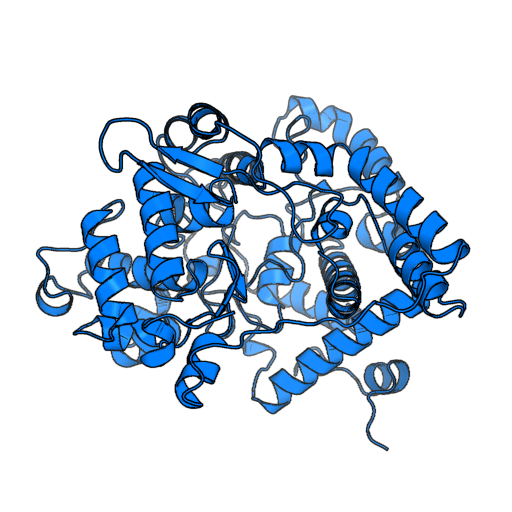415 1.00 89.25 378 PRO A CA 1
ATOM 2883 C C . PRO A 1 378 ? 14.409 -3.932 -6.378 1.00 89.25 378 PRO A C 1
ATOM 2885 O O . PRO A 1 378 ? 15.319 -3.104 -6.400 1.00 89.25 378 PRO A O 1
ATOM 2888 N N . ALA A 1 379 ? 13.316 -3.825 -7.151 1.00 88.88 379 ALA A N 1
ATOM 2889 C CA . ALA A 1 379 ? 13.065 -2.663 -8.019 1.00 88.88 379 ALA A CA 1
ATOM 2890 C C . ALA A 1 379 ? 12.878 -1.402 -7.178 1.00 88.88 379 ALA A C 1
ATOM 2892 O O . ALA A 1 379 ? 13.478 -0.352 -7.381 1.00 88.88 379 ALA A O 1
ATOM 2893 N N . ASP A 1 380 ? 12.053 -1.573 -6.169 1.00 83.56 380 ASP A N 1
ATOM 2894 C CA . ASP A 1 380 ? 11.680 -0.577 -5.207 1.00 83.56 380 ASP A CA 1
ATOM 2895 C C . ASP A 1 380 ? 12.859 -0.052 -4.366 1.00 83.56 380 ASP A C 1
ATOM 2897 O O . ASP A 1 380 ? 12.998 1.140 -4.111 1.00 83.56 380 ASP A O 1
ATOM 2901 N N . LYS A 1 381 ? 13.782 -0.934 -3.976 1.00 80.88 381 LYS A N 1
ATOM 2902 C CA . LYS A 1 381 ? 15.016 -0.564 -3.264 1.00 80.88 381 LYS A CA 1
ATOM 2903 C C . LYS A 1 381 ? 16.113 -0.086 -4.204 1.00 80.88 381 LYS A C 1
ATOM 2905 O O . LYS A 1 381 ? 17.252 0.080 -3.766 1.00 80.88 381 LYS A O 1
ATOM 2910 N N . LEU A 1 382 ? 15.761 0.155 -5.470 1.00 83.19 382 LEU A N 1
ATOM 2911 C CA . LEU A 1 382 ? 16.641 0.679 -6.511 1.00 83.19 382 LEU A CA 1
ATOM 2912 C C . LEU A 1 382 ? 17.871 -0.213 -6.726 1.00 83.19 382 LEU A C 1
ATOM 2914 O O . LEU A 1 382 ? 18.909 0.240 -7.200 1.00 83.19 382 LEU A O 1
ATOM 2918 N N . ALA A 1 383 ? 17.768 -1.487 -6.337 1.00 88.25 383 ALA A N 1
ATOM 2919 C CA . ALA A 1 383 ? 18.813 -2.474 -6.554 1.00 88.25 383 ALA A CA 1
ATOM 2920 C C . ALA A 1 383 ? 18.776 -2.972 -7.995 1.00 88.25 383 ALA A C 1
ATOM 2922 O O . ALA A 1 383 ? 19.833 -3.186 -8.591 1.00 88.25 383 ALA A O 1
ATOM 2923 N N . LEU A 1 384 ? 17.566 -3.120 -8.538 1.00 92.62 384 LEU A N 1
ATOM 2924 C CA . LEU A 1 384 ? 17.294 -3.545 -9.904 1.00 92.62 384 LEU A CA 1
ATOM 2925 C C . LEU A 1 384 ? 16.441 -2.502 -10.628 1.00 92.62 384 LEU A C 1
ATOM 2927 O O . LEU A 1 384 ? 15.623 -1.831 -10.002 1.00 92.62 384 LEU A O 1
ATOM 2931 N N . GLY A 1 385 ? 16.579 -2.408 -11.943 1.00 93.69 385 GLY A N 1
ATOM 2932 C CA . GLY A 1 385 ? 15.692 -1.602 -12.782 1.00 93.69 385 GLY A CA 1
ATOM 2933 C C . GLY A 1 385 ? 15.335 -2.295 -14.095 1.00 93.69 385 GLY A C 1
ATOM 2934 O O . GLY A 1 385 ? 15.545 -3.507 -14.224 1.00 93.69 385 GLY A O 1
ATOM 2935 N N . PRO A 1 386 ? 14.746 -1.572 -15.065 1.00 96.19 386 PRO A N 1
ATOM 2936 C CA . PRO A 1 386 ? 14.300 -2.155 -16.325 1.00 96.19 386 PRO A CA 1
ATOM 2937 C C . PRO A 1 386 ? 15.417 -2.891 -17.070 1.00 96.19 386 PRO A C 1
ATOM 2939 O O . PRO A 1 386 ? 15.126 -3.891 -17.718 1.00 96.19 386 PRO A O 1
ATOM 2942 N N . THR A 1 387 ? 16.680 -2.474 -16.941 1.00 96.50 387 THR A N 1
ATOM 2943 C CA . THR A 1 387 ? 17.815 -3.162 -17.569 1.00 96.50 387 THR A CA 1
ATOM 2944 C C . THR A 1 387 ? 18.012 -4.565 -17.000 1.00 96.50 387 THR A C 1
ATOM 2946 O O . THR A 1 387 ? 18.201 -5.524 -17.750 1.00 96.50 387 THR A O 1
ATOM 2949 N N . ASP A 1 388 ? 17.902 -4.715 -15.681 1.00 95.75 388 ASP A N 1
ATOM 2950 C CA . ASP A 1 388 ? 18.030 -6.012 -15.013 1.00 95.75 388 ASP A CA 1
ATOM 2951 C C . ASP A 1 388 ? 16.867 -6.947 -15.338 1.00 95.75 388 ASP A C 1
ATOM 2953 O O . ASP A 1 388 ? 17.076 -8.119 -15.657 1.00 95.75 388 ASP A O 1
ATOM 2957 N N . TYR A 1 389 ? 15.636 -6.436 -15.257 1.00 97.06 389 TYR A N 1
ATOM 2958 C CA . TYR A 1 389 ? 14.445 -7.249 -15.495 1.00 97.06 389 TYR A CA 1
ATOM 2959 C C . TYR A 1 389 ? 14.308 -7.650 -16.964 1.00 97.06 389 TYR A C 1
ATOM 2961 O O . TYR A 1 389 ? 14.024 -8.817 -17.240 1.00 97.06 389 TYR A O 1
ATOM 2969 N N . ALA A 1 390 ? 14.588 -6.738 -17.899 1.00 97.38 390 ALA A N 1
ATOM 2970 C CA . ALA A 1 390 ? 14.633 -7.055 -19.322 1.00 97.38 390 ALA A CA 1
ATOM 2971 C C . ALA A 1 390 ? 15.735 -8.079 -19.631 1.00 97.38 390 ALA A C 1
ATOM 2973 O O . ALA A 1 390 ? 15.500 -9.027 -20.378 1.00 97.38 390 ALA A O 1
ATOM 2974 N N . GLY A 1 391 ? 16.907 -7.960 -18.995 1.00 96.44 391 GLY A N 1
ATOM 2975 C CA . GLY A 1 391 ? 17.996 -8.930 -19.125 1.00 96.44 391 GLY A CA 1
ATOM 2976 C C . GLY A 1 391 ? 17.630 -10.326 -18.607 1.00 96.44 391 GLY A C 1
ATOM 2977 O O . GLY A 1 391 ? 17.940 -11.324 -19.262 1.00 96.44 391 GLY A O 1
ATOM 2978 N N . MET A 1 392 ? 16.936 -10.413 -17.465 1.00 95.06 392 MET A N 1
ATOM 2979 C CA . MET A 1 392 ? 16.415 -11.682 -16.939 1.00 95.06 392 MET A CA 1
ATOM 2980 C C . MET A 1 392 ? 15.375 -12.302 -17.872 1.00 95.06 392 MET A C 1
ATOM 2982 O O . MET A 1 392 ? 15.469 -13.494 -18.164 1.00 95.06 392 MET A O 1
ATOM 2986 N N . LEU A 1 393 ? 14.416 -11.507 -18.356 1.00 95.56 393 LEU A N 1
ATOM 2987 C CA . LEU A 1 393 ? 13.373 -11.980 -19.265 1.00 95.56 393 LEU A CA 1
ATOM 2988 C C . LEU A 1 393 ? 13.964 -12.434 -20.607 1.00 95.56 393 LEU A C 1
ATOM 2990 O O . LEU A 1 393 ? 13.648 -13.525 -21.070 1.00 95.56 393 LEU A O 1
ATOM 2994 N N . SER A 1 394 ? 14.900 -11.661 -21.163 1.00 96.25 394 SER A N 1
ATOM 2995 C CA . SER A 1 394 ? 15.626 -12.012 -22.389 1.00 96.25 394 SER A CA 1
ATOM 2996 C C . SER A 1 394 ? 16.368 -13.340 -22.250 1.00 96.25 394 SER A C 1
ATOM 2998 O O . SER A 1 394 ? 16.354 -14.195 -23.129 1.00 96.25 394 SER A O 1
ATOM 3000 N N . ALA A 1 395 ? 17.043 -13.539 -21.115 1.00 94.81 395 ALA A N 1
ATOM 3001 C CA . ALA A 1 395 ? 17.783 -14.767 -20.867 1.00 94.81 395 ALA A CA 1
ATOM 3002 C C . ALA A 1 395 ? 16.871 -15.977 -20.609 1.00 94.81 395 ALA A C 1
ATOM 3004 O O . ALA A 1 395 ? 17.303 -17.102 -20.860 1.00 94.81 395 ALA A O 1
ATOM 3005 N N . LEU A 1 396 ? 15.653 -15.751 -20.101 1.00 92.69 396 LEU A N 1
ATOM 3006 C CA . LEU A 1 396 ? 14.647 -16.789 -19.876 1.00 92.69 396 LEU A CA 1
ATOM 3007 C C . LEU A 1 396 ? 13.985 -17.238 -21.182 1.00 92.69 396 LEU A C 1
ATOM 3009 O O . LEU A 1 396 ? 13.819 -18.435 -21.384 1.00 92.69 396 LEU A O 1
ATOM 3013 N N . LEU A 1 397 ? 13.597 -16.282 -22.029 1.00 92.94 397 LEU A N 1
ATOM 3014 C CA . LEU A 1 397 ? 12.908 -16.541 -23.297 1.00 92.94 397 LEU A CA 1
ATOM 3015 C C . LEU A 1 397 ? 13.868 -16.870 -24.445 1.00 92.94 397 LEU A C 1
ATOM 3017 O O . LEU A 1 397 ? 13.429 -17.342 -25.482 1.00 92.94 397 LEU A O 1
ATOM 3021 N N . GLU A 1 398 ? 15.167 -16.629 -24.251 1.00 91.94 398 GLU A N 1
ATOM 3022 C CA . GLU A 1 398 ? 16.197 -16.723 -25.294 1.00 91.94 398 GLU A CA 1
ATOM 3023 C C . GLU A 1 398 ? 15.966 -15.761 -26.476 1.00 91.94 398 GLU A C 1
ATOM 3025 O O . GLU A 1 398 ? 16.534 -15.929 -27.551 1.00 91.94 398 GLU A O 1
ATOM 3030 N N . GLU A 1 399 ? 15.222 -14.684 -26.227 1.00 94.12 399 GLU A N 1
ATOM 3031 C CA . GLU A 1 399 ? 14.924 -13.589 -27.153 1.00 94.12 399 GLU A CA 1
ATOM 3032 C C . GLU A 1 399 ? 15.514 -12.278 -26.615 1.00 94.12 399 GLU A C 1
ATOM 3034 O O . GLU A 1 399 ? 15.731 -12.131 -25.412 1.00 94.12 399 GLU A O 1
ATOM 3039 N N . GLU A 1 400 ? 15.834 -11.318 -27.482 1.00 96.00 400 GLU A N 1
ATOM 3040 C CA . GLU A 1 400 ? 16.297 -10.003 -27.033 1.00 96.00 400 GLU A CA 1
ATOM 3041 C C . GLU A 1 400 ? 15.100 -9.112 -26.707 1.00 96.00 400 GLU A C 1
ATOM 3043 O O . GLU A 1 400 ? 14.280 -8.825 -27.572 1.00 96.00 400 GLU A O 1
ATOM 3048 N N . ILE A 1 401 ? 15.012 -8.674 -25.452 1.00 97.31 401 ILE A N 1
ATOM 3049 C CA . ILE A 1 401 ? 14.014 -7.715 -24.985 1.00 97.31 401 ILE A CA 1
ATOM 3050 C C . ILE A 1 401 ? 14.770 -6.536 -24.401 1.00 97.31 401 ILE A C 1
ATOM 3052 O O . ILE A 1 401 ? 15.497 -6.655 -23.409 1.00 97.31 401 ILE A O 1
ATOM 3056 N N . SER A 1 402 ? 14.596 -5.377 -25.019 1.00 98.19 402 SER A N 1
ATOM 3057 C CA . SER A 1 402 ? 15.210 -4.144 -24.557 1.00 98.19 402 SER A CA 1
ATOM 3058 C C . SER A 1 402 ? 14.545 -3.636 -23.268 1.00 98.19 402 SER A C 1
ATOM 3060 O O . SER A 1 402 ? 13.366 -3.898 -23.002 1.00 98.19 402 SER A O 1
ATOM 3062 N N . PRO A 1 403 ? 15.252 -2.815 -22.469 1.00 98.12 403 PRO A N 1
ATOM 3063 C CA . PRO A 1 403 ? 14.663 -2.159 -21.302 1.00 98.12 403 PRO A CA 1
ATOM 3064 C C . PRO A 1 403 ? 13.435 -1.303 -21.652 1.00 98.12 403 PRO A C 1
ATOM 3066 O O . PRO A 1 403 ? 12.512 -1.186 -20.849 1.00 98.12 403 PRO A O 1
ATOM 3069 N N . LYS A 1 404 ? 13.406 -0.709 -22.855 1.00 97.94 404 LYS A N 1
ATOM 3070 C CA . LYS A 1 404 ? 12.276 0.098 -23.340 1.00 97.94 40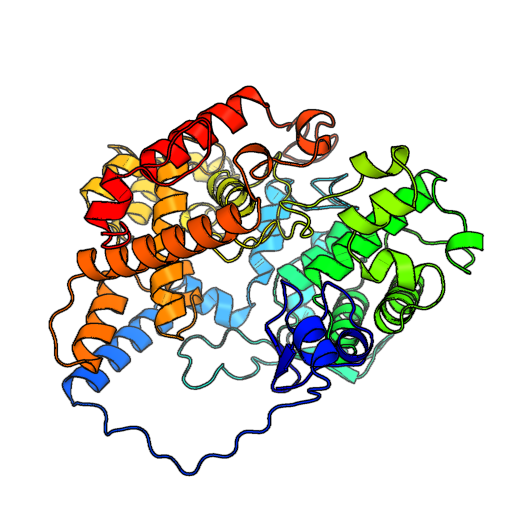4 LYS A CA 1
ATOM 3071 C C . LYS A 1 404 ? 11.050 -0.770 -23.610 1.00 97.94 404 LYS A C 1
ATOM 3073 O O . LYS A 1 404 ? 9.977 -0.442 -23.115 1.00 97.94 404 LYS A O 1
ATOM 3078 N N . GLU A 1 405 ? 11.218 -1.898 -24.299 1.00 97.94 405 GLU A N 1
ATOM 3079 C CA . GLU A 1 405 ? 10.132 -2.861 -24.533 1.00 97.94 405 GLU A CA 1
ATOM 3080 C C . GLU A 1 405 ? 9.579 -3.419 -23.219 1.00 97.94 405 GLU A C 1
ATOM 3082 O O . GLU A 1 405 ? 8.362 -3.505 -23.049 1.00 97.94 405 GLU A O 1
ATOM 3087 N N . PHE A 1 406 ? 10.452 -3.712 -22.249 1.00 98.31 406 PHE A N 1
ATOM 3088 C CA . PHE A 1 406 ? 10.027 -4.144 -20.917 1.00 98.31 406 PHE A CA 1
ATOM 3089 C C . PHE A 1 406 ? 9.135 -3.104 -20.220 1.00 98.31 406 PHE A C 1
ATOM 3091 O O . PHE A 1 406 ? 8.087 -3.446 -19.669 1.00 98.31 406 PHE A O 1
ATOM 3098 N N . MET A 1 407 ? 9.501 -1.821 -20.292 1.00 98.06 407 MET A N 1
ATOM 3099 C CA . MET A 1 407 ? 8.667 -0.736 -19.762 1.00 98.06 407 MET A CA 1
ATOM 3100 C C . MET A 1 407 ? 7.342 -0.593 -20.529 1.00 98.06 407 MET A C 1
ATOM 3102 O O . MET A 1 407 ? 6.307 -0.361 -19.905 1.00 98.06 407 MET A O 1
ATOM 3106 N N . THR A 1 408 ? 7.334 -0.799 -21.851 1.00 98.44 408 THR A N 1
ATOM 3107 C CA . THR A 1 408 ? 6.103 -0.802 -22.663 1.00 98.44 408 THR A CA 1
ATOM 3108 C C . THR A 1 408 ? 5.145 -1.932 -22.271 1.00 98.44 408 THR A C 1
ATOM 3110 O O . THR A 1 408 ? 3.934 -1.710 -22.239 1.00 98.44 408 THR A O 1
ATOM 3113 N N . ILE A 1 409 ? 5.646 -3.120 -21.905 1.00 98.12 409 ILE A N 1
ATOM 3114 C CA . ILE A 1 409 ? 4.811 -4.204 -21.348 1.00 98.12 409 ILE A CA 1
ATOM 3115 C C . ILE A 1 409 ? 4.089 -3.721 -20.084 1.00 98.12 409 ILE A C 1
ATOM 3117 O O . ILE A 1 409 ? 2.879 -3.912 -19.945 1.00 98.12 409 ILE A O 1
ATOM 3121 N N . GLY A 1 410 ? 4.819 -3.065 -19.183 1.00 98.00 410 GLY A N 1
ATOM 3122 C CA . GLY A 1 410 ? 4.268 -2.487 -17.960 1.00 98.00 410 GLY A CA 1
ATOM 3123 C C . GLY A 1 410 ? 3.190 -1.440 -18.223 1.00 98.00 410 GLY A C 1
ATOM 3124 O O . GLY A 1 410 ? 2.086 -1.533 -17.682 1.00 98.00 410 GLY A O 1
ATOM 3125 N N . GLU A 1 411 ? 3.479 -0.496 -19.118 1.00 98.44 411 GLU A N 1
ATOM 3126 C CA . GLU A 1 411 ? 2.541 0.551 -19.531 1.00 98.44 411 GLU A CA 1
ATOM 3127 C C . GLU A 1 411 ? 1.257 -0.032 -20.142 1.00 98.44 411 GLU A C 1
ATOM 3129 O O . GLU A 1 411 ? 0.153 0.423 -19.819 1.00 98.44 411 GLU A O 1
ATOM 3134 N N . ARG A 1 412 ? 1.379 -1.075 -20.974 1.00 98.69 412 ARG A N 1
ATOM 3135 C CA . ARG A 1 412 ? 0.241 -1.801 -21.558 1.00 98.69 412 ARG A CA 1
ATOM 3136 C C . ARG A 1 412 ? -0.631 -2.434 -20.472 1.00 98.69 412 ARG A C 1
ATOM 3138 O O . ARG A 1 412 ? -1.846 -2.245 -20.477 1.00 98.69 412 ARG A O 1
ATOM 3145 N N . ILE A 1 413 ? -0.027 -3.139 -19.513 1.00 98.12 413 ILE A N 1
ATOM 3146 C CA . ILE A 1 413 ? -0.752 -3.777 -18.399 1.00 98.12 413 ILE A CA 1
ATOM 3147 C C . ILE A 1 413 ? -1.481 -2.731 -17.549 1.00 98.12 413 ILE A C 1
ATOM 3149 O O . ILE A 1 413 ? -2.641 -2.935 -17.188 1.00 98.12 413 ILE A O 1
ATOM 3153 N N . PHE A 1 414 ? -0.827 -1.612 -17.234 1.00 97.75 414 PHE A N 1
ATOM 3154 C CA . PHE A 1 414 ? -1.427 -0.565 -16.409 1.00 97.75 414 PHE A CA 1
ATOM 3155 C C . PHE A 1 414 ? -2.615 0.108 -17.116 1.00 97.75 414 PHE A C 1
ATOM 3157 O O . PHE A 1 414 ? -3.671 0.305 -16.512 1.00 97.75 414 PHE A O 1
ATOM 3164 N N . ASN A 1 415 ? -2.495 0.385 -18.419 1.00 98.19 415 ASN A N 1
ATOM 3165 C CA . ASN A 1 415 ? -3.606 0.907 -19.219 1.00 98.19 415 ASN A CA 1
ATOM 3166 C C . ASN A 1 415 ? -4.763 -0.097 -19.322 1.00 98.19 415 ASN A C 1
ATOM 3168 O O . ASN A 1 415 ? -5.919 0.301 -19.207 1.00 98.19 415 ASN A O 1
ATOM 3172 N N . LEU A 1 416 ? -4.479 -1.396 -19.451 1.00 97.75 416 LEU A N 1
ATOM 3173 C CA . LEU A 1 416 ? -5.516 -2.430 -19.437 1.00 97.75 416 LEU A CA 1
ATOM 3174 C C . LEU A 1 416 ? -6.273 -2.474 -18.097 1.00 97.75 416 LEU A C 1
ATOM 3176 O O . LEU A 1 416 ? -7.497 -2.607 -18.085 1.00 97.75 416 LEU A O 1
ATOM 3180 N N . GLN A 1 417 ? -5.574 -2.305 -16.970 1.00 97.12 417 GLN A N 1
ATOM 3181 C CA . GLN A 1 417 ? -6.208 -2.179 -15.651 1.00 97.12 417 GLN A CA 1
ATOM 3182 C C . GLN A 1 417 ? -7.100 -0.932 -15.569 1.00 97.12 417 GLN A C 1
ATOM 3184 O O . GLN A 1 417 ? -8.217 -1.016 -15.057 1.00 97.12 417 GLN A O 1
ATOM 3189 N N . ARG A 1 418 ? -6.649 0.210 -16.112 1.00 96.88 418 ARG A N 1
ATOM 3190 C CA . ARG A 1 418 ? -7.467 1.431 -16.187 1.00 96.88 418 ARG A CA 1
ATOM 3191 C C . ARG A 1 418 ? -8.729 1.206 -17.019 1.00 96.88 418 ARG A C 1
ATOM 3193 O O . ARG A 1 418 ? -9.812 1.524 -16.539 1.00 96.88 418 ARG A O 1
ATOM 3200 N N . LEU A 1 419 ? -8.609 0.617 -18.209 1.00 97.25 419 LEU A N 1
ATOM 3201 C CA . LEU A 1 419 ? -9.750 0.308 -19.078 1.00 97.25 419 LEU A CA 1
ATOM 3202 C C . LEU A 1 419 ? -10.754 -0.629 -18.399 1.00 97.25 419 LEU A C 1
ATOM 3204 O O . LEU A 1 419 ? -11.958 -0.385 -18.469 1.00 97.25 419 LEU A O 1
ATOM 3208 N N . PHE A 1 420 ? -10.272 -1.667 -17.706 1.00 97.50 420 PHE A N 1
ATOM 3209 C CA . PHE A 1 420 ? -11.133 -2.555 -16.923 1.00 97.50 420 PHE A CA 1
ATOM 3210 C C . PHE A 1 420 ? -11.916 -1.769 -15.867 1.00 97.50 420 PHE A C 1
ATOM 3212 O O . PHE A 1 420 ? -13.136 -1.872 -15.805 1.00 97.50 420 PHE A O 1
ATOM 3219 N N . ASN A 1 421 ? -11.237 -0.941 -15.075 1.00 96.88 421 ASN A N 1
ATOM 3220 C CA . ASN A 1 421 ? -11.886 -0.151 -14.033 1.00 96.88 421 ASN A CA 1
ATOM 3221 C C . ASN A 1 421 ? -12.907 0.840 -14.595 1.00 96.88 421 ASN A C 1
ATOM 3223 O O . ASN A 1 421 ? -13.971 1.016 -14.010 1.00 96.88 421 ASN A O 1
ATOM 3227 N N . MET A 1 422 ? -12.605 1.465 -15.733 1.00 96.06 422 MET A N 1
ATOM 3228 C CA . MET A 1 422 ? -13.530 2.379 -16.402 1.00 96.06 422 MET A CA 1
ATOM 3229 C C . MET A 1 422 ? -14.779 1.671 -16.912 1.00 96.06 422 MET A C 1
ATOM 3231 O O . MET A 1 422 ? -15.879 2.198 -16.761 1.00 96.06 422 MET A O 1
ATOM 3235 N N . ARG A 1 423 ? -14.631 0.453 -17.449 1.00 97.00 423 ARG A N 1
ATOM 3236 C CA . ARG A 1 423 ? -15.774 -0.400 -17.802 1.00 97.00 423 ARG A CA 1
ATOM 3237 C C . ARG A 1 423 ? -16.664 -0.669 -16.584 1.00 97.00 423 ARG A C 1
ATOM 3239 O O . ARG A 1 423 ? -17.882 -0.660 -16.718 1.00 97.00 423 ARG A O 1
ATOM 3246 N N . GLU A 1 424 ? -16.062 -0.854 -15.410 1.00 96.88 424 GLU A N 1
ATOM 3247 C CA . GLU A 1 424 ? -16.771 -1.045 -14.134 1.00 96.88 424 GLU A CA 1
ATOM 3248 C C . GLU A 1 424 ? -17.231 0.269 -13.466 1.00 96.88 424 GLU A C 1
ATOM 3250 O O . GLU A 1 424 ? -17.782 0.240 -12.367 1.00 96.88 424 GLU A O 1
ATOM 3255 N N . GLY A 1 425 ? -17.042 1.423 -14.118 1.00 95.50 425 GLY A N 1
ATOM 3256 C CA . GLY A 1 425 ? -17.591 2.712 -13.688 1.00 95.50 425 GLY A CA 1
ATOM 3257 C C . GLY A 1 425 ? -16.631 3.645 -12.948 1.00 95.50 425 GLY A C 1
ATOM 3258 O O . GLY A 1 425 ? -17.069 4.706 -12.503 1.00 95.50 425 GLY A O 1
ATOM 3259 N N . VAL A 1 426 ? -15.342 3.302 -12.829 1.00 95.31 426 VAL A N 1
ATOM 3260 C CA . VAL A 1 426 ? -14.321 4.232 -12.315 1.00 95.31 426 VAL A CA 1
ATOM 3261 C C . VAL A 1 426 ? -14.094 5.354 -13.322 1.00 95.31 426 VAL A C 1
ATOM 3263 O O . VAL A 1 426 ? -13.894 5.128 -14.513 1.00 95.31 426 VAL A O 1
ATOM 3266 N N . THR A 1 427 ? -14.071 6.580 -12.830 1.00 94.50 427 THR A N 1
ATOM 3267 C CA . THR A 1 427 ? -13.860 7.796 -13.616 1.00 94.50 427 THR A CA 1
ATOM 3268 C C . THR A 1 427 ? -12.822 8.681 -12.934 1.00 94.50 427 THR A C 1
ATOM 3270 O O . THR A 1 427 ? -12.336 8.361 -11.848 1.00 94.50 427 THR A O 1
ATOM 3273 N N . ARG A 1 428 ? -12.498 9.829 -13.538 1.00 95.19 428 ARG A N 1
ATOM 3274 C CA . ARG A 1 428 ? -11.638 10.840 -12.905 1.00 95.19 428 ARG A CA 1
ATOM 3275 C C . ARG A 1 428 ? -12.080 11.215 -11.485 1.00 95.19 428 ARG A C 1
ATOM 3277 O O . ARG A 1 428 ? -11.231 11.386 -10.622 1.00 95.19 428 ARG A O 1
ATOM 3284 N N . LYS A 1 429 ? -13.390 11.301 -11.215 1.00 95.31 429 LYS A N 1
ATOM 3285 C CA . LYS A 1 429 ? -13.910 11.713 -9.894 1.00 95.31 429 LYS A CA 1
ATOM 3286 C C . LYS A 1 429 ? -13.463 10.788 -8.751 1.00 95.31 429 LYS A C 1
ATOM 3288 O O . LYS A 1 429 ? -13.496 11.187 -7.593 1.00 95.31 429 LYS A O 1
ATOM 3293 N N . ASP A 1 430 ? -13.091 9.550 -9.080 1.00 95.75 430 ASP A N 1
ATOM 3294 C CA . ASP A 1 430 ? -12.703 8.521 -8.120 1.00 95.75 430 ASP A CA 1
ATOM 3295 C C . ASP A 1 430 ? -11.189 8.551 -7.820 1.00 95.75 430 ASP A C 1
ATOM 3297 O O . ASP A 1 430 ? -10.729 7.909 -6.872 1.00 95.75 430 ASP A O 1
ATOM 3301 N N . ASP A 1 431 ? -10.409 9.320 -8.589 1.00 96.12 431 ASP A N 1
ATOM 3302 C CA . ASP A 1 431 ? -9.014 9.676 -8.302 1.00 96.12 431 ASP A CA 1
ATOM 3303 C C . ASP A 1 431 ? -8.969 10.897 -7.357 1.00 96.12 431 ASP A C 1
ATOM 3305 O O . ASP A 1 431 ? -8.309 11.893 -7.630 1.00 96.12 431 ASP A O 1
ATOM 3309 N N . SER A 1 432 ? -9.697 10.826 -6.234 1.00 95.38 432 SER A N 1
ATOM 3310 C CA . SER A 1 432 ? -9.819 11.917 -5.256 1.00 95.38 432 SER A CA 1
ATOM 3311 C C . SER A 1 432 ? -9.476 11.481 -3.831 1.00 95.38 432 SER A C 1
ATOM 3313 O O . SER A 1 432 ? -9.612 10.314 -3.455 1.00 95.38 432 SER A O 1
ATOM 3315 N N . TRP A 1 433 ? -9.008 12.442 -3.037 1.00 96.62 433 TRP A N 1
ATOM 3316 C CA . TRP A 1 433 ? -8.731 12.261 -1.617 1.00 96.62 433 TRP A CA 1
ATOM 3317 C C . TRP A 1 433 ? -9.986 12.483 -0.763 1.00 96.62 433 TRP A C 1
ATOM 3319 O O . TRP A 1 433 ? -10.849 13.268 -1.153 1.00 96.62 433 TRP A O 1
ATOM 3329 N N . PRO A 1 434 ? -10.062 11.887 0.441 1.00 96.88 434 PRO A N 1
ATOM 3330 C CA . PRO A 1 434 ? -11.075 12.251 1.428 1.00 96.88 434 PRO A CA 1
ATOM 3331 C C . PRO A 1 434 ? -11.044 13.747 1.781 1.00 96.88 434 PRO A C 1
ATOM 3333 O O . PRO A 1 434 ? -9.966 14.330 1.934 1.00 96.88 434 PRO A O 1
ATOM 3336 N N . ASP A 1 435 ? -12.224 14.341 1.993 1.00 96.19 435 ASP A N 1
ATOM 3337 C CA . ASP A 1 435 ? -12.400 15.784 2.237 1.00 96.19 435 ASP A CA 1
ATOM 3338 C C . ASP A 1 435 ? -11.581 16.314 3.419 1.00 96.19 435 ASP A C 1
ATOM 3340 O O . ASP A 1 435 ? -11.052 17.426 3.361 1.00 96.19 435 ASP A O 1
ATOM 3344 N N . ARG A 1 436 ? -11.357 15.478 4.441 1.00 96.88 436 ARG A N 1
ATOM 3345 C CA . ARG A 1 436 ? -10.477 15.774 5.581 1.00 96.88 436 ARG A CA 1
ATOM 3346 C C . ARG A 1 436 ? -9.126 16.353 5.160 1.00 96.88 436 ARG A C 1
ATOM 3348 O O . ARG A 1 436 ? -8.637 17.274 5.808 1.00 96.88 436 ARG A O 1
ATOM 3355 N N . PHE A 1 437 ? -8.507 15.846 4.093 1.00 97.56 437 PHE A N 1
ATOM 3356 C CA . PHE A 1 437 ? -7.191 16.340 3.680 1.00 97.56 437 PHE A CA 1
ATOM 3357 C C . PHE A 1 437 ? -7.220 17.746 3.075 1.00 97.56 437 PHE A C 1
ATOM 3359 O O . PHE A 1 437 ? -6.171 18.389 3.035 1.00 97.56 437 PHE A O 1
ATOM 3366 N N . PHE A 1 438 ? -8.386 18.227 2.647 1.00 97.81 438 PHE A N 1
ATOM 3367 C CA . PHE A 1 438 ? -8.594 19.569 2.101 1.00 97.81 438 PHE A CA 1
ATOM 3368 C C . PHE A 1 438 ? -9.181 20.555 3.117 1.00 97.81 438 PHE A C 1
ATOM 3370 O O . PHE A 1 438 ? -9.106 21.761 2.897 1.00 97.81 438 PHE A O 1
ATOM 3377 N N . GLU A 1 439 ? -9.777 20.060 4.203 1.00 97.69 439 GLU A N 1
ATOM 3378 C CA . GLU A 1 439 ? -10.558 20.875 5.146 1.00 97.69 439 GLU A CA 1
ATOM 3379 C C . GLU A 1 439 ? -9.933 20.955 6.542 1.00 97.69 439 GLU A C 1
ATOM 3381 O O . GLU A 1 439 ? -10.064 21.969 7.226 1.00 97.69 439 GLU A O 1
ATOM 3386 N N . GLU A 1 440 ? -9.224 19.910 6.968 1.00 97.56 440 GLU A N 1
ATOM 3387 C CA . GLU A 1 440 ? -8.643 19.824 8.304 1.00 97.56 440 GLU A CA 1
ATOM 3388 C C . GLU A 1 440 ? -7.108 19.919 8.207 1.00 97.56 440 GLU A C 1
ATOM 3390 O O . GLU A 1 440 ? -6.459 18.956 7.782 1.00 97.56 440 GLU A O 1
ATOM 3395 N N . PRO A 1 441 ? -6.472 21.041 8.593 1.00 97.75 441 PRO A N 1
ATOM 3396 C CA . PRO A 1 441 ? -5.016 21.114 8.649 1.00 97.75 441 PRO A CA 1
ATOM 3397 C C . PRO A 1 441 ? -4.468 20.279 9.813 1.00 97.75 441 PRO A C 1
ATOM 3399 O O . PRO A 1 441 ? -5.094 20.166 10.870 1.00 97.75 441 PRO A O 1
ATOM 3402 N N . LEU A 1 442 ? -3.258 19.737 9.658 1.00 97.06 442 LEU A N 1
ATOM 3403 C CA . LEU A 1 442 ? -2.546 19.112 10.776 1.00 97.06 442 LEU A CA 1
ATOM 3404 C C . LEU A 1 442 ? -2.294 20.138 11.891 1.00 97.06 442 LEU A C 1
ATOM 3406 O O . LEU A 1 442 ? -1.776 21.226 11.647 1.00 97.06 442 LEU A O 1
ATOM 3410 N N . THR A 1 443 ? -2.633 19.804 13.134 1.00 95.19 443 THR A N 1
ATOM 3411 C CA . THR A 1 443 ? -2.583 20.760 14.257 1.00 95.19 443 THR A CA 1
ATOM 3412 C C . THR A 1 443 ? -1.286 20.704 15.066 1.00 95.19 443 THR A C 1
ATOM 3414 O O . THR A 1 443 ? -0.947 21.670 15.752 1.00 95.19 443 THR A O 1
ATOM 3417 N N . GLU A 1 444 ? -0.540 19.604 14.961 1.00 93.44 444 GLU A N 1
ATOM 3418 C CA . GLU A 1 444 ? 0.622 19.270 15.789 1.00 93.44 444 GLU A CA 1
ATOM 3419 C C . GLU A 1 444 ? 1.778 18.718 14.934 1.00 93.44 444 GLU A C 1
ATOM 3421 O O . GLU A 1 444 ? 1.577 18.232 13.820 1.00 93.44 444 GLU A O 1
ATOM 3426 N N . GLY A 1 445 ? 2.988 18.732 15.499 1.00 91.31 445 GLY A N 1
ATOM 3427 C CA . GLY A 1 445 ? 4.172 18.108 14.907 1.00 91.31 445 GLY A CA 1
ATOM 3428 C C . GLY A 1 445 ? 4.858 18.925 13.802 1.00 91.31 445 GLY A C 1
ATOM 3429 O O . GLY A 1 445 ? 4.488 20.072 13.553 1.00 91.31 445 GLY A O 1
ATOM 3430 N N . PRO A 1 446 ? 5.873 18.339 13.140 1.00 88.19 446 PRO A N 1
ATOM 3431 C CA . PRO A 1 446 ? 6.712 19.025 12.148 1.00 88.19 446 PRO A CA 1
ATOM 3432 C C . PRO A 1 446 ? 5.948 19.567 10.935 1.00 88.19 446 PRO A C 1
ATOM 3434 O O . PRO A 1 446 ? 6.331 20.584 10.372 1.00 88.19 446 PRO A O 1
ATOM 3437 N N . SER A 1 447 ? 4.834 18.926 10.577 1.00 90.88 447 SER A N 1
ATOM 3438 C CA . SER A 1 447 ? 3.953 19.341 9.480 1.00 90.88 447 SER A CA 1
ATOM 3439 C C . SER A 1 447 ? 2.714 20.109 9.949 1.00 90.88 447 SER A C 1
ATOM 3441 O O . SER A 1 447 ? 1.673 20.081 9.292 1.00 90.88 447 SER A O 1
ATOM 3443 N N . ARG A 1 448 ? 2.782 20.791 11.100 1.00 94.75 448 ARG A N 1
ATOM 3444 C CA . ARG A 1 448 ? 1.688 21.647 11.580 1.00 94.75 448 ARG A CA 1
ATOM 3445 C C . ARG A 1 448 ? 1.305 22.682 10.516 1.00 94.75 448 ARG A C 1
ATOM 3447 O O . ARG A 1 448 ? 2.155 23.383 9.981 1.00 94.75 448 ARG A O 1
ATOM 3454 N N . GLY A 1 449 ? 0.009 22.797 10.249 1.00 95.75 449 GLY A N 1
ATOM 3455 C CA . GLY A 1 449 ? -0.568 23.653 9.215 1.00 95.75 449 GLY A CA 1
ATOM 3456 C C . GLY A 1 449 ? -0.660 22.996 7.838 1.00 95.75 449 GLY A C 1
ATOM 3457 O O . GLY A 1 449 ? -1.307 23.560 6.961 1.00 95.75 449 GLY A O 1
ATOM 3458 N N . ALA A 1 450 ? -0.068 21.812 7.632 1.00 95.25 450 ALA A N 1
ATOM 3459 C CA . ALA A 1 450 ? -0.156 21.126 6.349 1.00 95.25 450 ALA A CA 1
ATOM 3460 C C . ALA A 1 450 ? -1.605 20.726 6.038 1.00 95.25 450 ALA A C 1
ATOM 3462 O O . ALA A 1 450 ? -2.291 20.099 6.850 1.00 95.25 450 ALA A O 1
ATOM 3463 N N . ILE A 1 451 ? -2.033 21.081 4.832 1.00 96.81 451 ILE A N 1
ATOM 3464 C CA . ILE A 1 451 ? -3.343 20.817 4.243 1.00 96.81 451 ILE A CA 1
ATOM 3465 C C . ILE A 1 451 ? -3.157 20.709 2.726 1.00 96.81 451 ILE A C 1
ATOM 3467 O O . ILE A 1 451 ? -2.213 21.284 2.175 1.00 96.81 451 ILE A O 1
ATOM 3471 N N . LEU A 1 452 ? -4.009 19.949 2.043 1.00 96.19 452 LEU A N 1
ATOM 3472 C CA . LEU A 1 452 ? -3.987 19.871 0.586 1.00 96.19 452 LEU A CA 1
ATOM 3473 C C . LEU A 1 452 ? -4.814 20.997 -0.035 1.00 96.19 452 LEU A C 1
ATOM 3475 O O . LEU A 1 452 ? -5.8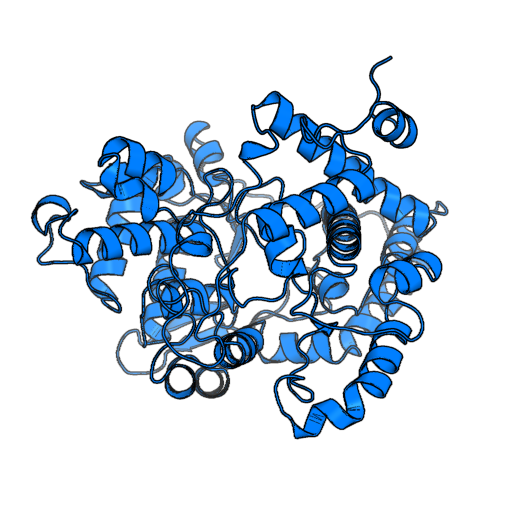62 21.377 0.477 1.00 96.19 452 LEU A O 1
ATOM 3479 N N . SER A 1 453 ? -4.365 21.480 -1.191 1.00 96.44 453 SER A N 1
ATOM 3480 C CA . SER A 1 453 ? -5.167 22.329 -2.072 1.00 96.44 453 SER A CA 1
ATOM 3481 C C . SER A 1 453 ? -5.827 21.465 -3.142 1.00 96.44 453 SER A C 1
ATOM 3483 O O . SER A 1 453 ? -5.140 20.691 -3.813 1.00 96.44 453 SER A O 1
ATOM 3485 N N . ARG A 1 454 ? -7.147 21.614 -3.324 1.00 96.69 454 ARG A N 1
ATOM 3486 C CA . ARG A 1 454 ? -7.881 20.938 -4.408 1.00 96.69 454 ARG A CA 1
ATOM 3487 C C . ARG A 1 454 ? -7.318 21.328 -5.772 1.00 96.69 454 ARG A C 1
ATOM 3489 O O . ARG A 1 454 ? -7.051 20.452 -6.579 1.00 96.69 454 ARG A O 1
ATOM 3496 N N . GLU A 1 455 ? -7.043 22.615 -5.985 1.00 97.19 455 GLU A N 1
ATOM 3497 C CA . GLU A 1 455 ? -6.440 23.119 -7.224 1.00 97.19 455 GLU A CA 1
ATOM 3498 C C . GLU A 1 455 ? -5.081 22.462 -7.499 1.00 97.19 455 GLU A C 1
ATOM 3500 O O . GLU A 1 455 ? -4.831 21.976 -8.597 1.00 97.19 455 GLU A O 1
ATOM 3505 N N . THR A 1 456 ? -4.208 22.381 -6.490 1.00 95.50 456 THR A N 1
ATOM 3506 C CA . THR A 1 456 ? -2.895 21.742 -6.655 1.00 95.50 456 THR A CA 1
ATOM 3507 C C . THR A 1 456 ? -3.020 20.253 -6.976 1.00 95.50 456 THR A C 1
ATOM 3509 O O . THR A 1 456 ? -2.263 19.753 -7.805 1.00 95.50 456 THR A O 1
ATOM 3512 N N . VAL A 1 457 ? -3.963 19.548 -6.340 1.00 95.81 457 VAL A N 1
ATOM 3513 C CA . VAL A 1 457 ? -4.215 18.125 -6.610 1.00 95.81 457 VAL A CA 1
ATOM 3514 C C . VAL A 1 457 ? -4.772 17.918 -8.023 1.00 95.81 457 VAL A C 1
ATOM 3516 O O . VAL A 1 457 ? -4.284 17.042 -8.731 1.00 95.81 457 VAL A O 1
ATOM 3519 N N . GLU A 1 458 ? -5.717 18.742 -8.477 1.00 96.50 458 GLU A N 1
ATOM 3520 C CA . GLU A 1 458 ? -6.243 18.661 -9.847 1.00 96.50 458 GLU A CA 1
ATOM 3521 C C . GLU A 1 458 ? -5.167 18.971 -10.898 1.00 96.50 458 GLU A C 1
ATOM 3523 O O . GLU A 1 458 ? -5.067 18.256 -11.893 1.00 96.50 458 GLU A O 1
ATOM 3528 N N . ASN A 1 459 ? -4.307 19.965 -10.652 1.00 97.00 459 ASN A N 1
ATOM 3529 C CA . ASN A 1 459 ? -3.215 20.311 -11.566 1.00 97.00 459 ASN A CA 1
ATOM 3530 C C . ASN A 1 459 ? -2.206 19.163 -11.728 1.00 97.00 459 ASN A C 1
ATOM 3532 O O . ASN A 1 459 ? -1.779 18.874 -12.845 1.00 97.00 459 ASN A O 1
ATOM 3536 N N . VAL A 1 460 ? -1.830 18.481 -10.637 1.00 95.62 460 VAL A N 1
ATOM 3537 C CA . VAL A 1 460 ? -0.921 17.325 -10.745 1.00 95.62 460 VAL A CA 1
ATOM 3538 C C . VAL A 1 460 ? -1.615 16.094 -11.336 1.00 95.62 460 VAL A C 1
ATOM 3540 O O . VAL A 1 460 ? -0.963 15.299 -12.010 1.00 95.62 460 VAL A O 1
ATOM 3543 N N . LEU A 1 461 ? -2.925 15.926 -11.130 1.00 97.19 461 LEU A N 1
ATOM 3544 C CA . LEU A 1 461 ? -3.697 14.876 -11.803 1.00 97.19 461 LEU A CA 1
ATOM 3545 C C . LEU A 1 461 ? -3.773 15.112 -13.313 1.00 97.19 461 LEU A C 1
ATOM 3547 O O . LEU A 1 461 ? -3.622 14.159 -14.074 1.00 97.19 461 LEU A O 1
ATOM 3551 N N . ASP A 1 462 ? -3.939 16.362 -13.748 1.00 98.12 462 ASP A N 1
ATOM 3552 C CA . ASP A 1 462 ? -3.861 16.738 -15.162 1.00 98.12 462 ASP A CA 1
ATOM 3553 C C . ASP 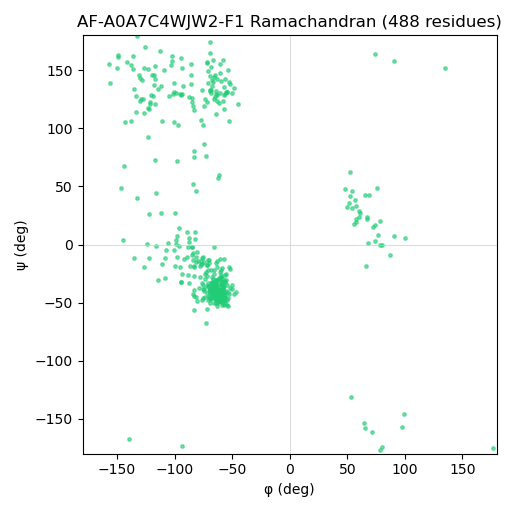A 1 462 ? -2.492 16.405 -15.754 1.00 98.12 462 ASP A C 1
ATOM 3555 O O . ASP A 1 462 ? -2.424 15.726 -16.777 1.00 98.12 462 ASP A O 1
ATOM 3559 N N . GLU A 1 463 ? -1.408 16.796 -15.076 1.00 97.50 463 GLU A N 1
ATOM 3560 C CA . GLU A 1 463 ? -0.043 16.443 -15.487 1.00 97.50 463 GLU A CA 1
ATOM 3561 C C . GLU A 1 463 ? 0.132 14.917 -15.568 1.00 97.50 463 GLU A C 1
ATOM 3563 O O . GLU A 1 463 ? 0.684 14.387 -16.534 1.00 97.50 463 GLU A O 1
ATOM 3568 N N . TYR A 1 464 ? -0.378 14.179 -14.579 1.00 97.56 464 TYR A N 1
ATOM 3569 C CA . TYR A 1 464 ? -0.338 12.720 -14.571 1.00 97.56 464 TYR A CA 1
ATOM 3570 C C . TYR A 1 464 ? -1.105 12.117 -15.753 1.00 97.56 464 TYR A C 1
ATOM 3572 O O . TYR A 1 464 ? -0.558 11.253 -16.444 1.00 97.56 464 TYR A O 1
ATOM 3580 N N . TYR A 1 465 ? -2.313 12.594 -16.052 1.00 98.44 465 TYR A N 1
ATOM 3581 C CA . TYR A 1 465 ? -3.093 12.116 -17.196 1.00 98.44 465 TYR A CA 1
ATOM 3582 C C . TYR A 1 465 ? -2.416 12.447 -18.525 1.00 98.44 465 TYR A C 1
ATOM 3584 O O . TYR A 1 465 ? -2.324 11.566 -19.380 1.00 98.44 465 TYR A O 1
ATOM 3592 N N . ASP A 1 466 ? -1.833 13.635 -18.675 1.00 98.25 466 ASP A N 1
ATOM 3593 C CA . ASP A 1 466 ? -1.046 13.974 -19.862 1.00 98.25 466 ASP A CA 1
ATOM 3594 C C . ASP A 1 466 ? 0.142 13.026 -20.036 1.00 98.25 466 ASP A C 1
ATOM 3596 O O . ASP A 1 466 ? 0.348 12.475 -21.118 1.00 98.25 466 ASP A O 1
ATOM 3600 N N . THR A 1 467 ? 0.903 12.775 -18.962 1.00 96.69 467 THR A N 1
ATOM 3601 C CA . THR A 1 467 ? 2.071 11.877 -19.021 1.00 96.69 467 THR A CA 1
ATOM 3602 C C . THR A 1 467 ? 1.673 10.441 -19.355 1.00 96.69 467 THR A C 1
ATOM 3604 O O . THR A 1 467 ? 2.436 9.710 -19.989 1.00 96.69 467 THR A O 1
ATOM 3607 N N . ARG A 1 468 ? 0.467 10.029 -18.951 1.00 97.81 468 ARG A N 1
ATOM 3608 C CA . ARG A 1 468 ? -0.147 8.740 -19.282 1.00 97.81 468 ARG A CA 1
ATOM 3609 C C . ARG A 1 468 ? -0.718 8.692 -20.703 1.00 97.81 468 ARG A C 1
ATOM 3611 O O . ARG A 1 468 ? -1.006 7.600 -21.194 1.00 97.81 468 ARG A O 1
ATOM 3618 N N . GLY A 1 469 ? -0.875 9.839 -21.363 1.00 98.19 469 GLY A N 1
ATOM 3619 C CA . GLY A 1 469 ? -1.588 9.966 -22.630 1.00 98.19 469 GLY A CA 1
ATOM 3620 C C . GLY A 1 469 ? -3.075 9.651 -22.471 1.00 98.19 469 GLY A C 1
ATOM 3621 O O . GLY A 1 469 ? -3.636 8.896 -23.276 1.00 98.19 469 GLY A O 1
ATOM 3622 N N . TRP A 1 470 ? -3.678 10.157 -21.397 1.00 98.19 470 TRP A N 1
ATOM 3623 C CA . TRP A 1 470 ? -5.086 10.021 -21.034 1.00 98.19 470 TRP A CA 1
ATOM 3624 C C . TRP A 1 470 ? -5.816 11.356 -21.207 1.00 98.19 470 TRP A C 1
ATOM 3626 O O . TRP A 1 470 ? -5.234 12.426 -21.065 1.00 98.19 470 TRP A O 1
ATOM 3636 N N . ASP A 1 471 ? -7.106 11.292 -21.513 1.00 97.50 471 ASP A N 1
ATOM 3637 C CA . ASP A 1 471 ? -7.977 12.457 -21.583 1.00 97.50 471 ASP A CA 1
ATOM 3638 C C . ASP A 1 471 ? -8.192 13.060 -20.187 1.00 97.50 471 ASP A C 1
ATOM 3640 O O . ASP A 1 471 ? -8.549 12.353 -19.240 1.00 97.50 471 ASP A O 1
ATOM 3644 N N . ARG A 1 472 ? -8.008 14.379 -20.061 1.00 96.75 472 ARG A N 1
ATOM 3645 C CA . ARG A 1 472 ? -8.071 15.072 -18.768 1.00 96.75 472 ARG A CA 1
ATOM 3646 C C . ARG A 1 472 ? -9.446 15.017 -18.119 1.00 96.75 472 ARG A C 1
ATOM 3648 O O . ARG A 1 472 ? -9.519 14.977 -16.900 1.00 96.75 472 ARG A O 1
ATOM 3655 N N . LEU A 1 473 ? -10.528 14.999 -18.893 1.00 94.69 473 LEU A N 1
ATOM 3656 C CA . LEU A 1 473 ? -11.888 15.079 -18.351 1.00 94.69 473 LEU A CA 1
ATOM 3657 C C . LEU A 1 473 ? -12.399 13.711 -17.896 1.00 94.69 473 LEU A C 1
ATOM 3659 O O . LEU A 1 473 ? -12.986 13.570 -16.824 1.00 94.69 473 LEU A O 1
ATOM 3663 N N . THR A 1 474 ? -12.167 12.694 -18.715 1.00 93.94 474 THR A N 1
ATOM 3664 C CA . THR A 1 474 ? -12.680 11.336 -18.507 1.00 93.94 474 THR A CA 1
ATOM 3665 C C . THR A 1 474 ? -11.686 10.440 -17.766 1.00 93.94 474 THR A C 1
ATOM 3667 O O . THR A 1 474 ? -12.089 9.475 -17.112 1.00 93.94 474 THR A O 1
ATOM 3670 N N . GLY A 1 475 ? -10.388 10.745 -17.852 1.00 95.12 475 GLY A N 1
ATOM 3671 C CA . GLY A 1 475 ? -9.300 9.871 -17.416 1.00 95.12 475 GLY A CA 1
ATOM 3672 C C . GLY A 1 475 ? -9.176 8.602 -18.268 1.00 95.12 475 GLY A C 1
ATOM 3673 O O . GLY A 1 475 ? -8.702 7.581 -17.763 1.00 95.12 475 GLY A O 1
ATOM 3674 N N . ALA A 1 476 ? -9.664 8.632 -19.514 1.00 96.00 476 ALA A N 1
ATOM 3675 C CA . ALA A 1 476 ? -9.579 7.530 -20.468 1.00 96.00 476 ALA A CA 1
ATOM 3676 C C . ALA A 1 476 ? -8.258 7.561 -21.244 1.00 96.00 476 ALA A C 1
ATOM 3678 O O . ALA A 1 476 ? -7.875 8.634 -21.709 1.00 96.00 476 ALA A O 1
ATOM 3679 N N . PRO A 1 477 ? -7.587 6.420 -21.483 1.00 97.50 477 PRO A N 1
ATOM 3680 C CA . PRO A 1 477 ? -6.487 6.378 -22.439 1.00 97.50 477 PRO A CA 1
ATOM 3681 C C . PRO A 1 477 ? -6.920 6.888 -23.817 1.00 97.50 477 PRO A C 1
ATOM 3683 O O . PRO A 1 477 ? -7.949 6.470 -24.349 1.00 97.50 477 PRO A O 1
ATOM 3686 N N . THR A 1 478 ? -6.137 7.795 -24.404 1.00 97.56 478 THR A N 1
ATOM 3687 C CA . THR A 1 478 ? -6.433 8.343 -25.735 1.00 97.56 478 THR A CA 1
ATOM 3688 C C . THR A 1 478 ? -6.314 7.266 -26.814 1.00 97.56 478 THR A C 1
ATOM 3690 O O . THR A 1 478 ? -5.607 6.269 -26.651 1.00 97.56 478 THR A O 1
ATOM 3693 N N . ARG A 1 479 ? -6.961 7.478 -27.968 1.00 96.31 479 ARG A N 1
ATOM 3694 C CA . ARG A 1 479 ? -6.879 6.539 -29.099 1.00 96.31 479 ARG A CA 1
ATOM 3695 C C . ARG A 1 479 ? -5.439 6.311 -29.566 1.00 96.31 479 ARG A C 1
ATOM 3697 O O . ARG A 1 479 ? -5.099 5.186 -29.921 1.00 96.31 479 ARG A O 1
ATOM 3704 N N . ASP A 1 480 ? -4.604 7.346 -29.542 1.00 97.25 480 ASP A N 1
ATOM 3705 C CA . ASP A 1 480 ? -3.196 7.241 -29.931 1.00 97.25 480 ASP A CA 1
ATOM 3706 C C . ASP A 1 480 ? -2.397 6.412 -28.922 1.00 97.25 480 ASP A C 1
ATOM 3708 O O . ASP A 1 480 ? -1.628 5.537 -29.323 1.00 97.25 480 ASP A O 1
ATOM 3712 N N . THR A 1 481 ? -2.646 6.595 -27.620 1.00 97.81 481 THR A N 1
ATOM 3713 C CA . THR A 1 481 ? -2.089 5.726 -26.572 1.00 97.81 481 THR A CA 1
ATOM 3714 C C . THR A 1 481 ? -2.519 4.275 -26.763 1.00 97.81 481 THR A C 1
ATOM 3716 O O . THR A 1 481 ? -1.676 3.382 -26.713 1.00 97.81 481 THR A O 1
ATOM 3719 N N . LEU A 1 482 ? -3.802 4.020 -27.033 1.00 97.88 482 LEU A N 1
ATOM 3720 C CA . LEU A 1 482 ? -4.312 2.663 -27.251 1.00 97.88 482 LEU A CA 1
ATOM 3721 C C . LEU A 1 482 ? -3.688 2.001 -28.482 1.00 97.88 482 LEU A C 1
ATOM 3723 O O . LEU A 1 482 ? -3.284 0.846 -28.398 1.00 97.88 482 LEU A O 1
ATOM 3727 N N . LYS A 1 483 ? -3.557 2.723 -29.600 1.00 97.06 483 LYS A N 1
ATOM 3728 C CA . LYS A 1 483 ? -2.883 2.213 -30.804 1.00 97.06 483 LYS A CA 1
ATOM 3729 C C . LYS A 1 483 ? -1.410 1.906 -30.541 1.00 97.06 483 LYS A C 1
ATOM 3731 O O . LYS A 1 483 ? -0.951 0.832 -30.896 1.00 97.06 483 LYS A O 1
ATOM 3736 N N . ARG A 1 484 ? -0.683 2.819 -29.885 1.00 97.31 484 ARG A N 1
ATOM 3737 C CA . ARG A 1 484 ? 0.742 2.646 -29.546 1.00 97.31 484 ARG A CA 1
ATOM 3738 C C . ARG A 1 484 ? 0.995 1.445 -28.630 1.00 97.31 484 ARG A C 1
ATOM 3740 O O . ARG A 1 484 ? 2.088 0.892 -28.652 1.00 97.31 484 ARG A O 1
ATOM 3747 N N . LEU A 1 485 ? 0.018 1.090 -27.796 1.00 97.81 485 LEU A N 1
ATOM 3748 C CA . LEU A 1 485 ? 0.105 -0.017 -26.844 1.00 97.81 485 LEU A CA 1
ATOM 3749 C C . LEU A 1 485 ? -0.553 -1.307 -27.344 1.00 97.81 485 LEU A C 1
ATOM 3751 O O . LEU A 1 485 ? -0.654 -2.247 -26.561 1.00 97.81 485 LEU A O 1
ATOM 3755 N N . ASP A 1 486 ? -1.002 -1.373 -28.599 1.00 96.62 486 ASP A N 1
ATOM 3756 C CA . ASP A 1 486 ? -1.714 -2.535 -29.155 1.00 96.62 486 ASP A CA 1
ATOM 3757 C C . ASP A 1 486 ? -2.972 -2.913 -28.343 1.00 96.62 486 ASP A C 1
ATOM 3759 O O . ASP A 1 486 ? -3.271 -4.082 -28.107 1.00 96.62 486 ASP A O 1
ATOM 3763 N N . LEU A 1 487 ? -3.691 -1.898 -27.852 1.00 96.50 487 LEU A N 1
ATOM 3764 C CA . LEU A 1 487 ? -4.935 -2.023 -27.077 1.00 96.50 487 LEU A CA 1
ATOM 3765 C C . LEU A 1 487 ? -6.150 -1.418 -27.795 1.00 96.50 487 LEU A C 1
ATOM 3767 O O . LEU A 1 487 ? -7.253 -1.423 -27.247 1.00 96.50 487 LEU A O 1
ATOM 3771 N N . ALA A 1 488 ? -5.963 -0.839 -28.982 1.00 89.50 488 ALA A N 1
ATOM 3772 C CA . ALA A 1 488 ? -7.078 -0.353 -29.783 1.00 89.50 488 ALA A CA 1
ATOM 3773 C C . ALA A 1 488 ? -7.897 -1.547 -30.297 1.00 89.50 488 ALA A C 1
ATOM 3775 O O . ALA A 1 488 ? -7.327 -2.508 -30.802 1.00 89.50 488 ALA A O 1
ATOM 3776 N N . ALA A 1 489 ? -9.223 -1.481 -30.165 1.00 78.50 489 ALA A N 1
ATOM 3777 C CA . ALA A 1 489 ? -10.098 -2.383 -30.904 1.00 78.50 489 ALA A CA 1
ATOM 3778 C C . ALA A 1 489 ? -10.008 -2.052 -32.404 1.00 78.50 489 ALA A C 1
ATOM 3780 O O . ALA A 1 489 ? -9.913 -0.867 -32.752 1.00 78.50 489 ALA A O 1
ATOM 3781 N N . ASP A 1 490 ? -10.020 -3.094 -33.238 1.00 61.47 490 ASP A N 1
ATOM 3782 C CA . ASP A 1 490 ? -10.058 -2.986 -34.703 1.00 61.47 490 ASP A CA 1
ATOM 3783 C C . ASP A 1 490 ? -11.284 -2.207 -35.206 1.00 61.47 490 ASP A C 1
ATOM 3785 O O . ASP A 1 490 ? -12.394 -2.396 -34.644 1.00 61.47 490 ASP A O 1
#

Nearest PDB structures (foldseek):
  1aor-assembly1_B  TM=9.266E-01  e=6.479E-27  Pyrococcus furiosus
  1b4n-assembly1_D  TM=8.977E-01  e=9.256E-24  Pyrococcus furiosus
  8c0z-assembly1_A  TM=8.834E-01  e=1.107E-23  Aromatoleum aromaticum
  6x6u-assembly1_C  TM=8.532E-01  e=8.695E-20  Pyrococcus furiosus COM1
  4z3w-assembly1_C  TM=7.888E-01  e=5.456E-16  Geobacter metallireducens GS-15

Solvent-accessible surface area (backbone atoms only — not comparable to full-atom values): 25185 Å² total; per-residue (Å²): 72,33,43,22,56,7,1,66,62,48,17,47,42,3,5,33,35,30,93,85,67,46,63,60,31,74,85,12,56,8,15,56,32,22,76,68,72,46,57,63,56,87,86,85,75,90,78,73,76,79,83,76,48,76,64,27,54,52,47,52,50,52,53,38,48,40,39,59,69,26,64,61,42,46,53,24,32,75,49,22,54,26,63,54,53,48,55,29,46,66,43,11,10,32,26,16,56,61,60,67,28,18,50,65,86,64,42,59,74,43,70,18,56,75,42,50,56,80,39,58,78,48,76,50,60,54,62,91,92,49,60,60,35,44,28,30,27,32,52,39,78,62,75,83,62,49,74,45,73,36,65,48,58,36,33,31,64,56,50,43,34,37,28,30,17,34,43,30,59,52,57,65,55,37,51,47,54,52,50,51,24,50,63,31,8,38,19,57,50,44,49,32,39,30,50,20,36,52,32,47,33,34,75,70,66,77,40,52,32,76,59,67,74,40,95,60,55,59,81,35,42,58,66,52,49,55,52,48,54,53,26,23,31,67,46,42,75,52,16,47,46,49,22,54,32,44,55,58,23,22,73,73,75,34,80,88,47,48,75,61,36,61,35,18,67,67,27,36,46,52,70,61,25,68,46,49,30,47,34,34,41,42,47,22,20,43,66,29,86,82,13,17,40,34,86,57,32,51,47,72,49,91,66,60,43,80,98,56,40,68,86,38,77,84,43,52,85,44,44,62,62,48,23,46,62,51,62,67,65,49,70,59,58,71,72,54,47,40,64,39,29,39,88,78,40,54,80,61,44,83,46,66,72,33,21,38,55,49,27,51,51,41,32,16,46,44,41,32,39,52,73,73,73,48,80,55,61,46,48,42,51,59,49,37,34,45,61,52,54,16,49,46,50,18,38,69,71,75,46,92,46,49,40,65,57,42,38,49,52,1,44,37,52,49,50,51,48,47,54,53,41,39,76,76,66,53,44,45,84,44,56,43,77,40,66,48,41,60,73,51,53,28,84,50,61,76,29,47,65,32,48,42,54,68,68,61,53,52,54,47,50,43,50,29,26,54,73,67,38,22,38,75,80,57,58,41,73,30,71,66,47,25,52,77,52,76,63,54,81,132

Secondary structure (DSSP, 8-state):
-B--HHHHTT-TTB-EEETTTEEE-SSSHHHHHHHTT--B------PPPPPPPHHHHHHHHHHHHHHHH-HHHHHHHHHTTTTHHHHHHHHT---HHHHTBS--TTHHHHTSHHHHHTTEEEE---STT-SS---EEEE--SSTTTT-EEETTT-HHHIIIIIISS----HHHHHHHHHHHHHHTB-HHHHHHHHHHHHHHHHTTSS-HHHHTSS---TT-HHHHHHHHHHHHTT-TTHHHHTT-HHHHHHHH-GGGGGG--EETTEEP-SS-TTTS-HHHHHHHHH-TTSS-STTT---GGG--GGG-TTSHHHHTTHHHHHHHHHHH--S-HHHHHHHHTTTT---SSS-TTHHHHHHHHHHHHHHHHHTT--SHHHHTTS--HHHHHHHHHHHHTS---HHHHHHHHHHHHHHHHHHHHHTT--GGGS---THHHH----SSTTTT----HHHHHHHHHHHHHHHTB-TTT-PBPHHHHHHTT----